Protein AF-0000000086106394 (afdb_homodimer)

Structure (mmCIF, N/CA/C/O backbone):
data_AF-0000000086106394-model_v1
#
loop_
_entity.id
_entity.type
_entity.pdbx_description
1 polymer '3-hydroxyacyl-CoA dehydrogenase type-2'
#
loop_
_atom_site.group_PDB
_atom_site.id
_atom_site.type_symbol
_atom_site.label_atom_id
_atom_site.label_alt_id
_atom_site.label_comp_id
_atom_site.label_asym_id
_atom_site.label_entity_id
_atom_site.label_seq_id
_atom_site.pdbx_PDB_ins_code
_atom_site.Cartn_x
_atom_site.Cartn_y
_atom_site.Cartn_z
_atom_site.occupancy
_atom_site.B_iso_or_equiv
_atom_site.auth_seq_id
_atom_site.auth_comp_id
_atom_site.auth_asym_id
_atom_site.auth_atom_id
_atom_site.pdbx_PDB_model_num
ATOM 1 N N . MET A 1 1 ? 11.93 16.109 -5.84 1 70.19 1 MET A N 1
ATOM 2 C CA . MET A 1 1 ? 10.727 15.586 -6.469 1 70.19 1 MET A CA 1
ATOM 3 C C . MET A 1 1 ? 10.531 14.109 -6.137 1 70.19 1 MET A C 1
ATOM 5 O O . MET A 1 1 ? 11.508 13.367 -5.992 1 70.19 1 MET A O 1
ATOM 9 N N . ALA A 1 2 ? 9.266 13.797 -5.812 1 83.88 2 ALA A N 1
ATOM 10 C CA . ALA A 1 2 ? 9 12.406 -5.445 1 83.88 2 ALA A CA 1
ATOM 11 C C . ALA A 1 2 ? 9.5 11.445 -6.523 1 83.88 2 ALA A C 1
ATOM 13 O O . ALA A 1 2 ? 9.375 11.734 -7.719 1 83.88 2 ALA A O 1
ATOM 14 N N . HIS A 1 3 ? 10.148 10.461 -6.176 1 87.75 3 HIS A N 1
ATOM 15 C CA . HIS A 1 3 ? 10.695 9.477 -7.098 1 87.75 3 HIS A CA 1
ATOM 16 C C . HIS A 1 3 ? 9.719 8.32 -7.309 1 87.75 3 HIS A C 1
ATOM 18 O O . HIS A 1 3 ? 10.094 7.152 -7.18 1 87.75 3 HIS A O 1
ATOM 24 N N . ILE A 1 4 ? 8.484 8.719 -7.75 1 94.5 4 ILE A N 1
ATOM 25 C CA . ILE A 1 4 ? 7.512 7.676 -8.047 1 94.5 4 ILE A CA 1
ATOM 26 C C . ILE A 1 4 ? 7.883 6.98 -9.352 1 94.5 4 ILE A C 1
ATOM 28 O O . ILE A 1 4 ? 8.008 7.625 -10.398 1 94.5 4 ILE A O 1
ATOM 32 N N . ARG A 1 5 ? 8.039 5.723 -9.312 1 94.31 5 ARG A N 1
ATOM 33 C CA . ARG A 1 5 ? 8.484 4.957 -10.477 1 94.31 5 ARG A CA 1
ATOM 34 C C . ARG A 1 5 ? 7.301 4.578 -11.359 1 94.31 5 ARG A C 1
ATOM 36 O O . ARG A 1 5 ? 6.145 4.656 -10.938 1 94.31 5 ARG A O 1
ATOM 43 N N . ASN A 1 6 ? 7.59 4.27 -12.539 1 93.94 6 ASN A N 1
ATOM 44 C CA . ASN A 1 6 ? 6.602 3.725 -13.461 1 93.94 6 ASN A CA 1
ATOM 45 C C . ASN A 1 6 ? 6.992 2.33 -13.938 1 93.94 6 ASN A C 1
ATOM 47 O O . ASN A 1 6 ? 8.164 1.962 -13.898 1 93.94 6 ASN A O 1
ATOM 51 N N . LEU A 1 7 ? 6.004 1.562 -14.406 1 96.38 7 LEU A N 1
ATOM 52 C CA . LEU A 1 7 ? 6.227 0.168 -14.773 1 96.38 7 LEU A CA 1
ATOM 53 C C . LEU A 1 7 ? 6.672 0.052 -16.219 1 96.38 7 LEU A C 1
ATOM 55 O O . LEU A 1 7 ? 7.129 -1.01 -16.656 1 96.38 7 LEU A O 1
ATOM 59 N N . LYS A 1 8 ? 6.578 1.155 -16.969 1 96.12 8 LYS A N 1
ATOM 60 C CA . LYS A 1 8 ? 6.887 1.107 -18.391 1 96.12 8 LYS A CA 1
ATOM 61 C C . LYS A 1 8 ? 8.336 0.692 -18.625 1 96.12 8 LYS A C 1
ATOM 63 O O . LYS A 1 8 ? 9.258 1.273 -18.047 1 96.12 8 LYS A O 1
ATOM 68 N N . GLY A 1 9 ? 8.445 -0.388 -19.422 1 94.88 9 GLY A N 1
ATOM 69 C CA . GLY A 1 9 ? 9.773 -0.824 -19.828 1 94.88 9 GLY A CA 1
ATOM 70 C C . GLY A 1 9 ? 10.406 -1.785 -18.828 1 94.88 9 GLY A C 1
ATOM 71 O O . GLY A 1 9 ? 11.461 -2.357 -19.109 1 94.88 9 GLY A O 1
ATOM 72 N N . MET A 1 10 ? 9.812 -2.045 -17.766 1 95.31 10 MET A N 1
ATOM 73 C CA . MET A 1 10 ? 10.336 -2.979 -16.781 1 95.31 10 MET A CA 1
ATOM 74 C C . MET A 1 10 ? 10.055 -4.422 -17.188 1 95.31 10 MET A C 1
ATOM 76 O O . MET A 1 10 ? 9.172 -4.676 -18.016 1 95.31 10 MET A O 1
ATOM 80 N N . VAL A 1 11 ? 10.828 -5.285 -16.656 1 96.75 11 VAL A N 1
ATOM 81 C CA . VAL A 1 11 ? 10.578 -6.711 -16.828 1 96.75 11 VAL A CA 1
ATOM 82 C C . VAL A 1 11 ? 10.219 -7.34 -15.484 1 96.75 11 VAL A C 1
ATOM 84 O O . VAL A 1 11 ? 10.953 -7.195 -14.5 1 96.75 11 VAL A O 1
ATOM 87 N N . GLY A 1 12 ? 9.109 -7.918 -15.375 1 97.38 12 GLY A N 1
ATOM 88 C CA . GLY A 1 12 ? 8.68 -8.633 -14.18 1 97.38 12 GLY A CA 1
ATOM 89 C C . GLY A 1 12 ? 8.68 -10.141 -14.352 1 97.38 12 GLY A C 1
ATOM 90 O O . GLY A 1 12 ? 8.234 -10.648 -15.383 1 97.38 12 GLY A O 1
ATOM 91 N N . ILE A 1 13 ? 9.234 -10.828 -13.398 1 97 13 ILE A N 1
ATOM 92 C CA . ILE A 1 13 ? 9.133 -12.281 -13.305 1 97 13 ILE A CA 1
ATOM 93 C C . ILE A 1 13 ? 8.062 -12.656 -12.281 1 97 13 ILE A C 1
ATOM 95 O O . ILE A 1 13 ? 8.117 -12.219 -11.125 1 97 13 ILE A O 1
ATOM 99 N N . VAL A 1 14 ? 7.109 -13.484 -12.688 1 97.38 14 VAL A N 1
ATOM 100 C CA . VAL A 1 14 ? 5.992 -13.82 -11.812 1 97.38 14 VAL A CA 1
ATOM 101 C C . VAL A 1 14 ? 5.887 -15.336 -11.656 1 97.38 14 VAL A C 1
ATOM 103 O O . VAL A 1 14 ? 5.551 -16.047 -12.617 1 97.38 14 VAL A O 1
ATOM 106 N N . THR A 1 15 ? 6.215 -15.836 -10.445 1 96.31 15 THR A N 1
ATOM 107 C CA . THR A 1 15 ? 5.965 -17.234 -10.148 1 96.31 15 THR A CA 1
ATOM 108 C C . THR A 1 15 ? 4.477 -17.5 -9.953 1 96.31 15 THR A C 1
ATOM 110 O O . THR A 1 15 ? 3.77 -16.672 -9.367 1 96.31 15 THR A O 1
ATOM 113 N N . GLY A 1 16 ? 4.066 -18.641 -10.492 1 94.94 16 GLY A N 1
ATOM 114 C CA . GLY A 1 16 ? 2.635 -18.906 -10.438 1 94.94 16 GLY A CA 1
ATOM 115 C C . GLY A 1 16 ? 1.822 -17.922 -11.266 1 94.94 16 GLY A C 1
ATOM 116 O O . GLY A 1 16 ? 0.705 -17.562 -10.891 1 94.94 16 GLY A O 1
ATOM 117 N N . GLY A 1 17 ? 2.406 -17.5 -12.344 1 96.75 17 GLY A N 1
ATOM 118 C CA . GLY A 1 17 ? 1.82 -16.422 -13.117 1 96.75 17 GLY A CA 1
ATOM 119 C C . GLY A 1 17 ? 0.743 -16.891 -14.078 1 96.75 17 GLY A C 1
ATOM 120 O O . GLY A 1 17 ? 0.132 -16.078 -14.773 1 96.75 17 GLY A O 1
ATOM 121 N N . ALA A 1 18 ? 0.417 -18.156 -14.031 1 96.88 18 ALA A N 1
ATOM 122 C CA . ALA A 1 18 ? -0.522 -18.688 -15.016 1 96.88 18 ALA A CA 1
ATOM 123 C C . ALA A 1 18 ? -1.956 -18.625 -14.492 1 96.88 18 ALA A C 1
ATOM 125 O O . ALA A 1 18 ? -2.908 -18.781 -15.266 1 96.88 18 ALA A O 1
ATOM 126 N N . SER A 1 19 ? -2.096 -18.328 -13.188 1 95.69 19 SER A N 1
ATOM 127 C CA . SER A 1 19 ? -3.449 -18.344 -12.641 1 95.69 19 SER A CA 1
ATOM 128 C C . SER A 1 19 ? -3.576 -17.422 -11.445 1 95.69 19 SER A C 1
ATOM 130 O O . SER A 1 19 ? -2.574 -16.906 -10.93 1 95.69 19 SER A O 1
ATOM 132 N N . GLY A 1 20 ? -4.824 -17.094 -11.109 1 96.75 20 GLY A N 1
ATOM 133 C CA . GLY A 1 20 ? -5.141 -16.422 -9.852 1 96.75 20 GLY A CA 1
ATOM 134 C C . GLY A 1 20 ? -4.469 -15.078 -9.711 1 96.75 20 GLY A C 1
ATOM 135 O O . GLY A 1 20 ? -4.57 -14.227 -10.594 1 96.75 20 GLY A O 1
ATOM 136 N N . LEU A 1 21 ? -3.838 -14.938 -8.508 1 98.06 21 LEU A N 1
ATOM 137 C CA . LEU A 1 21 ? -3.18 -13.68 -8.195 1 98.06 21 LEU A CA 1
ATOM 138 C C . LEU A 1 21 ? -2.01 -13.422 -9.133 1 98.06 21 LEU A C 1
ATOM 140 O O . LEU A 1 21 ? -1.795 -12.289 -9.57 1 98.06 21 LEU A O 1
ATOM 144 N N . GLY A 1 22 ? -1.289 -14.516 -9.422 1 97.75 22 GLY A N 1
ATOM 145 C CA . GLY A 1 22 ? -0.155 -14.398 -10.32 1 97.75 22 GLY A CA 1
ATOM 146 C C . GLY A 1 22 ? -0.544 -13.945 -11.719 1 97.75 22 GLY A C 1
ATOM 147 O O . GLY A 1 22 ? 0.095 -13.055 -12.281 1 97.75 22 GLY A O 1
ATOM 148 N N . ARG A 1 23 ? -1.541 -14.516 -12.203 1 98 23 ARG A N 1
ATOM 149 C CA . ARG A 1 23 ? -1.988 -14.141 -13.539 1 98 23 ARG A CA 1
ATOM 150 C C . ARG A 1 23 ? -2.447 -12.68 -13.57 1 98 23 ARG A C 1
ATOM 152 O O . ARG A 1 23 ? -2.121 -11.945 -14.508 1 98 23 ARG A O 1
ATOM 159 N N . ALA A 1 24 ? -3.234 -12.273 -12.602 1 98.44 24 ALA A N 1
ATOM 160 C CA . ALA A 1 24 ? -3.68 -10.883 -12.531 1 98.44 24 ALA A CA 1
ATOM 161 C C . ALA A 1 24 ? -2.49 -9.93 -12.492 1 98.44 24 ALA A C 1
ATOM 163 O O . ALA A 1 24 ? -2.539 -8.844 -13.086 1 98.44 24 ALA A O 1
ATOM 164 N N . THR A 1 25 ? -1.455 -10.32 -11.805 1 98.69 25 THR A N 1
ATOM 165 C CA . THR A 1 25 ? -0.247 -9.508 -11.719 1 98.69 25 THR A CA 1
ATOM 166 C C . THR A 1 25 ? 0.427 -9.398 -13.086 1 98.69 25 THR A C 1
ATOM 168 O O . THR A 1 25 ? 0.801 -8.305 -13.516 1 98.69 25 THR A O 1
ATOM 171 N N . VAL A 1 26 ? 0.532 -10.5 -13.766 1 98.69 26 VAL A N 1
ATOM 172 C CA . VAL A 1 26 ? 1.117 -10.508 -15.102 1 98.69 26 VAL A CA 1
ATOM 173 C C . VAL A 1 26 ? 0.329 -9.57 -16.016 1 98.69 26 VAL A C 1
ATOM 175 O O . VAL A 1 26 ? 0.91 -8.734 -16.703 1 98.69 26 VAL A O 1
ATOM 178 N N . GLU A 1 27 ? -0.943 -9.727 -16 1 98.38 27 GLU A N 1
ATOM 179 C CA . GLU A 1 27 ? -1.808 -8.922 -16.859 1 98.38 27 GLU A CA 1
ATOM 180 C C . GLU A 1 27 ? -1.648 -7.434 -16.547 1 98.38 27 GLU A C 1
ATOM 182 O O . GLU A 1 27 ? -1.564 -6.617 -17.469 1 98.38 27 GLU A O 1
ATOM 187 N N . ARG A 1 28 ? -1.604 -7.109 -15.32 1 98.06 28 ARG A N 1
ATOM 188 C CA . ARG A 1 28 ? -1.469 -5.707 -14.945 1 98.06 28 ARG A CA 1
ATOM 189 C C . ARG A 1 28 ? -0.108 -5.156 -15.359 1 98.06 28 ARG A C 1
ATOM 191 O O . ARG A 1 28 ? -0.012 -4.027 -15.844 1 98.06 28 ARG A O 1
ATOM 198 N N . LEU A 1 29 ? 0.959 -5.93 -15.156 1 98.25 29 LEU A N 1
ATOM 199 C CA . LEU A 1 29 ? 2.287 -5.5 -15.578 1 98.25 29 LEU A CA 1
ATOM 200 C C . LEU A 1 29 ? 2.303 -5.164 -17.062 1 98.25 29 LEU A C 1
ATOM 202 O O . LEU A 1 29 ? 2.75 -4.086 -17.453 1 98.25 29 LEU A O 1
ATOM 206 N N . VAL A 1 30 ? 1.733 -6.016 -17.844 1 98.31 30 VAL A N 1
ATOM 207 C CA . VAL A 1 30 ? 1.721 -5.832 -19.281 1 98.31 30 VAL A CA 1
ATOM 208 C C . VAL A 1 30 ? 0.85 -4.629 -19.641 1 98.31 30 VAL A C 1
ATOM 210 O O . VAL A 1 30 ? 1.227 -3.814 -20.484 1 98.31 30 VAL A O 1
ATOM 213 N N . GLN A 1 31 ? -0.28 -4.539 -19 1 97.25 31 GLN A N 1
ATOM 214 C CA . GLN A 1 31 ? -1.188 -3.418 -19.234 1 97.25 31 GLN A CA 1
ATOM 215 C C . GLN A 1 31 ? -0.5 -2.086 -18.938 1 97.25 31 GLN A C 1
ATOM 217 O O . GLN A 1 31 ? -0.78 -1.083 -19.609 1 97.25 31 GLN A O 1
ATOM 222 N N . GLN A 1 32 ? 0.427 -2.074 -18.031 1 97.31 32 GLN A N 1
ATOM 223 C CA . GLN A 1 32 ? 1.106 -0.848 -17.625 1 97.31 32 GLN A CA 1
ATOM 224 C C . GLN A 1 32 ? 2.389 -0.642 -18.438 1 97.31 32 GLN A C 1
ATOM 226 O O . GLN A 1 32 ? 3.213 0.207 -18.078 1 97.31 32 GLN A O 1
ATOM 231 N N . GLY A 1 33 ? 2.619 -1.479 -19.422 1 97.75 33 GLY A N 1
ATOM 232 C CA . GLY A 1 33 ? 3.713 -1.26 -20.344 1 97.75 33 GLY A CA 1
ATOM 233 C C . GLY A 1 33 ? 4.969 -2.029 -19.984 1 97.75 33 GLY A C 1
ATOM 234 O O . GLY A 1 33 ? 6.027 -1.816 -20.578 1 97.75 33 GLY A O 1
ATOM 235 N N . ALA A 1 34 ? 4.902 -2.9 -19 1 98.06 34 ALA A N 1
ATOM 236 C CA . ALA A 1 34 ? 6.027 -3.76 -18.641 1 98.06 34 ALA A CA 1
ATOM 237 C C . ALA A 1 34 ? 6.031 -5.035 -19.484 1 98.06 34 ALA A C 1
ATOM 239 O O . ALA A 1 34 ? 5.082 -5.305 -20.219 1 98.06 34 ALA A O 1
ATOM 240 N N . ARG A 1 35 ? 7.098 -5.719 -19.5 1 98.19 35 ARG A N 1
ATOM 241 C CA . ARG A 1 35 ? 7.184 -7.098 -19.953 1 98.19 35 ARG A CA 1
ATOM 242 C C . ARG A 1 35 ? 7.125 -8.078 -18.797 1 98.19 35 ARG A C 1
ATOM 244 O O . ARG A 1 35 ? 7.512 -7.734 -17.672 1 98.19 35 ARG A O 1
ATOM 251 N N . ALA A 1 36 ? 6.625 -9.219 -19.078 1 98.44 36 ALA A N 1
ATOM 252 C CA . ALA A 1 36 ? 6.477 -10.188 -18 1 98.44 36 ALA A CA 1
ATOM 253 C C . ALA A 1 36 ? 6.961 -11.57 -18.438 1 98.44 36 ALA A C 1
ATOM 255 O O . ALA A 1 36 ? 6.793 -11.953 -19.594 1 98.44 36 ALA A O 1
ATOM 256 N N . VAL A 1 37 ? 7.582 -12.266 -17.578 1 97.5 37 VAL A N 1
ATOM 257 C CA . VAL A 1 37 ? 7.914 -13.672 -17.75 1 97.5 37 VAL A CA 1
ATOM 258 C C . VAL A 1 37 ? 7.16 -14.516 -16.719 1 97.5 37 VAL A C 1
ATOM 260 O O . VAL A 1 37 ? 7.324 -14.32 -15.516 1 97.5 37 VAL A O 1
ATOM 263 N N . ILE A 1 38 ? 6.371 -15.422 -17.188 1 97.75 38 ILE A N 1
ATOM 264 C CA . ILE A 1 38 ? 5.598 -16.328 -16.344 1 97.75 38 ILE A CA 1
ATOM 265 C C . ILE A 1 38 ? 6.434 -17.562 -16 1 97.75 38 ILE A C 1
ATOM 267 O O . ILE A 1 38 ? 6.902 -18.266 -16.906 1 97.75 38 ILE A O 1
ATOM 271 N N . LEU A 1 39 ? 6.699 -17.766 -14.742 1 96.19 39 LEU A N 1
ATOM 272 C CA . LEU A 1 39 ? 7.242 -19.016 -14.25 1 96.19 39 LEU A CA 1
ATOM 273 C C . LEU A 1 39 ? 6.152 -19.859 -13.602 1 96.19 39 LEU A C 1
ATOM 275 O O . LEU A 1 39 ? 5.562 -19.469 -12.594 1 96.19 39 LEU A O 1
ATOM 279 N N . ASP A 1 40 ? 5.895 -21.016 -14.195 1 95.94 40 ASP A N 1
ATOM 280 C CA . ASP A 1 40 ? 4.844 -21.906 -13.711 1 95.94 40 ASP A CA 1
ATOM 281 C C . ASP A 1 40 ? 5.098 -23.344 -14.141 1 95.94 40 ASP A C 1
ATOM 283 O O . ASP A 1 40 ? 6.027 -23.609 -14.906 1 95.94 40 ASP A O 1
ATOM 287 N N . LEU A 1 41 ? 4.309 -24.219 -13.578 1 94.75 41 LEU A N 1
ATOM 288 C CA . LEU A 1 41 ? 4.441 -25.625 -13.945 1 94.75 41 LEU A CA 1
ATOM 289 C C . LEU A 1 41 ? 4.238 -25.812 -15.445 1 94.75 41 LEU A C 1
ATOM 291 O O . LEU A 1 41 ? 3.428 -25.125 -16.062 1 94.75 41 LEU A O 1
ATOM 295 N N . PRO A 1 42 ? 4.949 -26.828 -16 1 93.5 42 PRO A N 1
ATOM 296 C CA . PRO A 1 42 ? 4.824 -27.078 -17.438 1 93.5 42 PRO A CA 1
ATOM 297 C C . PRO A 1 42 ? 3.379 -27.312 -17.875 1 93.5 42 PRO A C 1
ATOM 299 O O . PRO A 1 42 ? 2.973 -26.891 -18.953 1 93.5 42 PRO A O 1
ATOM 302 N N . LYS A 1 43 ? 2.662 -27.922 -17.031 1 95.06 43 LYS A N 1
ATOM 303 C CA . LYS A 1 43 ? 1.303 -28.312 -17.391 1 95.06 43 LYS A CA 1
ATOM 304 C C . LYS A 1 43 ? 0.318 -27.172 -17.125 1 95.06 43 LYS A C 1
ATOM 306 O O . LYS A 1 43 ? -0.875 -27.297 -17.406 1 95.06 43 LYS A O 1
ATOM 311 N N . SER A 1 44 ? 0.77 -26.062 -16.656 1 95.25 44 SER A N 1
ATOM 312 C CA . SER A 1 44 ? -0.108 -24.922 -16.359 1 95.25 44 SER A CA 1
ATOM 313 C C . SER A 1 44 ? -0.581 -24.25 -17.641 1 95.25 44 SER A C 1
ATOM 315 O O . SER A 1 44 ? -0.152 -24.625 -18.75 1 95.25 44 SER A O 1
ATOM 317 N N . GLU A 1 45 ? -1.466 -23.281 -17.516 1 96.56 45 GLU A N 1
ATOM 318 C CA . GLU A 1 45 ? -1.952 -22.5 -18.656 1 96.56 45 GLU A CA 1
ATOM 319 C C . GLU A 1 45 ? -0.978 -21.391 -19.031 1 96.56 45 GLU A C 1
ATOM 321 O O . GLU A 1 45 ? -1.354 -20.422 -19.688 1 96.56 45 GLU A O 1
ATOM 326 N N . GLY A 1 46 ? 0.219 -21.469 -18.578 1 97.44 46 GLY A N 1
ATOM 327 C CA . GLY A 1 46 ? 1.195 -20.406 -18.734 1 97.44 46 GLY A CA 1
ATOM 328 C C . GLY A 1 46 ? 1.426 -20.016 -20.188 1 97.44 46 GLY A C 1
ATOM 329 O O . GLY A 1 46 ? 1.5 -18.828 -20.5 1 97.44 46 GLY A O 1
ATOM 330 N N . HIS A 1 47 ? 1.498 -21.016 -21.031 1 97.44 47 HIS A N 1
ATOM 331 C CA . HIS A 1 47 ? 1.719 -20.75 -22.453 1 97.44 47 HIS A CA 1
ATOM 332 C C . HIS A 1 47 ? 0.549 -19.969 -23.047 1 97.44 47 HIS A C 1
ATOM 334 O O . HIS A 1 47 ? 0.752 -19 -23.781 1 97.44 47 HIS A O 1
ATOM 340 N N . ASN A 1 48 ? -0.635 -20.406 -22.766 1 98 48 ASN A N 1
ATOM 341 C CA . ASN A 1 48 ? -1.831 -19.75 -23.266 1 98 48 ASN A CA 1
ATOM 342 C C . ASN A 1 48 ? -1.933 -18.312 -22.766 1 98 48 ASN A C 1
ATOM 344 O O . ASN A 1 48 ? -2.299 -17.406 -23.531 1 98 48 ASN A O 1
ATOM 348 N N . VAL A 1 49 ? -1.622 -18.125 -21.531 1 97.75 49 VAL A N 1
ATOM 349 C CA . VAL A 1 49 ? -1.668 -16.781 -20.938 1 97.75 49 VAL A CA 1
ATOM 350 C C . VAL A 1 49 ? -0.652 -15.883 -21.625 1 97.75 49 VAL A C 1
ATOM 352 O O . VAL A 1 49 ? -0.98 -14.766 -22.047 1 97.75 49 VAL A O 1
ATOM 355 N N . ALA A 1 50 ? 0.557 -16.359 -21.812 1 98.25 50 ALA A N 1
ATOM 356 C CA . ALA A 1 50 ? 1.603 -15.57 -22.469 1 98.25 50 ALA A CA 1
ATOM 357 C C . ALA A 1 50 ? 1.212 -15.211 -23.891 1 98.25 50 ALA A C 1
ATOM 359 O O . ALA A 1 50 ? 1.381 -14.062 -24.328 1 98.25 50 ALA A O 1
ATOM 360 N N . GLU A 1 51 ? 0.709 -16.156 -24.594 1 97.88 51 GLU A N 1
ATOM 361 C CA . GLU A 1 51 ? 0.296 -15.938 -25.969 1 97.88 51 GLU A CA 1
ATOM 362 C C . GLU A 1 51 ? -0.792 -14.867 -26.047 1 97.88 51 GLU A C 1
ATOM 364 O O . GLU A 1 51 ? -0.765 -14.016 -26.938 1 97.88 51 GLU A O 1
ATOM 369 N N . SER A 1 52 ? -1.725 -14.938 -25.125 1 97.88 52 SER A N 1
ATOM 370 C CA . SER A 1 52 ? -2.844 -14.008 -25.125 1 97.88 52 SER A CA 1
ATOM 371 C C . SER A 1 52 ? -2.371 -12.578 -24.859 1 97.88 52 SER A C 1
ATOM 373 O O . SER A 1 52 ? -3.023 -11.617 -25.281 1 97.88 52 SER A O 1
ATOM 375 N N . LEU A 1 53 ? -1.239 -12.43 -24.203 1 97.69 53 LEU A N 1
ATOM 376 C CA . LEU A 1 53 ? -0.728 -11.109 -23.844 1 97.69 53 LEU A CA 1
ATOM 377 C C . LEU A 1 53 ? 0.301 -10.625 -24.859 1 97.69 53 LEU A C 1
ATOM 379 O O . LEU A 1 53 ? 0.768 -9.484 -24.781 1 97.69 53 LEU A O 1
ATOM 383 N N . GLY A 1 54 ? 0.622 -11.539 -25.828 1 96.56 54 GLY A N 1
ATOM 384 C CA . GLY A 1 54 ? 1.445 -11.164 -26.969 1 96.56 54 GLY A CA 1
ATOM 385 C C . GLY A 1 54 ? 2.92 -11.055 -26.625 1 96.56 54 GLY A C 1
ATOM 386 O O . GLY A 1 54 ? 3.41 -11.766 -25.75 1 96.56 54 GLY A O 1
ATOM 387 N N . ASP A 1 55 ? 3.689 -10.203 -27.297 1 95.38 55 ASP A N 1
ATOM 388 C CA . ASP A 1 55 ? 5.148 -10.156 -27.297 1 95.38 55 ASP A CA 1
ATOM 389 C C . ASP A 1 55 ? 5.68 -9.609 -25.969 1 95.38 55 ASP A C 1
ATOM 391 O O . ASP A 1 55 ? 6.871 -9.719 -25.672 1 95.38 55 ASP A O 1
ATOM 395 N N . HIS A 1 56 ? 4.797 -9.094 -25.188 1 96.5 56 HIS A N 1
ATOM 396 C CA . HIS A 1 56 ? 5.238 -8.492 -23.938 1 96.5 56 HIS A CA 1
ATOM 397 C C . HIS A 1 56 ? 5.254 -9.516 -22.812 1 96.5 56 HIS A C 1
ATOM 399 O O . HIS A 1 56 ? 5.582 -9.188 -21.656 1 96.5 56 HIS A O 1
ATOM 405 N N . CYS A 1 57 ? 4.938 -10.727 -23.156 1 98.06 57 CYS A N 1
ATOM 406 C CA . CYS A 1 57 ? 4.883 -11.758 -22.125 1 98.06 57 CYS A CA 1
ATOM 407 C C . CYS A 1 57 ? 5.461 -13.07 -22.641 1 98.06 57 CYS A C 1
ATOM 409 O O . CYS A 1 57 ? 5.203 -13.469 -23.766 1 98.06 57 CYS A O 1
ATOM 411 N N . ALA A 1 58 ? 6.258 -13.742 -21.812 1 98.25 58 ALA A N 1
ATOM 412 C CA . ALA A 1 58 ? 6.832 -15.047 -22.141 1 98.25 58 ALA A CA 1
ATOM 413 C C . ALA A 1 58 ? 6.551 -16.047 -21.031 1 98.25 58 ALA A C 1
ATOM 415 O O . ALA A 1 58 ? 6.293 -15.672 -19.891 1 98.25 58 ALA A O 1
ATOM 416 N N . PHE A 1 59 ? 6.516 -17.281 -21.453 1 97.62 59 PHE A N 1
ATOM 417 C CA . PHE A 1 59 ? 6.309 -18.375 -20.516 1 97.62 59 PHE A CA 1
ATOM 418 C C . PHE A 1 59 ? 7.559 -19.25 -20.422 1 97.62 59 PHE A C 1
ATOM 420 O O . PHE A 1 59 ? 8.133 -19.641 -21.438 1 97.62 59 PHE A O 1
ATOM 427 N N . SER A 1 60 ? 7.996 -19.484 -19.188 1 95.81 60 SER A N 1
ATOM 428 C CA . SER A 1 60 ? 9.078 -20.406 -18.891 1 95.81 60 SER A CA 1
ATOM 429 C C . SER A 1 60 ? 8.625 -21.5 -17.938 1 95.81 60 SER A C 1
ATOM 431 O O . SER A 1 60 ? 8.414 -21.25 -16.75 1 95.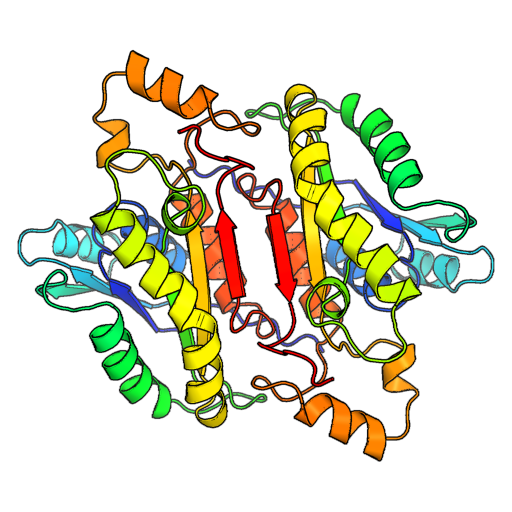81 60 SER A O 1
ATOM 433 N N . PRO A 1 61 ? 8.516 -22.75 -18.422 1 94.75 61 PRO A N 1
ATOM 434 C CA . PRO A 1 61 ? 8.117 -23.844 -17.531 1 94.75 61 PRO A CA 1
ATOM 435 C C . PRO A 1 61 ? 9.156 -24.141 -16.453 1 94.75 61 PRO A C 1
ATOM 437 O O . PRO A 1 61 ? 10.352 -24.234 -16.75 1 94.75 61 PRO A O 1
ATOM 440 N N . THR A 1 62 ? 8.672 -24.141 -15.234 1 90.88 62 THR A N 1
ATOM 441 C CA . THR A 1 62 ? 9.523 -24.438 -14.086 1 90.88 62 THR A CA 1
ATOM 442 C C . THR A 1 62 ? 8.742 -25.203 -13.008 1 90.88 62 THR A C 1
ATOM 444 O O . THR A 1 62 ? 7.516 -25.109 -12.953 1 90.88 62 THR A O 1
ATOM 447 N N . ASP A 1 63 ? 9.453 -26.047 -12.297 1 88.44 63 ASP A N 1
ATOM 448 C CA . ASP A 1 63 ? 8.82 -26.625 -11.117 1 88.44 63 ASP A CA 1
ATOM 449 C C . ASP A 1 63 ? 8.773 -25.641 -9.961 1 88.44 63 ASP A C 1
ATOM 451 O O . ASP A 1 63 ? 9.688 -25.578 -9.141 1 88.44 63 ASP A O 1
ATOM 455 N N . VAL A 1 64 ? 7.734 -24.859 -9.914 1 79.81 64 VAL A N 1
ATOM 456 C CA . VAL A 1 64 ? 7.617 -23.781 -8.93 1 79.81 64 VAL A CA 1
ATOM 457 C C . VAL A 1 64 ? 7.547 -24.375 -7.527 1 79.81 64 VAL A C 1
ATOM 459 O O . VAL A 1 64 ? 7.941 -23.719 -6.555 1 79.81 64 VAL A O 1
ATOM 462 N N . ASN A 1 65 ? 7.125 -25.578 -7.445 1 75.25 65 ASN A N 1
ATOM 463 C CA . ASN A 1 65 ? 7.07 -26.234 -6.145 1 75.25 65 ASN A CA 1
ATOM 464 C C . ASN A 1 65 ? 8.469 -26.531 -5.602 1 75.25 65 ASN A C 1
ATOM 466 O O . ASN A 1 65 ? 8.695 -26.453 -4.391 1 75.25 65 ASN A O 1
ATOM 470 N N . ILE A 1 66 ? 9.203 -26.656 -6.578 1 71.44 66 ILE A N 1
ATOM 471 C CA . ILE A 1 66 ? 10.57 -27 -6.18 1 71.44 66 ILE A CA 1
ATOM 472 C C . ILE A 1 66 ? 11.375 -25.719 -5.965 1 71.44 66 ILE A C 1
ATOM 474 O O . ILE A 1 66 ? 12.297 -25.688 -5.148 1 71.44 66 ILE A O 1
ATOM 478 N N . ALA A 1 67 ? 10.781 -24.844 -6.645 1 71.19 67 ALA A N 1
ATOM 479 C CA . ALA A 1 67 ? 11.477 -23.562 -6.461 1 71.19 67 ALA A CA 1
ATOM 480 C C . ALA A 1 67 ? 11.016 -22.875 -5.184 1 71.19 67 ALA A C 1
ATOM 482 O O . ALA A 1 67 ? 9.875 -22.406 -5.102 1 71.19 67 ALA A O 1
ATOM 483 N N . GLY A 1 68 ? 11.695 -23.094 -4.078 1 80.56 68 GLY A N 1
ATOM 484 C CA . GLY A 1 68 ? 11.375 -22.422 -2.828 1 80.56 68 GLY A CA 1
ATOM 485 C C . GLY A 1 68 ? 11.469 -20.906 -2.922 1 80.56 68 GLY A C 1
ATOM 486 O O . GLY A 1 68 ? 12.273 -20.375 -3.691 1 80.56 68 GLY A O 1
ATOM 487 N N . THR A 1 69 ? 10.578 -20.203 -2.217 1 87 69 THR A N 1
ATOM 488 C CA . THR A 1 69 ? 10.539 -18.75 -2.188 1 87 69 THR A CA 1
ATOM 489 C C . THR A 1 69 ? 11.945 -18.172 -2.018 1 87 69 THR A C 1
ATOM 491 O O . THR A 1 69 ? 12.352 -17.266 -2.76 1 87 69 THR A O 1
ATOM 494 N N . PHE A 1 70 ? 12.703 -18.812 -1.214 1 87.69 70 PHE A N 1
ATOM 495 C CA . PHE A 1 70 ? 14.047 -18.312 -0.94 1 87.69 70 PHE A CA 1
ATOM 496 C C . PHE A 1 70 ? 14.938 -18.453 -2.166 1 87.69 70 PHE A C 1
ATOM 498 O O . PHE A 1 70 ? 15.727 -17.562 -2.477 1 87.69 70 PHE A O 1
ATOM 505 N N . ASN A 1 71 ? 14.867 -19.625 -2.814 1 90.12 71 ASN A N 1
ATOM 506 C CA . ASN A 1 71 ? 15.695 -19.859 -3.994 1 90.12 71 ASN A CA 1
ATOM 507 C C . ASN A 1 71 ? 15.359 -18.891 -5.121 1 90.12 71 ASN A C 1
ATOM 509 O O . ASN A 1 71 ? 16.25 -18.406 -5.82 1 90.12 71 ASN A O 1
ATOM 513 N N . VAL A 1 72 ? 14.117 -18.641 -5.258 1 91.69 72 VAL A N 1
ATOM 514 C CA . VAL A 1 72 ? 13.695 -17.688 -6.297 1 91.69 72 VAL A CA 1
ATOM 515 C C . VAL A 1 72 ? 14.219 -16.297 -5.973 1 91.69 72 VAL A C 1
ATOM 517 O O . VAL A 1 72 ? 14.727 -15.594 -6.852 1 91.69 72 VAL A O 1
ATOM 520 N N . ILE A 1 73 ? 14.125 -15.898 -4.734 1 93.69 73 ILE A N 1
ATOM 521 C CA . ILE A 1 73 ? 14.617 -14.594 -4.301 1 93.69 73 ILE A CA 1
ATOM 522 C C . ILE A 1 73 ? 16.109 -14.484 -4.586 1 93.69 73 ILE A C 1
ATOM 524 O O . ILE A 1 73 ? 16.578 -13.5 -5.168 1 93.69 73 ILE A O 1
ATOM 528 N N . ARG A 1 74 ? 16.844 -15.531 -4.234 1 92.94 74 ARG A N 1
ATOM 529 C CA . ARG A 1 74 ? 18.281 -15.547 -4.422 1 92.94 74 ARG A CA 1
ATOM 530 C C . ARG A 1 74 ? 18.656 -15.375 -5.891 1 92.94 74 ARG A C 1
ATOM 532 O O . ARG A 1 74 ? 19.5 -14.555 -6.234 1 92.94 74 ARG A O 1
ATOM 539 N N . LEU A 1 75 ? 18.047 -16.172 -6.719 1 92.88 75 LEU A N 1
ATOM 540 C CA . LEU A 1 75 ? 18.328 -16.141 -8.148 1 92.88 75 LEU A CA 1
ATOM 541 C C . LEU A 1 75 ? 17.922 -14.805 -8.758 1 92.88 75 LEU A C 1
ATOM 543 O O . LEU A 1 75 ? 18.656 -14.211 -9.539 1 92.88 75 LEU A O 1
ATOM 547 N N . ALA A 1 76 ? 16.734 -14.312 -8.406 1 94.81 76 ALA A N 1
ATOM 548 C CA . ALA A 1 76 ? 16.234 -13.031 -8.914 1 94.81 76 ALA A CA 1
ATOM 549 C C . ALA A 1 76 ? 17.141 -11.883 -8.484 1 94.81 76 ALA A C 1
ATOM 551 O O . ALA A 1 76 ? 17.453 -10.992 -9.281 1 94.81 76 ALA A O 1
ATOM 552 N N . ALA A 1 77 ? 17.5 -11.906 -7.23 1 95.81 77 ALA A N 1
ATOM 553 C CA . ALA A 1 77 ? 18.391 -10.867 -6.707 1 95.81 77 ALA A CA 1
ATOM 554 C C . ALA A 1 77 ? 19.719 -10.844 -7.469 1 95.81 77 ALA A C 1
ATOM 556 O O . ALA A 1 77 ? 20.25 -9.773 -7.75 1 95.81 77 ALA A O 1
ATOM 557 N N . GLY A 1 78 ? 20.25 -12.023 -7.785 1 96.25 78 GLY A N 1
ATOM 558 C CA . GLY A 1 78 ? 21.469 -12.102 -8.578 1 96.25 78 GLY A CA 1
ATOM 559 C C . GLY A 1 78 ? 21.359 -11.406 -9.922 1 96.25 78 GLY A C 1
ATOM 560 O O . GLY A 1 78 ? 22.266 -10.688 -10.328 1 96.25 78 GLY A O 1
ATOM 561 N N . GLU A 1 79 ? 20.25 -11.594 -10.57 1 95.88 79 GLU A N 1
ATOM 562 C CA . GLU A 1 79 ? 20.031 -10.969 -11.875 1 95.88 79 GLU A CA 1
ATOM 563 C C . GLU A 1 79 ? 19.812 -9.469 -11.734 1 95.88 79 GLU A C 1
ATOM 565 O O . GLU A 1 79 ? 20.328 -8.68 -12.516 1 95.88 79 GLU A O 1
ATOM 570 N N . MET A 1 80 ? 19.047 -9.023 -10.711 1 97.44 80 MET A N 1
ATOM 571 C CA . MET A 1 80 ? 18.75 -7.617 -10.484 1 97.44 80 MET A CA 1
ATOM 572 C C . MET A 1 80 ? 20.016 -6.832 -10.188 1 97.44 80 MET A C 1
ATOM 574 O O . MET A 1 80 ? 20.141 -5.664 -10.562 1 97.44 80 MET A O 1
ATOM 578 N N . ALA A 1 81 ? 20.891 -7.523 -9.531 1 96.69 81 ALA A N 1
ATOM 579 C CA . ALA A 1 81 ? 22.141 -6.863 -9.125 1 96.69 81 ALA A CA 1
ATOM 580 C C . ALA A 1 81 ? 22.922 -6.402 -10.344 1 96.69 81 ALA A C 1
ATOM 582 O O . ALA A 1 81 ? 23.797 -5.527 -10.234 1 96.69 81 ALA A O 1
ATOM 583 N N . LYS A 1 82 ? 22.609 -6.93 -11.492 1 96.94 82 LYS A N 1
ATOM 584 C CA . LYS A 1 82 ? 23.312 -6.598 -12.727 1 96.94 82 LYS A CA 1
ATOM 585 C C . LYS A 1 82 ? 22.656 -5.406 -13.43 1 96.94 82 LYS A C 1
ATOM 587 O O . LYS A 1 82 ? 23.219 -4.867 -14.383 1 96.94 82 LYS A O 1
ATOM 592 N N . ASN A 1 83 ? 21.531 -4.934 -13.016 1 97.06 83 ASN A N 1
ATOM 593 C CA . ASN A 1 83 ? 20.828 -3.824 -13.641 1 97.06 83 ASN A CA 1
ATOM 594 C C . ASN A 1 83 ? 21.547 -2.5 -13.422 1 97.06 83 ASN A C 1
ATOM 596 O O . ASN A 1 83 ? 22.266 -2.336 -12.43 1 97.06 83 ASN A O 1
ATOM 600 N N . GLU A 1 84 ? 21.391 -1.613 -14.352 1 96.31 84 GLU A N 1
ATOM 601 C CA . GLU A 1 84 ? 21.844 -0.244 -14.125 1 96.31 84 GLU A CA 1
ATOM 602 C C . GLU A 1 84 ? 20.984 0.448 -13.062 1 96.31 84 GLU A C 1
ATOM 604 O O . GLU A 1 84 ? 19.766 0.466 -13.156 1 96.31 84 GLU A O 1
ATOM 609 N N . PRO A 1 85 ? 21.672 0.986 -12.039 1 95.75 85 PRO A N 1
ATOM 610 C CA . PRO A 1 85 ? 20.906 1.652 -10.984 1 95.75 85 PRO A CA 1
ATOM 611 C C . PRO A 1 85 ? 20.25 2.943 -11.461 1 95.75 85 PRO A C 1
ATOM 613 O O . PRO A 1 85 ? 20.734 3.592 -12.383 1 95.75 85 PRO A O 1
ATOM 616 N N . ASP A 1 86 ? 19.172 3.289 -10.852 1 93.56 86 ASP A N 1
ATOM 617 C CA . ASP A 1 86 ? 18.578 4.602 -11.094 1 93.56 86 ASP A CA 1
ATOM 618 C C . ASP A 1 86 ? 19.203 5.66 -10.18 1 93.56 86 ASP A C 1
ATOM 620 O O . ASP A 1 86 ? 20.266 5.438 -9.594 1 93.56 86 ASP A O 1
ATOM 624 N N . GLN A 1 87 ? 18.547 6.805 -10.047 1 90.81 87 GLN A N 1
ATOM 625 C CA . GLN A 1 87 ? 19.109 7.93 -9.312 1 90.81 87 GLN A CA 1
ATOM 626 C C . GLN A 1 87 ? 19.266 7.598 -7.828 1 90.81 87 GLN A C 1
ATOM 628 O O . GLN A 1 87 ? 20.156 8.117 -7.16 1 90.81 87 GLN A O 1
ATOM 633 N N . ASP A 1 88 ? 18.5 6.688 -7.258 1 93.88 88 ASP A N 1
ATOM 634 C CA . ASP A 1 88 ? 18.562 6.297 -5.852 1 93.88 88 ASP A CA 1
ATOM 635 C C . ASP A 1 88 ? 19.422 5.043 -5.668 1 93.88 88 ASP A C 1
ATOM 637 O O . ASP A 1 88 ? 19.578 4.555 -4.547 1 93.88 88 ASP A O 1
ATOM 641 N N . GLY A 1 89 ? 19.953 4.496 -6.75 1 95.88 89 GLY A N 1
ATOM 642 C CA . GLY A 1 89 ? 20.688 3.246 -6.672 1 95.88 89 GLY A CA 1
ATOM 643 C C . GLY A 1 89 ? 19.797 2.023 -6.773 1 95.88 89 GLY A C 1
ATOM 644 O O . GLY A 1 89 ? 20.234 0.906 -6.484 1 95.88 89 GLY A O 1
ATOM 645 N N . HIS A 1 90 ? 18.578 2.254 -7.129 1 97.38 90 HIS A N 1
ATOM 646 C CA . HIS A 1 90 ? 17.578 1.188 -7.168 1 97.38 90 HIS A CA 1
ATOM 647 C C . HIS A 1 90 ? 17.797 0.272 -8.367 1 97.38 90 HIS A C 1
ATOM 649 O O . HIS A 1 90 ? 17.953 0.747 -9.492 1 97.38 90 HIS A O 1
ATOM 655 N N . LYS A 1 91 ? 17.797 -1.049 -8.148 1 98.06 91 LYS A N 1
ATOM 656 C CA . LYS A 1 91 ? 18.078 -2.006 -9.211 1 98.06 91 LYS A CA 1
ATOM 657 C C . LYS A 1 91 ? 16.922 -3.008 -9.352 1 98.06 91 LYS A C 1
ATOM 659 O O . LYS A 1 91 ? 16.875 -3.76 -10.328 1 98.06 91 LYS A O 1
ATOM 664 N N . GLY A 1 92 ? 15.992 -3.029 -8.328 1 97.88 92 GLY A N 1
ATOM 665 C CA . GLY A 1 92 ? 14.875 -3.955 -8.43 1 97.88 92 GLY A CA 1
ATOM 666 C C . GLY A 1 92 ? 14.062 -4.039 -7.152 1 97.88 92 GLY A C 1
ATOM 667 O O . GLY A 1 92 ? 14.406 -3.42 -6.145 1 97.88 92 GLY A O 1
ATOM 668 N N . VAL A 1 93 ? 12.953 -4.727 -7.203 1 98.56 93 VAL A N 1
ATOM 669 C CA . VAL A 1 93 ? 12.078 -4.957 -6.055 1 98.56 93 VAL A CA 1
ATOM 670 C C . VAL A 1 93 ? 11.492 -6.363 -6.121 1 98.56 93 VAL A C 1
ATOM 672 O O . VAL A 1 93 ? 11.148 -6.848 -7.199 1 98.56 93 VAL A O 1
ATOM 675 N N . ILE A 1 94 ? 11.508 -7.023 -5.012 1 98.5 94 ILE A N 1
ATOM 676 C CA . ILE A 1 94 ? 10.891 -8.336 -4.836 1 98.5 94 ILE A CA 1
ATOM 677 C C . ILE A 1 94 ? 9.586 -8.18 -4.055 1 98.5 94 ILE A C 1
ATOM 679 O O . ILE A 1 94 ? 9.57 -7.602 -2.967 1 98.5 94 ILE A O 1
ATOM 683 N N . VAL A 1 95 ? 8.469 -8.641 -4.617 1 98.69 95 VAL A N 1
ATOM 684 C CA . VAL A 1 95 ? 7.184 -8.68 -3.924 1 98.69 95 VAL A CA 1
ATOM 685 C C . VAL A 1 95 ? 6.793 -10.125 -3.635 1 98.69 95 VAL A C 1
ATOM 687 O O . VAL A 1 95 ? 6.488 -10.891 -4.555 1 98.69 95 VAL A O 1
ATOM 690 N N . ASN A 1 96 ? 6.789 -10.508 -2.391 1 97.69 96 ASN A N 1
ATOM 691 C CA . ASN A 1 96 ? 6.395 -11.844 -1.97 1 97.69 96 ASN A CA 1
ATOM 692 C C . ASN A 1 96 ? 4.91 -11.914 -1.624 1 97.69 96 ASN A C 1
ATOM 694 O O . ASN A 1 96 ? 4.305 -10.898 -1.272 1 97.69 96 ASN A O 1
ATOM 698 N N . THR A 1 97 ? 4.398 -13.102 -1.757 1 96.62 97 THR A N 1
ATOM 699 C CA . THR A 1 97 ? 3.025 -13.359 -1.341 1 96.62 97 THR A CA 1
ATOM 700 C C . THR A 1 97 ? 2.99 -14.297 -0.138 1 96.62 97 THR A C 1
ATOM 702 O O . THR A 1 97 ? 3.402 -15.461 -0.234 1 96.62 97 THR A O 1
ATOM 705 N N . ALA A 1 98 ? 2.617 -13.805 0.958 1 96.38 98 ALA A N 1
ATOM 706 C CA . ALA A 1 98 ? 2.33 -14.617 2.133 1 96.38 98 ALA A CA 1
ATOM 707 C C . ALA A 1 98 ? 0.839 -14.93 2.238 1 96.38 98 ALA A C 1
ATOM 709 O O . ALA A 1 98 ? 0.241 -15.461 1.301 1 96.38 98 ALA A O 1
ATOM 710 N N . SER A 1 99 ? 0.312 -14.75 3.4 1 93.69 99 SER A N 1
ATOM 711 C CA . SER A 1 99 ? -1.103 -14.953 3.693 1 93.69 99 SER A CA 1
ATOM 712 C C . SER A 1 99 ? -1.463 -14.414 5.074 1 93.69 99 SER A C 1
ATOM 714 O O . SER A 1 99 ? -0.605 -14.328 5.953 1 93.69 99 SER A O 1
ATOM 716 N N . VAL A 1 100 ? -2.754 -14.094 5.199 1 92.12 100 VAL A N 1
ATOM 717 C CA . VAL A 1 100 ? -3.219 -13.695 6.527 1 92.12 100 VAL A CA 1
ATOM 718 C C . VAL A 1 100 ? -3.158 -14.891 7.473 1 92.12 100 VAL A C 1
ATOM 720 O O . VAL A 1 100 ? -3.15 -14.727 8.695 1 92.12 100 VAL A O 1
ATOM 723 N N . ALA A 1 101 ? -3.105 -16.047 6.906 1 86.62 101 ALA A N 1
ATOM 724 C CA . ALA A 1 101 ? -2.955 -17.25 7.707 1 86.62 101 ALA A CA 1
ATOM 725 C C . ALA A 1 101 ? -1.632 -17.25 8.469 1 86.62 101 ALA A C 1
ATOM 727 O O . ALA A 1 101 ? -1.438 -18.047 9.391 1 86.62 101 ALA A O 1
ATOM 728 N N . ALA A 1 102 ? -0.7 -16.422 8.078 1 86.81 102 ALA A N 1
ATOM 729 C CA . ALA A 1 102 ? 0.591 -16.312 8.758 1 86.81 102 ALA A CA 1
ATOM 730 C C . ALA A 1 102 ? 0.432 -15.719 10.156 1 86.81 102 ALA A C 1
ATOM 732 O O . ALA A 1 102 ? 1.334 -15.828 10.984 1 86.81 102 ALA A O 1
ATOM 733 N N . PHE A 1 103 ? -0.672 -14.992 10.531 1 85.81 103 PHE A N 1
ATOM 734 C CA . PHE A 1 103 ? -0.761 -14.172 11.734 1 85.81 103 PHE A CA 1
ATOM 735 C C . PHE A 1 103 ? -1.771 -14.75 12.719 1 85.81 103 PHE A C 1
ATOM 737 O O . PHE A 1 103 ? -1.55 -14.727 13.93 1 85.81 103 PHE A O 1
ATOM 744 N N . ASP A 1 104 ? -3.023 -15.312 12.203 1 78.19 104 ASP A N 1
ATOM 745 C CA . ASP A 1 104 ? -4.203 -15.461 13.055 1 78.19 104 ASP A CA 1
ATOM 746 C C . ASP A 1 104 ? -4.371 -16.906 13.508 1 78.19 104 ASP A C 1
ATOM 748 O O . ASP A 1 104 ? -5.289 -17.219 14.266 1 78.19 104 ASP A O 1
ATOM 752 N N . GLY A 1 105 ? -3.393 -17.781 13.203 1 70.94 105 GLY A N 1
ATOM 753 C CA . GLY A 1 105 ? -3.342 -19.125 13.766 1 70.94 105 GLY A CA 1
ATOM 754 C C . GLY A 1 105 ? -4.59 -19.938 13.484 1 70.94 105 GLY A C 1
ATOM 755 O O . GLY A 1 105 ? -5.195 -20.5 14.398 1 70.94 105 GLY A O 1
ATOM 756 N N . GLN A 1 106 ? -4.938 -20.109 12.297 1 75.75 106 GLN A N 1
ATOM 757 C CA . GLN A 1 106 ? -6.113 -20.891 11.93 1 75.75 106 GLN A CA 1
ATOM 758 C C . GLN A 1 106 ? -5.934 -22.359 12.289 1 75.75 106 GLN A C 1
ATOM 760 O O . GLN A 1 106 ? -4.871 -22.938 12.039 1 75.75 106 GLN A O 1
ATOM 765 N N . VAL A 1 107 ? -6.977 -22.938 12.828 1 74.69 107 VAL A N 1
ATOM 766 C CA . VAL A 1 107 ? -6.945 -24.344 13.234 1 74.69 107 VAL A CA 1
ATOM 767 C C . VAL A 1 107 ? -6.656 -25.234 12.023 1 74.69 107 VAL A C 1
ATOM 769 O O . VAL A 1 107 ? -7.227 -25.031 10.953 1 74.69 107 VAL A O 1
ATOM 772 N N . GLY A 1 108 ? -5.75 -26.172 12.18 1 77.56 108 GLY A N 1
ATOM 773 C CA . GLY A 1 108 ? -5.492 -27.172 11.156 1 77.56 108 GLY A CA 1
ATOM 774 C C . GLY A 1 108 ? -4.539 -26.688 10.078 1 77.56 108 GLY A C 1
ATOM 775 O O . GLY A 1 108 ? -4.305 -27.391 9.086 1 77.56 108 GLY A O 1
ATOM 776 N N . GLN A 1 109 ? -4.02 -25.5 10.266 1 81.44 109 GLN A N 1
ATOM 777 C CA . GLN A 1 109 ? -3.188 -24.938 9.211 1 81.44 109 GLN A CA 1
ATOM 778 C C . GLN A 1 109 ? -1.767 -24.688 9.703 1 81.44 109 GLN A C 1
ATOM 780 O O . GLN A 1 109 ? -1.117 -23.734 9.273 1 81.44 109 GLN A O 1
ATOM 785 N N . ALA A 1 110 ? -1.308 -25.547 10.539 1 78.06 110 ALA A N 1
ATOM 786 C CA . ALA A 1 110 ? -0.016 -25.297 11.172 1 78.06 110 ALA A CA 1
ATOM 787 C C . ALA A 1 110 ? 1.101 -25.219 10.133 1 78.06 110 ALA A C 1
ATOM 789 O O . ALA A 1 110 ? 1.921 -24.297 10.156 1 78.06 110 ALA A O 1
ATOM 790 N N . ALA A 1 111 ? 1.143 -26.219 9.266 1 77.44 111 ALA A N 1
ATOM 791 C CA . ALA A 1 111 ? 2.213 -26.25 8.273 1 77.44 111 ALA A CA 1
ATOM 792 C C . ALA A 1 111 ? 2.1 -25.078 7.305 1 77.44 111 ALA A C 1
ATOM 794 O O . ALA A 1 111 ? 3.105 -24.453 6.953 1 77.44 111 ALA A O 1
ATOM 795 N N . TYR A 1 112 ? 0.972 -24.812 6.941 1 83 112 TYR A N 1
ATOM 796 C CA . TYR A 1 112 ? 0.747 -23.688 6.035 1 83 112 TYR A CA 1
ATOM 797 C C . TYR A 1 112 ? 1.08 -22.359 6.711 1 83 112 TYR A C 1
ATOM 799 O O . TYR A 1 112 ? 1.788 -21.531 6.141 1 83 112 TYR A O 1
ATOM 807 N N . SER A 1 113 ? 0.649 -22.234 7.91 1 81.31 113 SER A N 1
ATOM 808 C CA . SER A 1 113 ? 0.947 -21.031 8.68 1 81.31 113 SER A CA 1
ATOM 809 C C . SER A 1 113 ? 2.449 -20.875 8.883 1 81.31 113 SER A C 1
ATOM 811 O O . SER A 1 113 ? 2.973 -19.75 8.805 1 81.31 113 SER A O 1
ATOM 813 N N . ALA A 1 114 ? 3.049 -21.922 9.086 1 79.69 114 ALA A N 1
ATOM 814 C CA . ALA A 1 114 ? 4.496 -21.875 9.266 1 79.69 114 ALA A CA 1
ATOM 815 C C . ALA A 1 114 ? 5.195 -21.422 7.984 1 79.69 114 ALA A C 1
ATOM 817 O O . ALA A 1 114 ? 6.109 -20.594 8.031 1 79.69 114 ALA A O 1
ATOM 818 N N . SER A 1 115 ? 4.797 -21.984 6.949 1 84.44 115 SER A N 1
ATOM 819 C CA . SER A 1 115 ? 5.395 -21.625 5.664 1 84.44 115 SER A CA 1
ATOM 820 C C . SER A 1 115 ? 5.199 -20.156 5.359 1 84.44 115 SER A C 1
ATOM 822 O O . SER A 1 115 ? 6.16 -19.438 5.047 1 84.44 115 SER A O 1
ATOM 824 N N . LYS A 1 116 ? 3.975 -19.672 5.5 1 89.44 116 LYS A N 1
ATOM 825 C CA . LYS A 1 116 ? 3.689 -18.281 5.211 1 89.44 116 LYS A CA 1
ATOM 826 C C . LYS A 1 116 ? 4.277 -17.359 6.277 1 89.44 116 LYS A C 1
ATOM 828 O O . LYS A 1 116 ? 4.703 -16.234 5.98 1 89.44 116 LYS A O 1
ATOM 833 N N . GLY A 1 117 ? 4.258 -17.906 7.461 1 89.44 117 GLY A N 1
ATOM 834 C CA . GLY A 1 117 ? 4.949 -17.172 8.516 1 89.44 117 GLY A CA 1
ATOM 835 C C . GLY A 1 117 ? 6.43 -17 8.242 1 89.44 117 GLY A C 1
ATOM 836 O O . GLY A 1 117 ? 7.008 -15.961 8.586 1 89.44 117 GLY A O 1
ATOM 837 N N . GLY A 1 118 ? 7.027 -18.016 7.691 1 90.75 118 GLY A N 1
ATOM 838 C CA . GLY A 1 118 ? 8.414 -17.906 7.273 1 90.75 118 GLY A CA 1
ATOM 839 C C . GLY A 1 118 ? 8.656 -16.781 6.293 1 90.75 118 GLY A C 1
ATOM 840 O O . GLY A 1 118 ? 9.641 -16.031 6.422 1 90.75 118 GLY A O 1
ATOM 841 N N . ILE A 1 119 ? 7.773 -16.594 5.344 1 93.44 119 ILE A N 1
ATOM 842 C CA . ILE A 1 119 ? 7.879 -15.516 4.363 1 93.44 119 ILE A CA 1
ATOM 843 C C . ILE A 1 119 ? 7.785 -14.164 5.07 1 93.44 119 ILE A C 1
ATOM 845 O O . ILE A 1 119 ? 8.578 -13.258 4.797 1 93.44 119 ILE A O 1
ATOM 849 N N . VAL A 1 120 ? 6.832 -14.023 6 1 94.81 120 VAL A N 1
ATOM 850 C CA . VAL A 1 120 ? 6.66 -12.797 6.773 1 94.81 120 VAL A CA 1
ATOM 851 C C . VAL A 1 120 ? 7.93 -12.508 7.57 1 94.81 120 VAL A C 1
ATOM 853 O O . VAL A 1 120 ? 8.461 -11.391 7.52 1 94.81 120 VAL A O 1
ATOM 856 N N . GLY A 1 121 ? 8.422 -13.523 8.203 1 93.88 121 GLY A N 1
ATOM 857 C CA . GLY A 1 121 ? 9.562 -13.359 9.086 1 93.88 121 GLY A CA 1
ATOM 858 C C . GLY A 1 121 ? 10.844 -13.008 8.344 1 93.88 121 GLY A C 1
ATOM 859 O O . GLY A 1 121 ? 11.711 -12.32 8.891 1 93.88 121 GLY A O 1
ATOM 860 N N . MET A 1 122 ? 10.945 -13.406 7.117 1 93.56 122 MET A N 1
ATOM 861 C CA . MET A 1 122 ? 12.195 -13.195 6.395 1 93.56 122 MET A CA 1
ATOM 862 C C . MET A 1 122 ? 12.164 -11.867 5.641 1 93.56 122 MET A C 1
ATOM 864 O O . MET A 1 122 ? 13.188 -11.43 5.109 1 93.56 122 MET A O 1
ATOM 868 N N . THR A 1 123 ? 11.062 -11.219 5.59 1 96.81 123 THR A N 1
ATOM 869 C CA . THR A 1 123 ? 10.883 -10.039 4.75 1 96.81 123 THR A CA 1
ATOM 870 C C . THR A 1 123 ? 11.859 -8.938 5.137 1 96.81 123 THR A C 1
ATOM 872 O O . THR A 1 123 ? 12.656 -8.492 4.309 1 96.81 123 THR A O 1
ATOM 875 N N . LEU A 1 124 ? 11.891 -8.562 6.402 1 95.88 124 LEU A N 1
ATOM 876 C CA . LEU A 1 124 ? 12.711 -7.438 6.84 1 95.88 124 LEU A CA 1
ATOM 877 C C . LEU A 1 124 ? 14.195 -7.785 6.773 1 95.88 124 LEU A C 1
ATOM 879 O O . LEU A 1 124 ? 14.992 -7.023 6.223 1 95.88 124 LEU A O 1
ATOM 883 N N . PRO A 1 125 ? 14.641 -8.938 7.285 1 96.31 125 PRO A N 1
ATOM 884 C CA . PRO A 1 125 ? 16.062 -9.281 7.195 1 96.31 125 PRO A CA 1
ATOM 885 C C . PRO A 1 125 ? 16.562 -9.336 5.754 1 96.31 125 PRO A C 1
ATOM 887 O O . PRO A 1 125 ? 17.656 -8.852 5.461 1 96.31 125 PRO A O 1
ATOM 890 N N . ILE A 1 126 ? 15.758 -9.891 4.828 1 96.56 126 ILE A N 1
ATOM 891 C CA . ILE A 1 126 ? 16.203 -9.984 3.441 1 96.56 126 ILE A CA 1
ATOM 892 C C . ILE A 1 126 ? 16.234 -8.586 2.818 1 96.56 126 ILE A C 1
ATOM 894 O O . ILE A 1 126 ? 17.141 -8.273 2.039 1 96.56 126 ILE A O 1
ATOM 898 N N . ALA A 1 127 ? 15.234 -7.77 3.123 1 97.44 127 ALA A N 1
ATOM 899 C CA . ALA A 1 127 ? 15.242 -6.391 2.641 1 97.44 127 ALA A CA 1
ATOM 900 C C . ALA A 1 127 ? 16.531 -5.676 3.053 1 97.44 127 ALA A C 1
ATOM 902 O O . ALA A 1 127 ? 17.125 -4.957 2.252 1 97.44 127 ALA A O 1
ATOM 903 N N . ARG A 1 128 ? 16.906 -5.848 4.258 1 96.88 128 ARG A N 1
ATOM 904 C CA . ARG A 1 128 ? 18.109 -5.191 4.773 1 96.88 128 ARG A CA 1
ATOM 905 C C . ARG A 1 128 ? 19.359 -5.781 4.145 1 96.88 128 ARG A C 1
ATOM 907 O O . ARG A 1 128 ? 20.297 -5.051 3.793 1 96.88 128 ARG A O 1
ATOM 914 N N . ASP A 1 129 ? 19.422 -7.113 3.977 1 96.81 129 ASP A N 1
ATOM 915 C CA . ASP A 1 129 ? 20.547 -7.785 3.355 1 96.81 129 ASP A CA 1
ATOM 916 C C . ASP A 1 129 ? 20.75 -7.316 1.914 1 96.81 129 ASP A C 1
ATOM 918 O O . ASP A 1 129 ? 21.875 -7.23 1.43 1 96.81 129 ASP A O 1
ATOM 922 N N . LEU A 1 130 ? 19.672 -7.031 1.222 1 97.69 130 LEU A N 1
ATOM 923 C CA . LEU A 1 130 ? 19.75 -6.707 -0.2 1 97.69 130 LEU A CA 1
ATOM 924 C C . LEU A 1 130 ? 19.828 -5.199 -0.411 1 97.69 130 LEU A C 1
ATOM 926 O O . LEU A 1 130 ? 20.016 -4.734 -1.537 1 97.69 130 LEU A O 1
ATOM 930 N N . ALA A 1 131 ? 19.703 -4.441 0.643 1 97.5 131 ALA A N 1
ATOM 931 C CA . ALA A 1 131 ? 19.719 -2.982 0.582 1 97.5 131 ALA A CA 1
ATOM 932 C C . ALA A 1 131 ? 21 -2.479 -0.097 1 97.5 131 ALA A C 1
ATOM 934 O O . ALA A 1 131 ? 20.938 -1.63 -0.991 1 97.5 131 ALA A O 1
ATOM 935 N N . PRO A 1 132 ? 22.188 -2.98 0.224 1 96.62 132 PRO A N 1
ATOM 936 C CA . PRO A 1 132 ? 23.406 -2.498 -0.428 1 96.62 132 PRO A CA 1
ATOM 937 C C . PRO A 1 132 ? 23.422 -2.77 -1.931 1 96.62 132 PRO A C 1
ATOM 939 O O . PRO A 1 132 ? 24.172 -2.135 -2.67 1 96.62 132 PRO A O 1
ATOM 942 N N . LEU A 1 133 ? 22.594 -3.721 -2.369 1 97.38 133 LEU A N 1
ATOM 943 C CA . LEU A 1 133 ? 22.531 -4.062 -3.785 1 97.38 133 LEU A CA 1
ATOM 944 C C . LEU A 1 133 ? 21.469 -3.236 -4.492 1 97.38 133 LEU A C 1
ATOM 946 O O . LEU A 1 133 ? 21.234 -3.414 -5.691 1 97.38 133 LEU A O 1
ATOM 950 N N . GLY A 1 134 ? 20.75 -2.35 -3.754 1 98.06 134 GLY A N 1
ATOM 951 C CA . GLY A 1 134 ? 19.719 -1.518 -4.348 1 98.06 134 GLY A CA 1
ATOM 952 C C . GLY A 1 134 ? 18.438 -2.275 -4.641 1 98.06 134 GLY A C 1
ATOM 953 O O . GLY A 1 134 ? 17.734 -1.97 -5.609 1 98.06 134 GLY A O 1
ATOM 954 N N . ILE A 1 135 ? 18.156 -3.299 -3.869 1 98.5 135 ILE A N 1
ATOM 955 C CA . ILE A 1 135 ? 16.984 -4.137 -4.102 1 98.5 135 ILE A CA 1
ATOM 956 C C . ILE A 1 135 ? 16.047 -4.059 -2.896 1 98.5 135 ILE A C 1
ATOM 958 O O . ILE A 1 135 ? 16.5 -4.195 -1.752 1 98.5 135 ILE A O 1
ATOM 962 N N . ARG A 1 136 ? 14.773 -3.762 -3.066 1 98.56 136 ARG A N 1
ATOM 963 C CA . ARG A 1 136 ? 13.75 -3.711 -2.027 1 98.56 136 ARG A CA 1
ATOM 964 C C . ARG A 1 136 ? 13.008 -5.039 -1.92 1 98.56 136 ARG A C 1
ATOM 966 O O . ARG A 1 136 ? 12.992 -5.824 -2.871 1 98.56 136 ARG A O 1
ATOM 973 N N . VAL A 1 137 ? 12.469 -5.312 -0.743 1 98.62 137 VAL A N 1
ATOM 974 C CA . VAL A 1 137 ? 11.648 -6.496 -0.508 1 98.62 137 VAL A CA 1
ATOM 975 C C . VAL A 1 137 ? 10.383 -6.109 0.253 1 98.62 137 VAL A C 1
ATOM 977 O O . VAL A 1 137 ? 10.461 -5.5 1.324 1 98.62 137 VAL A O 1
ATOM 980 N N . VAL A 1 138 ? 9.258 -6.395 -0.314 1 98.75 138 VAL A N 1
ATOM 981 C CA . VAL A 1 138 ? 7.965 -6.172 0.325 1 98.75 138 VAL A CA 1
ATOM 982 C C . VAL A 1 138 ? 7.105 -7.426 0.211 1 98.75 138 VAL A C 1
ATOM 984 O O . VAL A 1 138 ? 7.152 -8.125 -0.803 1 98.75 138 VAL A O 1
ATOM 987 N N . THR A 1 139 ? 6.371 -7.707 1.229 1 98.62 139 THR A N 1
ATOM 988 C CA . THR A 1 139 ? 5.492 -8.875 1.241 1 98.62 139 THR A CA 1
ATOM 989 C C . THR A 1 139 ? 4.031 -8.453 1.354 1 98.62 139 THR A C 1
ATOM 991 O O . THR A 1 139 ? 3.697 -7.551 2.129 1 98.62 139 THR A O 1
ATOM 994 N N . ILE A 1 140 ? 3.156 -9.008 0.516 1 98.56 140 ILE A N 1
ATOM 995 C CA . ILE A 1 140 ? 1.711 -8.859 0.648 1 98.56 140 ILE A CA 1
ATOM 996 C C . ILE A 1 140 ? 1.124 -10.094 1.325 1 98.56 140 ILE A C 1
ATOM 998 O O . ILE A 1 140 ? 1.495 -11.219 0.999 1 98.56 140 ILE A O 1
ATOM 1002 N N . ALA A 1 141 ? 0.332 -9.898 2.316 1 97.69 141 ALA A N 1
ATOM 1003 C CA . ALA A 1 141 ? -0.437 -10.961 2.965 1 97.69 141 ALA A CA 1
ATOM 1004 C C . ALA A 1 141 ? -1.918 -10.859 2.611 1 97.69 141 ALA A C 1
ATOM 1006 O O . ALA A 1 141 ? -2.691 -10.227 3.332 1 97.69 141 ALA A O 1
ATOM 1007 N N . PRO A 1 142 ? -2.285 -11.562 1.537 1 97 142 PRO A N 1
ATOM 1008 C CA . PRO A 1 142 ? -3.688 -11.469 1.119 1 97 142 PRO A CA 1
ATOM 1009 C C . PRO A 1 142 ? -4.625 -12.266 2.025 1 97 142 PRO A C 1
ATOM 1011 O O . PRO A 1 142 ? -4.211 -13.25 2.635 1 97 142 PRO A O 1
ATOM 1014 N N . GLY A 1 143 ? -5.863 -11.773 2.119 1 95.75 143 GLY A N 1
ATOM 1015 C CA . GLY A 1 143 ? -6.945 -12.562 2.682 1 95.75 143 GLY A CA 1
ATOM 1016 C C . GLY A 1 143 ? -7.578 -13.508 1.682 1 95.75 143 GLY A C 1
ATOM 1017 O O . GLY A 1 143 ? -6.879 -14.266 1.006 1 95.75 143 GLY A O 1
ATOM 1018 N N . LEU A 1 144 ? -8.898 -13.477 1.578 1 95.31 144 LEU A N 1
ATOM 1019 C CA . LEU A 1 144 ? -9.648 -14.352 0.683 1 95.31 144 LEU A CA 1
ATOM 1020 C C . LEU A 1 144 ? -9.914 -13.664 -0.653 1 95.31 144 LEU A C 1
ATOM 1022 O O . LEU A 1 144 ? -10.609 -12.648 -0.708 1 95.31 144 LEU A O 1
ATOM 1026 N N . PHE A 1 145 ? -9.398 -14.203 -1.72 1 97.12 145 PHE A N 1
ATOM 1027 C CA . PHE A 1 145 ? -9.539 -13.625 -3.053 1 97.12 145 PHE A CA 1
ATOM 1028 C C . PHE A 1 145 ? -10.211 -14.617 -3.998 1 97.12 145 PHE A C 1
ATOM 1030 O O . PHE A 1 145 ? -10.125 -15.828 -3.805 1 97.12 145 PHE A O 1
ATOM 1037 N N . ALA A 1 146 ? -10.836 -14.039 -4.996 1 96.88 146 ALA A N 1
ATOM 1038 C CA . ALA A 1 146 ? -11.547 -14.844 -5.984 1 96.88 146 ALA A CA 1
ATOM 1039 C C . ALA A 1 146 ? -10.57 -15.5 -6.965 1 96.88 146 ALA A C 1
ATOM 1041 O O . ALA A 1 146 ? -10.578 -15.18 -8.156 1 96.88 146 ALA A O 1
ATOM 1042 N N . THR A 1 147 ? -9.828 -16.438 -6.488 1 95.94 147 THR A N 1
ATOM 1043 C CA . THR A 1 147 ? -8.969 -17.297 -7.301 1 95.94 147 THR A CA 1
ATOM 1044 C C . THR A 1 147 ? -9.734 -18.531 -7.773 1 95.94 147 THR A C 1
ATOM 1046 O O . THR A 1 147 ? -10.828 -18.812 -7.281 1 95.94 147 THR A O 1
ATOM 1049 N N . PRO A 1 148 ? -9.141 -19.219 -8.75 1 93.56 148 PRO A N 1
ATOM 1050 C CA . PRO A 1 148 ? -9.828 -20.422 -9.219 1 93.56 148 PRO A CA 1
ATOM 1051 C C . PRO A 1 148 ? -10.164 -21.391 -8.086 1 93.56 148 PRO A C 1
ATOM 1053 O O . PRO A 1 148 ? -11.219 -22.031 -8.102 1 93.56 148 PRO A O 1
ATOM 1056 N N . LEU A 1 149 ? -9.312 -21.484 -7.078 1 89.75 149 LEU A N 1
ATOM 1057 C CA . LEU A 1 149 ? -9.539 -22.359 -5.926 1 89.75 149 LEU A CA 1
ATOM 1058 C C . LEU A 1 149 ? -10.82 -21.969 -5.199 1 89.75 149 LEU A C 1
ATOM 1060 O O . LEU A 1 149 ? -11.68 -22.828 -4.949 1 89.75 149 LEU A O 1
ATOM 1064 N N . LEU A 1 150 ? -11.047 -20.703 -4.902 1 93.25 150 LEU A N 1
ATOM 1065 C CA . LEU A 1 150 ? -12.195 -20.281 -4.113 1 93.25 150 LEU A CA 1
ATOM 1066 C C . LEU A 1 150 ? -13.438 -20.172 -4.992 1 93.25 150 LEU A C 1
ATOM 1068 O O . LEU A 1 150 ? -14.555 -20.422 -4.531 1 93.25 150 LEU A O 1
ATOM 1072 N N . VAL A 1 151 ? -13.273 -19.797 -6.277 1 93.25 151 VAL A N 1
ATOM 1073 C CA . VAL A 1 151 ? -14.398 -19.656 -7.195 1 93.25 151 VAL A CA 1
ATOM 1074 C C . VAL A 1 151 ? -15.008 -21.031 -7.488 1 93.25 151 VAL A C 1
ATOM 1076 O O . VAL A 1 151 ? -16.203 -21.141 -7.793 1 93.25 151 VAL A O 1
ATOM 1079 N N . GLY A 1 152 ? -14.203 -22.031 -7.34 1 94.12 152 GLY A N 1
ATOM 1080 C CA . GLY A 1 152 ? -14.68 -23.391 -7.617 1 94.12 152 GLY A CA 1
ATOM 1081 C C . GLY A 1 152 ? -15.523 -23.953 -6.496 1 94.12 152 GLY A C 1
ATOM 1082 O O . GLY A 1 152 ? -16.172 -25 -6.668 1 94.12 152 GLY A O 1
ATOM 1083 N N . LEU A 1 153 ? -15.562 -23.266 -5.406 1 94.5 153 LEU A N 1
ATOM 1084 C CA . LEU A 1 153 ? -16.359 -23.734 -4.27 1 94.5 153 LEU A CA 1
ATOM 1085 C C . LEU A 1 153 ? -17.844 -23.469 -4.5 1 94.5 153 LEU A C 1
ATOM 1087 O O . LEU A 1 153 ? -18.203 -22.578 -5.285 1 94.5 153 LEU A O 1
ATOM 1091 N N . PRO A 1 154 ? -18.656 -24.25 -3.812 1 96.44 154 PRO A N 1
ATOM 1092 C CA . PRO A 1 154 ? -20.094 -23.984 -3.891 1 96.44 154 PRO A CA 1
ATOM 1093 C C . PRO A 1 154 ? -20.453 -22.547 -3.492 1 96.44 154 PRO A C 1
ATOM 1095 O O . PRO A 1 154 ? -19.812 -21.969 -2.609 1 96.44 154 PRO A O 1
ATOM 1098 N N . GLU A 1 155 ? -21.469 -22.078 -4.094 1 95.5 155 GLU A N 1
ATOM 1099 C CA . GLU A 1 155 ? -21.875 -20.688 -3.893 1 95.5 155 GLU A CA 1
ATOM 1100 C C . GLU A 1 155 ? -22.125 -20.391 -2.416 1 95.5 155 GLU A C 1
ATOM 1102 O O . GLU A 1 155 ? -21.75 -19.328 -1.917 1 95.5 155 GLU A O 1
ATOM 1107 N N . LYS A 1 156 ? -22.766 -21.344 -1.748 1 96.81 156 LYS A N 1
ATOM 1108 C CA . LYS A 1 156 ? -23.078 -21.156 -0.335 1 96.81 156 LYS A CA 1
ATOM 1109 C C . LYS A 1 156 ? -21.812 -20.969 0.493 1 96.81 156 LYS A C 1
ATOM 1111 O O . LYS A 1 156 ? -21.781 -20.141 1.398 1 96.81 156 LYS A O 1
ATOM 1116 N N . VAL A 1 157 ? -20.766 -21.719 0.165 1 95.06 157 VAL A N 1
ATOM 1117 C CA . VAL A 1 157 ? -19.5 -21.641 0.867 1 95.06 157 VAL A CA 1
ATOM 1118 C C . VAL A 1 157 ? -18.797 -20.328 0.527 1 95.06 157 VAL A C 1
ATOM 1120 O O . VAL A 1 157 ? -18.281 -19.641 1.414 1 95.06 157 VAL A O 1
ATOM 1123 N N . ARG A 1 158 ? -18.844 -19.953 -0.662 1 95.38 158 ARG A N 1
ATOM 1124 C CA . ARG A 1 158 ? -18.25 -18.703 -1.09 1 95.38 158 ARG A CA 1
ATOM 1125 C C . ARG A 1 158 ? -18.906 -17.516 -0.39 1 95.38 158 ARG A C 1
ATOM 1127 O O . ARG A 1 158 ? -18.219 -16.594 0.052 1 95.38 158 ARG A O 1
ATOM 1134 N N . THR A 1 159 ? -20.188 -17.562 -0.38 1 95.12 159 THR A N 1
ATOM 1135 C CA . THR A 1 159 ? -20.953 -16.5 0.272 1 95.12 159 THR A CA 1
ATOM 1136 C C . THR A 1 159 ? -20.594 -16.422 1.754 1 95.12 159 THR A C 1
ATOM 1138 O O . THR A 1 159 ? -20.438 -15.328 2.297 1 95.12 159 THR A O 1
ATOM 1141 N N . PHE A 1 160 ? -20.5 -17.562 2.342 1 94.5 160 PHE A N 1
ATOM 1142 C CA . PHE A 1 160 ? -20.125 -17.625 3.75 1 94.5 160 PHE A CA 1
ATOM 1143 C C . PHE A 1 160 ? -18.75 -17.016 3.971 1 94.5 160 PHE A C 1
ATOM 1145 O O . PHE A 1 160 ? -18.547 -16.219 4.898 1 94.5 160 PHE A O 1
ATOM 1152 N N . LEU A 1 161 ? -17.781 -17.391 3.143 1 93.62 161 LEU A N 1
ATOM 1153 C CA . LEU A 1 161 ? -16.422 -16.859 3.238 1 93.62 161 LEU A CA 1
ATOM 1154 C C . LEU A 1 161 ? -16.406 -15.359 3.021 1 93.62 161 LEU A C 1
ATOM 1156 O O . LEU A 1 161 ? -15.734 -14.625 3.752 1 93.62 161 LEU A O 1
ATOM 1160 N N . ALA A 1 162 ? -17.109 -14.883 2.049 1 94.94 162 ALA A N 1
ATOM 1161 C CA . ALA A 1 162 ? -17.188 -13.461 1.733 1 94.94 162 ALA A CA 1
ATOM 1162 C C . ALA A 1 162 ? -17.75 -12.672 2.912 1 94.94 162 ALA A C 1
ATOM 1164 O O . ALA A 1 162 ? -17.297 -11.555 3.189 1 94.94 162 ALA A O 1
ATOM 1165 N N . LYS A 1 163 ? -18.656 -13.266 3.615 1 94.44 163 LYS A N 1
ATOM 1166 C CA . LYS A 1 163 ? -19.328 -12.594 4.723 1 94.44 163 LYS A CA 1
ATOM 1167 C C . LYS A 1 163 ? -18.391 -12.406 5.906 1 94.44 163 LYS A C 1
ATOM 1169 O O . LYS A 1 163 ? -18.656 -11.594 6.793 1 94.44 163 LYS A O 1
ATOM 1174 N N . GLN A 1 164 ? -17.344 -13.164 5.93 1 93.69 164 GLN A N 1
ATOM 1175 C CA . GLN A 1 164 ? -16.375 -13.039 7.012 1 93.69 164 GLN A CA 1
ATOM 1176 C C . GLN A 1 164 ? -15.508 -11.789 6.836 1 93.69 164 GLN A C 1
ATOM 1178 O O . GLN A 1 164 ? -14.82 -11.375 7.766 1 93.69 164 GLN A O 1
ATOM 1183 N N . ILE A 1 165 ? -15.477 -11.234 5.668 1 95.88 165 ILE A N 1
ATOM 1184 C CA . ILE A 1 165 ? -14.703 -10.023 5.395 1 95.88 165 ILE A CA 1
ATOM 1185 C C . ILE A 1 165 ? -15.484 -8.797 5.84 1 95.88 165 ILE A C 1
ATOM 1187 O O . ILE A 1 165 ? -16.547 -8.5 5.293 1 95.88 165 ILE A O 1
ATOM 1191 N N . PRO A 1 166 ? -14.977 -8.055 6.812 1 96.69 166 PRO A N 1
ATOM 1192 C CA . PRO A 1 166 ? -15.719 -6.902 7.336 1 96.69 166 PRO A CA 1
ATOM 1193 C C . PRO A 1 166 ? -16.109 -5.906 6.25 1 96.69 166 PRO A C 1
ATOM 1195 O O . PRO A 1 166 ? -17.297 -5.57 6.113 1 96.69 166 PRO A O 1
ATOM 1198 N N . PHE A 1 167 ? -15.188 -5.414 5.371 1 97.56 167 PHE A N 1
ATOM 1199 C CA . PHE A 1 167 ? -15.547 -4.516 4.281 1 97.56 167 PHE A CA 1
ATOM 1200 C C . PHE A 1 167 ? -14.391 -4.355 3.305 1 97.56 167 PHE A C 1
ATOM 1202 O O . PHE A 1 167 ? -13.258 -4.086 3.713 1 97.56 167 PHE A O 1
ATOM 1209 N N . PRO A 1 168 ? -14.664 -4.418 2.025 1 97.5 168 PRO A N 1
ATOM 1210 C CA . PRO A 1 168 ? -15.961 -4.801 1.47 1 97.5 168 PRO A CA 1
ATOM 1211 C C . PRO A 1 168 ? -16.281 -6.277 1.677 1 97.5 168 PRO A C 1
ATOM 1213 O O . PRO A 1 168 ? -15.375 -7.121 1.64 1 97.5 168 PRO A O 1
ATOM 1216 N N . SER A 1 169 ? -17.562 -6.637 1.82 1 96.19 169 SER A N 1
ATOM 1217 C CA . SER A 1 169 ? -17.984 -7.992 2.154 1 96.19 169 SER A CA 1
ATOM 1218 C C . SER A 1 169 ? -18.094 -8.867 0.907 1 96.19 169 SER A C 1
ATOM 1220 O O . SER A 1 169 ? -19.172 -9.312 0.546 1 96.19 169 SER A O 1
ATOM 1222 N N . ARG A 1 170 ? -17.031 -9.18 0.357 1 96.31 170 ARG A N 1
ATOM 1223 C CA . ARG A 1 170 ? -16.859 -10.031 -0.815 1 96.31 170 ARG A CA 1
ATOM 1224 C C . ARG A 1 170 ? -15.422 -10.555 -0.892 1 96.31 170 ARG A C 1
ATOM 1226 O O . ARG A 1 170 ? -14.531 -10.047 -0.212 1 96.31 170 ARG A O 1
ATOM 1233 N N . LEU A 1 171 ? -15.25 -11.57 -1.696 1 96.56 171 LEU A N 1
ATOM 1234 C CA . LEU A 1 171 ? -13.891 -11.977 -2.012 1 96.56 171 LEU A CA 1
ATOM 1235 C C . LEU A 1 171 ? -13.141 -10.867 -2.746 1 96.56 171 LEU A C 1
ATOM 1237 O O . LEU A 1 171 ? -13.742 -10.133 -3.541 1 96.56 171 LEU A O 1
ATOM 1241 N N . GLY A 1 172 ? -11.859 -10.711 -2.438 1 97.44 172 GLY A N 1
ATOM 1242 C CA . GLY A 1 172 ? -11.047 -9.812 -3.234 1 97.44 172 GLY A CA 1
ATOM 1243 C C . GLY A 1 172 ? -10.93 -10.234 -4.688 1 97.44 172 GLY A C 1
ATOM 1244 O O . GLY A 1 172 ? -10.938 -11.43 -4.988 1 97.44 172 GLY A O 1
ATOM 1245 N N . ASP A 1 173 ? -10.883 -9.281 -5.543 1 97.94 173 ASP A N 1
ATOM 1246 C CA . ASP A 1 173 ? -10.562 -9.562 -6.941 1 97.94 173 ASP A CA 1
ATOM 1247 C C . ASP A 1 173 ? -9.055 -9.648 -7.148 1 97.94 173 ASP A C 1
ATOM 1249 O O . ASP A 1 173 ? -8.297 -8.805 -6.668 1 97.94 173 ASP A O 1
ATOM 1253 N N . PRO A 1 174 ? -8.586 -10.625 -7.887 1 98.31 174 PRO A N 1
ATOM 1254 C CA . PRO A 1 174 ? -7.148 -10.742 -8.125 1 98.31 174 PRO A CA 1
ATOM 1255 C C . PRO A 1 174 ? -6.539 -9.461 -8.695 1 98.31 174 PRO A C 1
ATOM 1257 O O . PRO A 1 174 ? -5.367 -9.164 -8.445 1 98.31 174 PRO A O 1
ATOM 1260 N N . GLY A 1 175 ? -7.27 -8.703 -9.422 1 98.44 175 GLY A N 1
ATOM 1261 C CA . GLY A 1 175 ? -6.793 -7.43 -9.938 1 98.44 175 GLY A CA 1
ATOM 1262 C C . GLY A 1 175 ? -6.449 -6.438 -8.836 1 98.44 175 GLY A C 1
ATOM 1263 O O . GLY A 1 175 ? -5.613 -5.551 -9.039 1 98.44 175 GLY A O 1
ATOM 1264 N N . GLU A 1 176 ? -7.141 -6.523 -7.734 1 98.62 176 GLU A N 1
ATOM 1265 C CA . GLU A 1 176 ? -6.852 -5.648 -6.602 1 98.62 176 GLU A CA 1
ATOM 1266 C C . GLU A 1 176 ? -5.527 -6.023 -5.938 1 98.62 176 GLU A C 1
ATOM 1268 O O . GLU A 1 176 ? -4.812 -5.152 -5.438 1 98.62 176 GLU A O 1
ATOM 1273 N N . TYR A 1 177 ? -5.227 -7.32 -5.965 1 98.75 177 TYR A N 1
ATOM 1274 C CA . TYR A 1 177 ? -3.895 -7.758 -5.562 1 98.75 177 TYR A CA 1
ATOM 1275 C C . TYR A 1 177 ? -2.83 -7.18 -6.488 1 98.75 177 TYR A C 1
ATOM 1277 O O . TYR A 1 177 ? -1.831 -6.621 -6.023 1 98.75 177 TYR A O 1
ATOM 1285 N N . ALA A 1 178 ? -3.049 -7.289 -7.762 1 98.81 178 ALA A N 1
ATOM 1286 C CA . ALA A 1 178 ? -2.115 -6.801 -8.773 1 98.81 178 ALA A CA 1
ATOM 1287 C C . ALA A 1 178 ? -1.917 -5.293 -8.648 1 98.81 178 ALA A C 1
ATOM 1289 O O . ALA A 1 178 ? -0.818 -4.781 -8.883 1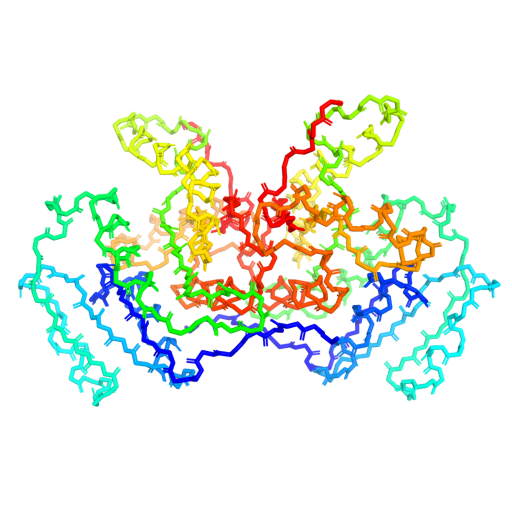 98.81 178 ALA A O 1
ATOM 1290 N N . HIS A 1 179 ? -2.963 -4.621 -8.312 1 98.69 179 HIS A N 1
ATOM 1291 C CA . HIS A 1 179 ? -2.877 -3.176 -8.117 1 98.69 179 HIS A CA 1
ATOM 1292 C C . HIS A 1 179 ? -1.925 -2.828 -6.98 1 98.69 179 HIS A C 1
ATOM 1294 O O . HIS A 1 179 ? -1.163 -1.863 -7.074 1 98.69 179 HIS A O 1
ATOM 1300 N N . LEU A 1 180 ? -2.008 -3.578 -5.848 1 98.81 180 LEU A N 1
ATOM 1301 C CA . LEU A 1 180 ? -1.092 -3.316 -4.742 1 98.81 180 LEU A CA 1
ATOM 1302 C C . LEU A 1 180 ? 0.347 -3.613 -5.148 1 98.81 180 LEU A C 1
ATOM 1304 O O . LEU A 1 180 ? 1.267 -2.885 -4.766 1 98.81 180 LEU A O 1
ATOM 1308 N N . VAL A 1 181 ? 0.546 -4.66 -5.949 1 98.81 181 VAL A N 1
ATOM 1309 C CA . VAL A 1 181 ? 1.878 -4.941 -6.477 1 98.81 181 VAL A CA 1
ATOM 1310 C C . VAL A 1 181 ? 2.398 -3.732 -7.246 1 98.81 181 VAL A C 1
ATOM 1312 O O . VAL A 1 181 ? 3.537 -3.301 -7.039 1 98.81 181 VAL A O 1
ATOM 1315 N N . GLN A 1 182 ? 1.585 -3.191 -8.094 1 98.62 182 GLN A N 1
ATOM 1316 C CA . GLN A 1 182 ? 1.973 -2.004 -8.844 1 98.62 182 GLN A CA 1
ATOM 1317 C C . GLN A 1 182 ? 2.344 -0.857 -7.91 1 98.62 182 GLN A C 1
ATOM 1319 O O . GLN A 1 182 ? 3.354 -0.179 -8.125 1 98.62 182 GLN A O 1
ATOM 1324 N N . SER A 1 183 ? 1.514 -0.633 -6.914 1 98.62 183 SER A N 1
ATOM 1325 C CA . SER A 1 183 ? 1.771 0.443 -5.961 1 98.62 183 SER A CA 1
ATOM 1326 C C . SER A 1 183 ? 3.119 0.259 -5.27 1 98.62 183 SER A C 1
ATOM 1328 O O . SER A 1 183 ? 3.85 1.229 -5.055 1 98.62 183 SER A O 1
ATOM 1330 N N . ILE A 1 184 ? 3.432 -0.945 -4.93 1 98.75 184 ILE A N 1
ATOM 1331 C CA . ILE A 1 184 ? 4.688 -1.271 -4.266 1 98.75 184 ILE A CA 1
ATOM 1332 C C . ILE A 1 184 ? 5.855 -0.995 -5.211 1 98.75 184 ILE A C 1
ATOM 1334 O O . ILE A 1 184 ? 6.855 -0.388 -4.816 1 98.75 184 ILE A O 1
ATOM 1338 N N . VAL A 1 185 ? 5.742 -1.406 -6.461 1 98.31 185 VAL A N 1
ATOM 1339 C CA . VAL A 1 185 ? 6.789 -1.193 -7.453 1 98.31 185 VAL A CA 1
ATOM 1340 C C . VAL A 1 185 ? 7.039 0.303 -7.629 1 98.31 185 VAL A C 1
ATOM 1342 O O . VAL A 1 185 ? 8.188 0.739 -7.727 1 98.31 185 VAL A O 1
ATOM 1345 N N . GLU A 1 186 ? 6.012 1.071 -7.555 1 98.19 186 GLU A N 1
ATOM 1346 C CA . GLU A 1 186 ? 6.09 2.494 -7.871 1 98.19 186 GLU A CA 1
ATOM 1347 C C . GLU A 1 186 ? 6.664 3.289 -6.703 1 98.19 186 GLU A C 1
ATOM 1349 O O . GLU A 1 186 ? 7.309 4.32 -6.902 1 98.19 186 GLU A O 1
ATOM 1354 N N . ASN A 1 187 ? 6.441 2.881 -5.473 1 98.5 187 ASN A N 1
ATOM 1355 C CA . ASN A 1 187 ? 6.805 3.682 -4.309 1 98.5 187 ASN A CA 1
ATOM 1356 C C . ASN A 1 187 ? 8.102 3.195 -3.676 1 98.5 187 ASN A C 1
ATOM 1358 O O . ASN A 1 187 ? 8.109 2.203 -2.943 1 98.5 187 ASN A O 1
ATOM 1362 N N . PRO A 1 188 ? 9.156 3.904 -3.783 1 97.44 188 PRO A N 1
ATOM 1363 C CA . PRO A 1 188 ? 10.461 3.395 -3.354 1 97.44 188 PRO A CA 1
ATOM 1364 C C . PRO A 1 188 ? 10.578 3.281 -1.835 1 97.44 188 PRO A C 1
ATOM 1366 O O . PRO A 1 188 ? 11.445 2.561 -1.332 1 97.44 188 PRO A O 1
ATOM 1369 N N . MET A 1 189 ? 9.688 3.904 -1.111 1 97.94 189 MET A N 1
ATOM 1370 C CA . MET A 1 189 ? 9.828 3.908 0.342 1 97.94 189 MET A CA 1
ATOM 1371 C C . MET A 1 189 ? 9.141 2.699 0.959 1 97.94 189 MET A C 1
ATOM 1373 O O . MET A 1 189 ? 9.242 2.465 2.164 1 97.94 189 MET A O 1
ATOM 1377 N N . LEU A 1 190 ? 8.438 1.962 0.145 1 98.62 190 LEU A N 1
ATOM 1378 C CA . LEU A 1 190 ? 7.941 0.668 0.599 1 98.62 190 LEU A CA 1
ATOM 1379 C C . LEU A 1 190 ? 9.039 -0.39 0.533 1 98.62 190 LEU A C 1
ATOM 1381 O O . LEU A 1 190 ? 9.375 -0.877 -0.55 1 98.62 190 LEU A O 1
ATOM 1385 N N . ASN A 1 191 ? 9.609 -0.669 1.67 1 98.56 191 ASN A N 1
ATOM 1386 C CA . ASN A 1 191 ? 10.68 -1.65 1.809 1 98.56 191 ASN A CA 1
ATOM 1387 C C . ASN A 1 191 ? 10.648 -2.326 3.176 1 98.56 191 ASN A C 1
ATOM 1389 O O . ASN A 1 191 ? 10.367 -1.68 4.188 1 98.56 191 ASN A O 1
ATOM 1393 N N . GLY A 1 192 ? 10.789 -3.656 3.146 1 98.19 192 GLY A N 1
ATOM 1394 C CA . GLY A 1 192 ? 10.883 -4.418 4.383 1 98.19 192 GLY A CA 1
ATOM 1395 C C . GLY A 1 192 ? 9.555 -4.547 5.105 1 98.19 192 GLY A C 1
ATOM 1396 O O . GLY A 1 192 ? 9.523 -4.809 6.309 1 98.19 192 GLY A O 1
ATOM 1397 N N . GLU A 1 193 ? 8.484 -4.301 4.414 1 98.06 193 GLU A N 1
ATOM 1398 C CA . GLU A 1 193 ? 7.168 -4.254 5.047 1 98.06 193 GLU A CA 1
ATOM 1399 C C . GLU A 1 193 ? 6.305 -5.43 4.605 1 98.06 193 GLU A C 1
ATOM 1401 O O . GLU A 1 193 ? 6.441 -5.926 3.484 1 98.06 193 GLU A O 1
ATOM 1406 N N . VAL A 1 194 ? 5.461 -5.895 5.492 1 97.94 194 VAL A N 1
ATOM 1407 C CA . VAL A 1 194 ? 4.391 -6.836 5.188 1 97.94 194 VAL A CA 1
ATOM 1408 C C . VAL A 1 194 ? 3.045 -6.117 5.215 1 97.94 194 VAL A C 1
ATOM 1410 O O . VAL A 1 194 ? 2.68 -5.508 6.227 1 97.94 194 VAL A O 1
ATOM 1413 N N . ILE A 1 195 ? 2.311 -6.191 4.148 1 98.38 195 ILE A N 1
ATOM 1414 C CA . ILE A 1 195 ? 1.055 -5.461 4.02 1 98.38 195 ILE A CA 1
ATOM 1415 C C . ILE A 1 195 ? -0.106 -6.445 3.898 1 98.38 195 ILE A C 1
ATOM 1417 O O . ILE A 1 195 ? -0.182 -7.207 2.936 1 98.38 195 ILE A O 1
ATOM 1421 N N . ARG A 1 196 ? -1 -6.41 4.871 1 98 196 ARG A N 1
ATOM 1422 C CA . ARG A 1 196 ? -2.227 -7.195 4.77 1 98 196 ARG A CA 1
ATOM 1423 C C . ARG A 1 196 ? -3.18 -6.594 3.742 1 98 196 ARG A C 1
ATOM 1425 O O . ARG A 1 196 ? -3.398 -5.379 3.729 1 98 196 ARG A O 1
ATOM 1432 N N . LEU A 1 197 ? -3.648 -7.371 2.893 1 98.19 197 LEU A N 1
ATOM 1433 C CA . LEU A 1 197 ? -4.68 -7.031 1.917 1 98.19 197 LEU A CA 1
ATOM 1434 C C . LEU A 1 197 ? -5.895 -7.941 2.072 1 98.19 197 LEU A C 1
ATOM 1436 O O . LEU A 1 197 ? -6.051 -8.906 1.319 1 98.19 197 LEU A O 1
ATOM 1440 N N . ASP A 1 198 ? -6.809 -7.543 3.061 1 97.12 198 ASP A N 1
ATOM 1441 C CA . ASP A 1 198 ? -7.738 -8.594 3.467 1 97.12 198 ASP A CA 1
ATOM 1442 C C . ASP A 1 198 ? -9.086 -8 3.877 1 97.12 198 ASP A C 1
ATOM 1444 O O . ASP A 1 198 ? -9.898 -8.68 4.516 1 97.12 198 ASP A O 1
ATOM 1448 N N . GLY A 1 199 ? -9.312 -6.703 3.625 1 97.06 199 GLY A N 1
ATOM 1449 C CA . GLY A 1 199 ? -10.586 -6.09 3.967 1 97.06 199 GLY A CA 1
ATOM 1450 C C . GLY A 1 199 ? -10.852 -6.062 5.461 1 97.06 199 GLY A C 1
ATOM 1451 O O . GLY A 1 199 ? -12.008 -6.105 5.887 1 97.06 199 GLY A O 1
ATOM 1452 N N . ALA A 1 200 ? -9.789 -6.121 6.207 1 96.25 200 ALA A N 1
ATOM 1453 C CA . ALA A 1 200 ? -9.828 -6.098 7.668 1 96.25 200 ALA A CA 1
ATOM 1454 C C . ALA A 1 200 ? -10.242 -7.457 8.227 1 96.25 200 ALA A C 1
ATOM 1456 O O . ALA A 1 200 ? -10.758 -7.543 9.344 1 96.25 200 ALA A O 1
ATOM 1457 N N . LEU A 1 201 ? -9.938 -8.398 7.387 1 91.56 201 LEU A N 1
ATOM 1458 C CA . LEU A 1 201 ? -10.242 -9.766 7.801 1 91.56 201 LEU A CA 1
ATOM 1459 C C . LEU A 1 201 ? -9.266 -10.234 8.875 1 91.56 201 LEU A C 1
ATOM 1461 O O . LEU A 1 201 ? -8.062 -10.008 8.773 1 91.56 201 LEU A O 1
ATOM 1465 N N . ARG A 1 202 ? -9.797 -10.797 10.07 1 83.5 202 ARG A N 1
ATOM 1466 C CA . ARG A 1 202 ? -9.086 -11.617 11.047 1 83.5 202 ARG A CA 1
ATOM 1467 C C . ARG A 1 202 ? -9.812 -12.938 11.281 1 83.5 202 ARG A C 1
ATOM 1469 O O . ARG A 1 202 ? -10.859 -12.969 11.945 1 83.5 202 ARG A O 1
ATOM 1476 N N . MET A 1 203 ? -9.219 -13.883 10.617 1 76.81 203 MET A N 1
ATOM 1477 C CA . MET A 1 203 ? -9.906 -15.164 10.547 1 76.81 203 MET A CA 1
ATOM 1478 C C . MET A 1 203 ? -10.156 -15.719 11.945 1 76.81 203 MET A C 1
ATOM 1480 O O . MET A 1 203 ? -9.305 -15.602 12.828 1 76.81 203 MET A O 1
ATOM 1484 N N . GLN A 1 204 ? -11.336 -16.141 12.086 1 73.56 204 GLN A N 1
ATOM 1485 C CA . GLN A 1 204 ? -11.688 -16.812 13.336 1 73.56 204 GLN A CA 1
ATOM 1486 C C . GLN A 1 204 ? -10.984 -18.156 13.445 1 73.56 204 GLN A C 1
ATOM 1488 O O . GLN A 1 204 ? -10.602 -18.75 12.438 1 73.56 204 GLN A O 1
ATOM 1493 N N . PRO A 1 205 ? -10.711 -18.594 14.734 1 70.62 205 PRO A N 1
ATOM 1494 C CA . PRO A 1 205 ? -10.078 -19.906 14.922 1 70.62 205 PRO A CA 1
ATOM 1495 C C . PRO A 1 205 ? -10.844 -21.031 14.234 1 70.62 205 PRO A C 1
ATOM 1497 O O . PRO A 1 205 ? -12.07 -20.953 14.078 1 70.62 205 PRO A O 1
ATOM 1500 N N . MET B 1 1 ? -14.727 -7.91 -12.242 1 70.56 1 MET B N 1
ATOM 1501 C CA . MET B 1 1 ? -13.695 -6.93 -12.578 1 70.56 1 MET B CA 1
ATOM 1502 C C . MET B 1 1 ? -13.219 -6.199 -11.328 1 70.56 1 MET B C 1
ATOM 1504 O O . MET B 1 1 ? -13.992 -5.969 -10.398 1 70.56 1 MET B O 1
ATOM 1508 N N . ALA B 1 2 ? -11.867 -6.055 -11.281 1 84.19 2 ALA B N 1
ATOM 1509 C CA . ALA B 1 2 ? -11.32 -5.391 -10.102 1 84.19 2 ALA B CA 1
ATOM 1510 C C . ALA B 1 2 ? -11.977 -4.031 -9.883 1 84.19 2 ALA B C 1
ATOM 1512 O O . ALA B 1 2 ? -12.25 -3.307 -10.844 1 84.19 2 ALA B O 1
ATOM 1513 N N . HIS B 1 3 ? -12.336 -3.736 -8.742 1 88 3 HIS B N 1
ATOM 1514 C CA . HIS B 1 3 ? -12.992 -2.479 -8.398 1 88 3 HIS B CA 1
ATOM 1515 C C . HIS B 1 3 ? -11.969 -1.438 -7.949 1 88 3 HIS B C 1
ATOM 1517 O O . HIS B 1 3 ? -12.125 -0.829 -6.887 1 88 3 HIS B O 1
ATOM 1523 N N . ILE B 1 4 ? -10.984 -1.207 -8.867 1 94.56 4 ILE B N 1
ATOM 1524 C CA . ILE B 1 4 ? -10 -0.176 -8.547 1 94.56 4 ILE B CA 1
ATOM 1525 C C . ILE B 1 4 ? -10.641 1.204 -8.688 1 94.56 4 ILE B C 1
ATOM 1527 O O . ILE B 1 4 ? -11.148 1.551 -9.758 1 94.56 4 ILE B O 1
ATOM 1531 N N . ARG B 1 5 ? -10.594 1.97 -7.68 1 94.31 5 ARG B N 1
ATOM 1532 C CA . ARG B 1 5 ? -11.242 3.275 -7.664 1 94.31 5 ARG B CA 1
ATOM 1533 C C . ARG B 1 5 ? -10.328 4.348 -8.242 1 94.31 5 ARG B C 1
ATOM 1535 O O . ARG B 1 5 ? -9.125 4.141 -8.367 1 94.31 5 ARG B O 1
ATOM 1542 N N . ASN B 1 6 ? -10.906 5.383 -8.633 1 94 6 ASN B N 1
ATOM 1543 C CA . ASN B 1 6 ? -10.156 6.566 -9.047 1 94 6 ASN B CA 1
ATOM 1544 C C . ASN B 1 6 ? -10.492 7.773 -8.172 1 94 6 ASN B C 1
ATOM 1546 O O . ASN B 1 6 ? -11.547 7.812 -7.535 1 94 6 ASN B O 1
ATOM 1550 N N . LEU B 1 7 ? -9.594 8.758 -8.164 1 96.31 7 LEU B N 1
ATOM 1551 C CA . LEU B 1 7 ? -9.727 9.898 -7.266 1 96.31 7 LEU B CA 1
ATOM 1552 C C . LEU B 1 7 ? -10.555 11 -7.91 1 96.31 7 LEU B C 1
ATOM 1554 O O . LEU B 1 7 ? -10.969 11.953 -7.234 1 96.31 7 LEU B O 1
ATOM 1558 N N . LYS B 1 8 ? -10.836 10.859 -9.203 1 96.19 8 LYS B N 1
ATOM 1559 C CA . LYS B 1 8 ? -11.539 11.914 -9.922 1 96.19 8 LYS B CA 1
ATOM 1560 C C . LYS B 1 8 ? -12.922 12.156 -9.328 1 96.19 8 LYS B C 1
ATOM 1562 O O . LYS B 1 8 ? -13.703 11.219 -9.148 1 96.19 8 LYS B O 1
ATOM 1567 N N . GLY B 1 9 ? -13.102 13.422 -8.953 1 94.94 9 GLY B N 1
ATOM 1568 C CA . GLY B 1 9 ? -14.422 13.82 -8.477 1 94.94 9 GLY B CA 1
ATOM 1569 C C . GLY B 1 9 ? -14.602 13.609 -6.984 1 94.94 9 GLY B C 1
ATOM 1570 O O . GLY B 1 9 ? -15.609 14.031 -6.414 1 94.94 9 GLY B O 1
ATOM 1571 N N . MET B 1 10 ? -13.68 13.07 -6.332 1 95.31 10 MET B N 1
ATOM 1572 C CA . 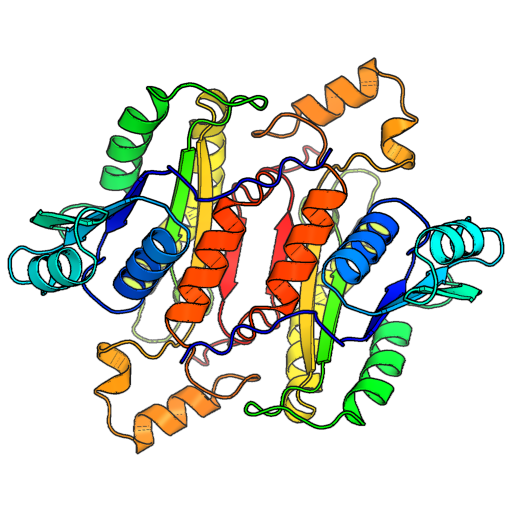MET B 1 10 ? -13.758 12.852 -4.891 1 95.31 10 MET B CA 1
ATOM 1573 C C . MET B 1 10 ? -13.414 14.125 -4.129 1 95.31 10 MET B C 1
ATOM 1575 O O . MET B 1 10 ? -12.789 15.039 -4.68 1 95.31 10 MET B O 1
ATOM 1579 N N . VAL B 1 11 ? -13.875 14.18 -2.936 1 96.81 11 VAL B N 1
ATOM 1580 C CA . VAL B 1 11 ? -13.5 15.266 -2.039 1 96.81 11 VAL B CA 1
ATOM 1581 C C . VAL B 1 11 ? -12.68 14.711 -0.875 1 96.81 11 VAL B C 1
ATOM 1583 O O . VAL B 1 11 ? -13.102 13.773 -0.194 1 96.81 11 VAL B O 1
ATOM 1586 N N . GLY B 1 12 ? -11.523 15.164 -0.697 1 97.31 12 GLY B N 1
ATOM 1587 C CA . GLY B 1 12 ? -10.672 14.789 0.418 1 97.31 12 GLY B CA 1
ATOM 1588 C C . GLY B 1 12 ? -10.508 15.891 1.448 1 97.31 12 GLY B C 1
ATOM 1589 O O . GLY B 1 12 ? -10.336 17.062 1.094 1 97.31 12 GLY B O 1
ATOM 1590 N N . ILE B 1 13 ? -10.656 15.547 2.699 1 97 13 ILE B N 1
ATOM 1591 C CA . ILE B 1 13 ? -10.336 16.422 3.816 1 97 13 ILE B CA 1
ATOM 1592 C C . ILE B 1 13 ? -8.977 16.047 4.398 1 97 13 ILE B C 1
ATOM 1594 O O . ILE B 1 13 ? -8.75 14.891 4.758 1 97 13 ILE B O 1
ATOM 1598 N N . VAL B 1 14 ? -8.078 17.016 4.496 1 97.44 14 VAL B N 1
ATOM 1599 C CA . VAL B 1 14 ? -6.719 16.734 4.941 1 97.44 14 VAL B CA 1
ATOM 1600 C C . VAL B 1 14 ? -6.367 17.609 6.137 1 97.44 14 VAL B C 1
ATOM 1602 O O . VAL B 1 14 ? -6.227 18.828 6 1 97.44 14 VAL B O 1
ATOM 1605 N N . THR B 1 15 ? -6.254 16.969 7.32 1 96.38 15 THR B N 1
ATOM 1606 C CA . THR B 1 15 ? -5.742 17.703 8.484 1 96.38 15 THR B CA 1
ATOM 1607 C C . THR B 1 15 ? -4.238 17.922 8.359 1 96.38 15 THR B C 1
ATOM 1609 O O . THR B 1 15 ? -3.512 17.047 7.883 1 96.38 15 THR B O 1
ATOM 1612 N N . GLY B 1 16 ? -3.848 19.125 8.781 1 94.88 16 GLY B N 1
ATOM 1613 C CA . GLY B 1 16 ? -2.443 19.438 8.594 1 94.88 16 GLY B CA 1
ATOM 1614 C C . GLY B 1 16 ? -2.049 19.547 7.133 1 94.88 16 GLY B C 1
ATOM 1615 O O . GLY B 1 16 ? -0.934 19.172 6.754 1 94.88 16 GLY B O 1
ATOM 1616 N N . GLY B 1 17 ? -2.971 20 6.348 1 96.75 17 GLY B N 1
ATOM 1617 C CA . GLY B 1 17 ? -2.789 19.969 4.906 1 96.75 17 GLY B CA 1
ATOM 1618 C C . GLY B 1 17 ? -1.985 21.125 4.371 1 96.75 17 GLY B C 1
ATOM 1619 O O . GLY B 1 17 ? -1.724 21.219 3.17 1 96.75 17 GLY B O 1
ATOM 1620 N N . ALA B 1 18 ? -1.475 21.953 5.262 1 96.88 18 ALA B N 1
ATOM 1621 C CA . ALA B 1 18 ? -0.806 23.172 4.809 1 96.88 18 ALA B CA 1
ATOM 1622 C C . ALA B 1 18 ? 0.694 22.953 4.641 1 96.88 18 ALA B C 1
ATOM 1624 O O . ALA B 1 18 ? 1.39 23.766 4.039 1 96.88 18 ALA B O 1
ATOM 1625 N N . SER B 1 19 ? 1.173 21.781 5.137 1 95.56 19 SER B N 1
ATOM 1626 C CA . SER B 1 19 ? 2.617 21.578 5.074 1 95.56 19 SER B CA 1
ATOM 1627 C C . SER B 1 19 ? 2.959 20.094 5.051 1 95.56 19 SER B C 1
ATOM 1629 O O . SER B 1 19 ? 2.09 19.25 5.266 1 95.56 19 SER B O 1
ATOM 1631 N N . GLY B 1 20 ? 4.191 19.797 4.645 1 96.75 20 GLY B N 1
ATOM 1632 C CA . GLY B 1 20 ? 4.762 18.469 4.797 1 96.75 20 GLY B CA 1
ATOM 1633 C C . GLY B 1 20 ? 3.982 17.406 4.066 1 96.75 20 GLY B C 1
ATOM 1634 O O . GLY B 1 20 ? 3.703 17.531 2.871 1 96.75 20 GLY B O 1
ATOM 1635 N N . LEU B 1 21 ? 3.711 16.328 4.859 1 98 21 LEU B N 1
ATOM 1636 C CA . LEU B 1 21 ? 3.006 1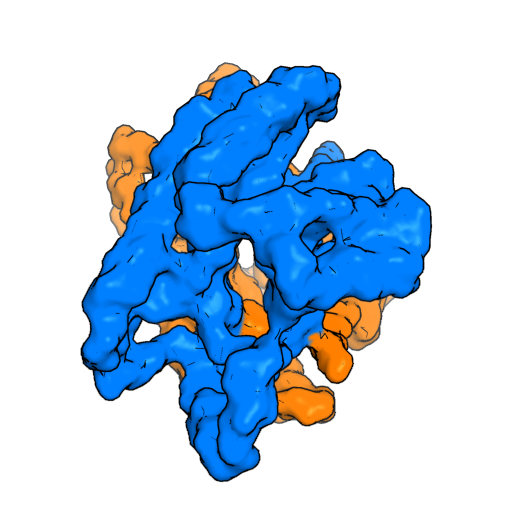5.188 4.293 1 98 21 LEU B CA 1
ATOM 1637 C C . LEU B 1 21 ? 1.588 15.57 3.883 1 98 21 LEU B C 1
ATOM 1639 O O . LEU B 1 21 ? 1.103 15.141 2.836 1 98 21 LEU B O 1
ATOM 1643 N N . GLY B 1 22 ? 0.976 16.391 4.754 1 97.81 22 GLY B N 1
ATOM 1644 C CA . GLY B 1 22 ? -0.377 16.844 4.461 1 97.81 22 GLY B CA 1
ATOM 1645 C C . GLY B 1 22 ? -0.478 17.641 3.18 1 97.81 22 GLY B C 1
ATOM 1646 O O . GLY B 1 22 ? -1.37 17.406 2.363 1 97.81 22 GLY B O 1
ATOM 1647 N N . ARG B 1 23 ? 0.405 18.516 3.029 1 97.94 23 ARG B N 1
ATOM 1648 C CA . ARG B 1 23 ? 0.386 19.344 1.822 1 97.94 23 ARG B CA 1
ATOM 1649 C C . ARG B 1 23 ? 0.61 18.484 0.578 1 97.94 23 ARG B C 1
ATOM 1651 O O . ARG B 1 23 ? -0.073 18.656 -0.434 1 97.94 23 ARG B O 1
ATOM 1658 N N . ALA B 1 24 ? 1.581 17.594 0.616 1 98.44 24 ALA B N 1
ATOM 1659 C CA . ALA B 1 24 ? 1.835 16.703 -0.513 1 98.44 24 ALA B CA 1
ATOM 1660 C C . ALA B 1 24 ? 0.588 15.898 -0.863 1 98.44 24 ALA B C 1
ATOM 1662 O O . ALA B 1 24 ? 0.314 15.648 -2.039 1 98.44 24 ALA B O 1
ATOM 1663 N N . THR B 1 25 ? -0.139 15.492 0.14 1 98.69 25 THR B N 1
ATOM 1664 C CA . THR B 1 25 ? -1.372 14.742 -0.069 1 98.69 25 THR B CA 1
ATOM 1665 C C . THR B 1 25 ? -2.42 15.602 -0.765 1 98.69 25 THR B C 1
ATOM 1667 O O . THR B 1 25 ? -3.049 15.164 -1.732 1 98.69 25 THR B O 1
ATOM 1670 N N . VAL B 1 26 ? -2.576 16.812 -0.305 1 98.62 26 VAL B N 1
ATOM 1671 C CA . VAL B 1 26 ? -3.52 17.75 -0.921 1 98.62 26 VAL B CA 1
ATOM 1672 C C . VAL B 1 26 ? -3.168 17.938 -2.395 1 98.62 26 VAL B C 1
ATOM 1674 O O . VAL B 1 26 ? -4.035 17.828 -3.266 1 98.62 26 VAL B O 1
ATOM 1677 N N . GLU B 1 27 ? -1.933 18.188 -2.639 1 98.38 27 GLU B N 1
ATOM 1678 C CA . GLU B 1 27 ? -1.473 18.422 -4.004 1 98.38 27 GLU B CA 1
ATOM 1679 C C . GLU B 1 27 ? -1.742 17.219 -4.898 1 98.38 27 GLU B C 1
ATOM 1681 O O . GLU B 1 27 ? -2.203 17.375 -6.031 1 98.38 27 GLU B O 1
ATOM 1686 N N . ARG B 1 28 ? -1.467 16.078 -4.398 1 98.06 28 ARG B N 1
ATOM 1687 C CA . ARG B 1 28 ? -1.676 14.875 -5.191 1 98.06 28 ARG B CA 1
ATOM 1688 C C . ARG B 1 28 ? -3.16 14.641 -5.453 1 98.06 28 ARG B C 1
ATOM 1690 O O . ARG B 1 28 ? -3.549 14.258 -6.559 1 98.06 28 ARG B O 1
ATOM 1697 N N . LEU B 1 29 ? -3.998 14.836 -4.441 1 98.25 29 LEU B N 1
ATOM 1698 C CA . LEU B 1 29 ? -5.438 14.6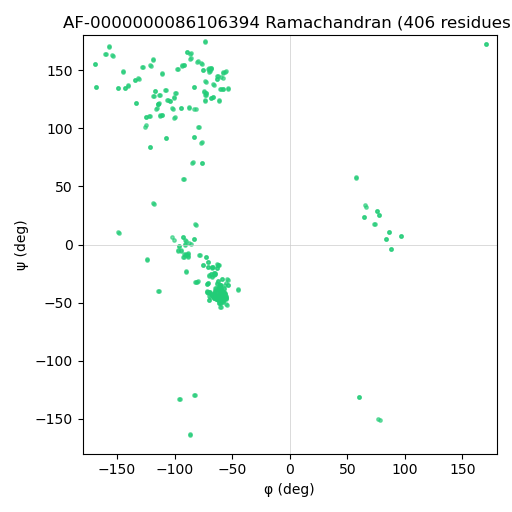95 -4.629 1 98.25 29 LEU B CA 1
ATOM 1699 C C . LEU B 1 29 ? -5.934 15.594 -5.758 1 98.25 29 LEU B C 1
ATOM 1701 O O . LEU B 1 29 ? -6.621 15.125 -6.668 1 98.25 29 LEU B O 1
ATOM 1705 N N . VAL B 1 30 ? -5.508 16.797 -5.734 1 98.31 30 VAL B N 1
ATOM 1706 C CA . VAL B 1 30 ? -5.941 17.781 -6.73 1 98.31 30 VAL B CA 1
ATOM 1707 C C . VAL B 1 30 ? -5.391 17.391 -8.102 1 98.31 30 VAL B C 1
ATOM 1709 O O . VAL B 1 30 ? -6.109 17.438 -9.102 1 98.31 30 VAL B O 1
ATOM 1712 N N . GLN B 1 31 ? -4.145 17 -8.125 1 97.25 31 GLN B N 1
ATOM 1713 C CA . GLN B 1 31 ? -3.506 16.578 -9.367 1 97.25 31 GLN B CA 1
ATOM 1714 C C . GLN B 1 31 ? -4.254 15.398 -10 1 97.25 31 GLN B C 1
ATOM 1716 O O . GLN B 1 31 ? -4.32 15.289 -11.227 1 97.25 31 GLN B O 1
ATOM 1721 N N . GLN B 1 32 ? -4.871 14.586 -9.195 1 97.31 32 GLN B N 1
ATOM 1722 C CA . GLN B 1 32 ? -5.566 13.398 -9.68 1 97.31 32 GLN B CA 1
ATOM 1723 C C . GLN B 1 32 ? -7.039 13.695 -9.938 1 97.31 32 GLN B C 1
ATOM 1725 O O . GLN B 1 32 ? -7.836 12.773 -10.141 1 97.31 32 GLN B O 1
ATOM 1730 N N . GLY B 1 33 ? -7.434 14.938 -9.82 1 97.75 33 GLY B N 1
ATOM 1731 C CA . GLY B 1 33 ? -8.766 15.352 -10.227 1 97.75 33 GLY B CA 1
ATOM 1732 C C . GLY B 1 33 ? -9.75 15.406 -9.062 1 97.75 33 GLY B C 1
ATOM 1733 O O . GLY B 1 33 ? -10.953 15.562 -9.273 1 97.75 33 GLY B O 1
ATOM 1734 N N . ALA B 1 34 ? -9.273 15.234 -7.848 1 98.06 34 ALA B N 1
ATOM 1735 C CA . ALA B 1 34 ? -10.117 15.367 -6.664 1 98.06 34 ALA B CA 1
ATOM 1736 C C . ALA B 1 34 ? -10.195 16.812 -6.203 1 98.06 34 ALA B C 1
ATOM 1738 O O . ALA B 1 34 ? -9.469 17.672 -6.711 1 98.06 34 ALA B O 1
ATOM 1739 N N . ARG B 1 35 ? -11.117 17.125 -5.379 1 98.19 35 ARG B N 1
ATOM 1740 C CA . ARG B 1 35 ? -11.141 18.344 -4.594 1 98.19 35 ARG B CA 1
ATOM 1741 C C . ARG B 1 35 ? -10.617 18.109 -3.182 1 98.19 35 ARG B C 1
ATOM 1743 O O . ARG B 1 35 ? -10.719 17 -2.656 1 98.19 35 ARG B O 1
ATOM 1750 N N . ALA B 1 36 ? -10.062 19.125 -2.646 1 98.44 36 ALA B N 1
ATOM 1751 C CA . ALA B 1 36 ? -9.477 18.969 -1.318 1 98.44 36 ALA B CA 1
ATOM 1752 C C . ALA B 1 36 ? -9.867 20.125 -0.4 1 98.44 36 ALA B C 1
ATOM 1754 O O . ALA B 1 36 ? -9.984 21.266 -0.844 1 98.44 36 ALA B O 1
ATOM 1755 N N . VAL B 1 37 ? -10.109 19.844 0.819 1 97.56 37 VAL B N 1
ATOM 1756 C CA . VAL B 1 37 ? -10.281 20.828 1.875 1 97.56 37 VAL B CA 1
ATOM 1757 C C . VAL B 1 37 ? -9.156 20.703 2.893 1 97.56 37 VAL B C 1
ATOM 1759 O O . VAL B 1 37 ? -8.977 19.641 3.508 1 97.56 37 VAL B O 1
ATOM 1762 N N . ILE B 1 38 ? -8.43 21.75 3.07 1 97.75 38 ILE B N 1
ATOM 1763 C CA . ILE B 1 38 ? -7.324 21.812 4.023 1 97.75 38 ILE B CA 1
ATOM 1764 C C . ILE B 1 38 ? -7.844 22.234 5.391 1 97.75 38 ILE B C 1
ATOM 1766 O O . ILE B 1 38 ? -8.445 23.312 5.531 1 97.75 38 ILE B O 1
ATOM 1770 N N . LEU B 1 39 ? -7.695 21.375 6.355 1 96.19 39 LEU B N 1
ATOM 1771 C CA . LEU B 1 39 ? -7.898 21.75 7.754 1 96.19 39 LEU B CA 1
ATOM 1772 C C . LEU B 1 39 ? -6.562 21.953 8.461 1 96.19 39 LEU B C 1
ATOM 1774 O O . LEU B 1 39 ? -5.766 21.016 8.586 1 96.19 39 LEU B O 1
ATOM 1778 N N . ASP B 1 40 ? -6.34 23.172 8.906 1 95.88 40 ASP B N 1
ATOM 1779 C CA . ASP B 1 40 ? -5.082 23.516 9.555 1 95.88 40 ASP B CA 1
ATOM 1780 C C . ASP B 1 40 ? -5.254 24.734 10.461 1 95.88 40 ASP B C 1
ATOM 1782 O O . ASP B 1 40 ? -6.316 25.359 10.484 1 95.88 40 ASP B O 1
ATOM 1786 N N . LEU B 1 41 ? -4.219 24.984 11.227 1 94.69 41 LEU B N 1
ATOM 1787 C CA . LEU B 1 41 ? -4.262 26.156 12.109 1 94.69 41 LEU B CA 1
ATOM 1788 C C . LEU B 1 41 ? -4.477 27.438 11.305 1 94.69 41 LEU B C 1
ATOM 1790 O O . LEU B 1 41 ? -3.984 27.562 10.188 1 94.69 41 LEU B O 1
ATOM 1794 N N . PRO B 1 42 ? -5.191 28.406 11.938 1 93.44 42 PRO B N 1
ATOM 1795 C CA . PRO B 1 42 ? -5.457 29.656 11.234 1 93.44 42 PRO B CA 1
ATOM 1796 C C . PRO B 1 42 ? -4.18 30.344 10.742 1 93.44 42 PRO B C 1
ATOM 1798 O O . PRO B 1 42 ? -4.172 30.938 9.656 1 93.44 42 PRO B O 1
ATOM 1801 N N . LYS B 1 43 ? -3.16 30.188 11.492 1 95 43 LYS B N 1
ATOM 1802 C CA . LYS B 1 43 ? -1.93 30.906 11.164 1 95 43 LYS B CA 1
ATOM 1803 C C . LYS B 1 43 ? -1.074 30.109 10.18 1 95 43 LYS B C 1
ATOM 1805 O O . LYS B 1 43 ? -0.011 30.578 9.766 1 95 43 LYS B O 1
ATOM 1810 N N . SER B 1 44 ? -1.525 28.969 9.758 1 95.06 44 SER B N 1
ATOM 1811 C CA . SER B 1 44 ? -0.762 28.156 8.828 1 95.06 44 SER B CA 1
ATOM 1812 C C . SER B 1 44 ? -0.777 28.75 7.422 1 95.06 44 SER B C 1
ATOM 1814 O O . SER B 1 44 ? -1.451 29.75 7.172 1 95.06 44 SER B O 1
ATOM 1816 N N . GLU B 1 45 ? -0.026 28.141 6.512 1 96.5 45 GLU B N 1
ATOM 1817 C CA . GLU B 1 45 ? 0.001 28.562 5.113 1 96.5 45 GLU B CA 1
ATOM 1818 C C . GLU B 1 45 ? -1.181 27.984 4.34 1 96.5 45 GLU B C 1
ATOM 1820 O O . GLU B 1 45 ? -1.145 27.906 3.109 1 96.5 45 GLU B O 1
ATOM 1825 N N . GLY B 1 46 ? -2.176 27.547 5.008 1 97.38 46 GLY B N 1
ATOM 1826 C CA . GLY B 1 46 ? -3.287 26.828 4.391 1 97.38 46 GLY B CA 1
ATOM 1827 C C . GLY B 1 46 ? -3.98 27.641 3.311 1 97.38 46 GLY B C 1
ATOM 1828 O O . GLY B 1 46 ? -4.301 27.109 2.244 1 97.38 46 GLY B O 1
ATOM 1829 N N . HIS B 1 47 ? -4.172 28.906 3.576 1 97.38 47 HIS B N 1
ATOM 1830 C CA . HIS B 1 47 ? -4.828 29.766 2.602 1 97.38 47 HIS B CA 1
ATOM 1831 C C . HIS B 1 47 ? -4.004 29.891 1.325 1 97.38 47 HIS B C 1
ATOM 1833 O O . HIS B 1 47 ? -4.539 29.781 0.22 1 97.38 47 HIS B O 1
ATOM 1839 N N . ASN B 1 48 ? -2.74 30.125 1.487 1 98 48 ASN B N 1
ATOM 1840 C CA . ASN B 1 48 ? -1.845 30.234 0.341 1 98 48 ASN B CA 1
ATOM 1841 C C . ASN B 1 48 ? -1.799 28.953 -0.474 1 98 48 ASN B C 1
ATOM 1843 O O . ASN B 1 48 ? -1.797 29 -1.706 1 98 48 ASN B O 1
ATOM 1847 N N . VAL B 1 49 ? -1.75 27.844 0.206 1 97.69 49 VAL B N 1
ATOM 1848 C CA . VAL B 1 49 ? -1.717 26.547 -0.468 1 97.69 49 VAL B CA 1
ATOM 1849 C C . VAL B 1 49 ? -3.006 26.344 -1.262 1 97.69 49 VAL B C 1
ATOM 1851 O O . VAL B 1 49 ? -2.967 25.969 -2.438 1 97.69 49 VAL B O 1
ATOM 1854 N N . ALA B 1 50 ? -4.137 26.609 -0.658 1 98.19 50 ALA B N 1
ATOM 1855 C CA . ALA B 1 50 ? -5.422 26.453 -1.329 1 98.19 50 ALA B CA 1
ATOM 1856 C C . ALA B 1 50 ? -5.52 27.344 -2.559 1 98.19 50 ALA B C 1
ATOM 1858 O O . ALA B 1 50 ? -5.961 26.906 -3.625 1 98.19 50 ALA B O 1
ATOM 1859 N N . GLU B 1 51 ? -5.117 28.562 -2.4 1 97.75 51 GLU B N 1
ATOM 1860 C CA . GLU B 1 51 ? -5.16 29.516 -3.508 1 97.75 51 GLU B CA 1
ATOM 1861 C C . GLU B 1 51 ? -4.301 29.047 -4.676 1 97.75 51 GLU B C 1
ATOM 1863 O O . GLU B 1 51 ? -4.703 29.156 -5.836 1 97.75 51 GLU B O 1
ATOM 1868 N N . SER B 1 52 ? -3.131 28.516 -4.344 1 97.81 52 SER B N 1
ATOM 1869 C CA . SER B 1 52 ? -2.199 28.062 -5.375 1 97.81 52 SER B CA 1
ATOM 1870 C C . SER B 1 52 ? -2.76 26.875 -6.152 1 97.81 52 SER B C 1
ATOM 1872 O O . SER B 1 52 ? -2.391 26.656 -7.309 1 97.81 52 SER B O 1
ATOM 1874 N N . LEU B 1 53 ? -3.66 26.125 -5.555 1 97.62 53 LEU B N 1
ATOM 1875 C CA . LEU B 1 53 ? -4.215 24.922 -6.18 1 97.62 53 LEU B CA 1
ATOM 1876 C C . LEU B 1 53 ? -5.547 25.234 -6.852 1 97.62 53 LEU B C 1
ATOM 1878 O O . LEU B 1 53 ? -6.117 24.375 -7.527 1 97.62 53 LEU B O 1
ATOM 1882 N N . GLY B 1 54 ? -6.016 26.516 -6.633 1 96.44 54 GLY B N 1
ATOM 1883 C CA . GLY B 1 54 ? -7.176 27 -7.359 1 96.44 54 GLY B CA 1
ATOM 1884 C C . GLY B 1 54 ? -8.492 26.484 -6.805 1 96.44 54 GLY B C 1
ATOM 1885 O O . GLY B 1 54 ? -8.602 26.203 -5.609 1 96.44 54 GLY B O 1
ATOM 1886 N N . ASP B 1 55 ? -9.531 26.328 -7.629 1 95.25 55 ASP B N 1
ATOM 1887 C CA . ASP B 1 55 ? -10.922 26.109 -7.238 1 95.25 55 ASP B CA 1
ATOM 1888 C C . ASP B 1 55 ? -11.117 24.688 -6.703 1 95.25 55 ASP B C 1
ATOM 1890 O O . ASP B 1 55 ? -12.141 24.391 -6.09 1 95.25 55 ASP B O 1
ATOM 1894 N N . HIS B 1 56 ? -10.133 23.891 -6.879 1 96.38 56 HIS B N 1
ATOM 1895 C CA . HIS B 1 56 ? -10.281 22.5 -6.457 1 96.38 56 HIS B CA 1
ATOM 1896 C C . HIS B 1 56 ? -9.82 22.312 -5.016 1 96.38 56 HIS B C 1
ATOM 1898 O O . HIS B 1 56 ? -9.836 21.188 -4.492 1 96.38 56 HIS B O 1
ATOM 1904 N N . CYS B 1 57 ? -9.453 23.406 -4.398 1 97.94 57 CYS B N 1
ATOM 1905 C CA . CYS B 1 57 ? -8.953 23.297 -3.033 1 97.94 57 CYS B CA 1
ATOM 1906 C C . CYS B 1 57 ? -9.469 24.453 -2.176 1 97.94 57 CYS B C 1
ATOM 1908 O O . CYS B 1 57 ? -9.5 25.594 -2.627 1 97.94 57 CYS B O 1
ATOM 1910 N N . ALA B 1 58 ? -9.891 24.156 -0.972 1 98.19 58 ALA B N 1
ATOM 1911 C CA . ALA B 1 58 ? -10.344 25.156 -0.015 1 98.19 58 ALA B CA 1
ATOM 1912 C C . ALA B 1 58 ? -9.625 25.016 1.32 1 98.19 58 ALA B C 1
ATOM 1914 O O . ALA B 1 58 ? -9.102 23.938 1.639 1 98.19 58 ALA B O 1
ATOM 1915 N N . PHE B 1 59 ? -9.547 26.141 1.982 1 97.62 59 PHE B N 1
ATOM 1916 C CA . PHE B 1 59 ? -8.93 26.172 3.305 1 97.62 59 PHE B CA 1
ATOM 1917 C C . PHE B 1 59 ? -9.961 26.484 4.379 1 97.62 59 PHE B C 1
ATOM 1919 O O . PHE B 1 59 ? -10.75 27.422 4.23 1 97.62 59 PHE B O 1
ATOM 1926 N N . SER B 1 60 ? -9.992 25.656 5.41 1 95.81 60 SER B N 1
ATOM 1927 C CA . SER B 1 60 ? -10.805 25.875 6.602 1 95.81 60 SER B CA 1
ATOM 1928 C C . SER B 1 60 ? -9.938 25.922 7.859 1 95.81 60 SER B C 1
ATOM 1930 O O . SER B 1 60 ? -9.43 24.891 8.305 1 95.81 60 SER B O 1
ATOM 1932 N N . PRO B 1 61 ? -9.812 27.094 8.477 1 94.75 61 PRO B N 1
ATOM 1933 C CA . PRO B 1 61 ? -9.031 27.188 9.711 1 94.75 61 PRO B CA 1
ATOM 1934 C C . PRO B 1 61 ? -9.672 26.438 10.875 1 94.75 61 PRO B C 1
ATOM 1936 O O . PRO B 1 61 ? -10.875 26.547 11.102 1 94.75 61 PRO B O 1
ATOM 1939 N N . THR B 1 62 ? -8.852 25.578 11.453 1 90.81 62 THR B N 1
ATOM 1940 C CA . THR B 1 62 ? -9.289 24.781 12.602 1 90.81 62 THR B CA 1
ATOM 1941 C C . THR B 1 62 ? -8.141 24.578 13.586 1 90.81 62 THR B C 1
ATOM 1943 O O . THR B 1 62 ? -6.969 24.641 13.203 1 90.81 62 THR B O 1
ATOM 1946 N N . ASP B 1 63 ? -8.484 24.469 14.844 1 88.62 63 ASP B N 1
ATOM 1947 C CA . ASP B 1 63 ? -7.465 24.047 15.805 1 88.62 63 ASP B CA 1
ATOM 1948 C C . ASP B 1 63 ? -7.211 22.547 15.727 1 88.62 63 ASP B C 1
ATOM 1950 O O . ASP B 1 63 ? -7.832 21.766 16.453 1 88.62 63 ASP B O 1
ATOM 1954 N N . VAL B 1 64 ? -6.332 22.156 14.859 1 80.12 64 VAL B N 1
ATOM 1955 C CA . VAL B 1 64 ? -6.078 20.75 14.594 1 80.12 64 VAL B CA 1
ATOM 1956 C C . VAL B 1 64 ? -5.496 20.078 15.836 1 80.12 64 VAL B C 1
ATOM 1958 O O . VAL B 1 64 ? -5.672 18.875 16.047 1 80.12 64 VAL B O 1
ATOM 1961 N N . ASN B 1 65 ? -4.887 20.859 16.641 1 75.25 65 ASN B N 1
ATOM 1962 C CA . ASN B 1 65 ? -4.344 20.312 17.875 1 75.25 65 ASN B CA 1
ATOM 1963 C C . ASN B 1 65 ? -5.449 19.922 18.844 1 75.25 65 ASN B C 1
ATOM 1965 O O . ASN B 1 65 ? -5.305 18.953 19.594 1 75.25 65 ASN B O 1
ATOM 1969 N N . ILE B 1 66 ? -6.43 20.625 18.594 1 71.62 66 ILE B N 1
ATOM 1970 C CA . ILE B 1 66 ? -7.547 20.375 19.5 1 71.62 66 ILE B CA 1
ATOM 1971 C C . ILE B 1 66 ? -8.438 19.266 18.906 1 71.62 66 ILE B C 1
ATOM 1973 O O . ILE B 1 66 ? -9.07 18.516 19.656 1 71.62 66 ILE B O 1
ATOM 1977 N N . ALA B 1 67 ? -8.203 19.312 17.656 1 72.5 67 ALA B N 1
ATOM 1978 C CA . ALA B 1 67 ? -9.008 18.266 17.031 1 72.5 67 ALA B CA 1
ATOM 1979 C C . ALA B 1 67 ? -8.305 16.906 17.125 1 72.5 67 ALA B C 1
ATOM 1981 O O . ALA B 1 67 ? -7.258 16.703 16.5 1 72.5 67 ALA B O 1
ATOM 1982 N N . GLY B 1 68 ? -8.602 16.141 18.172 1 80.44 68 GLY B N 1
ATOM 1983 C CA . GLY B 1 68 ? -8.039 14.805 18.328 1 80.44 68 GLY B CA 1
ATOM 1984 C C . GLY B 1 68 ? -8.359 13.891 17.156 1 80.44 68 GLY B C 1
ATOM 1985 O O . GLY B 1 68 ? -9.414 14.023 16.531 1 80.44 68 GLY B O 1
ATOM 1986 N N . THR B 1 69 ? -7.391 13.008 16.766 1 86.88 69 THR B N 1
ATOM 1987 C CA . THR B 1 69 ? -7.547 12.055 15.672 1 86.88 69 THR B CA 1
ATOM 1988 C C . THR B 1 69 ? -8.906 11.359 15.75 1 86.88 69 THR B C 1
ATOM 1990 O O . THR B 1 69 ? -9.625 11.289 14.75 1 86.88 69 THR B O 1
ATOM 1993 N N . PHE B 1 70 ? -9.305 11.07 16.922 1 87.56 70 PHE B N 1
ATOM 1994 C CA . PHE B 1 70 ? -10.562 10.359 17.094 1 87.56 70 PHE B CA 1
ATOM 1995 C C . PHE B 1 70 ? -11.742 11.25 16.75 1 87.56 70 PHE B C 1
ATOM 1997 O O . PHE B 1 70 ? -12.703 10.797 16.125 1 87.56 70 PHE B O 1
ATOM 2004 N N . ASN B 1 71 ? -11.703 12.5 17.219 1 90.19 71 ASN B N 1
ATOM 2005 C CA . ASN B 1 71 ? -12.797 13.422 16.938 1 90.19 71 ASN B CA 1
ATOM 2006 C C . ASN B 1 71 ? -12.938 13.688 15.445 1 90.19 71 ASN B C 1
ATOM 2008 O O . ASN B 1 71 ? -14.055 13.773 14.93 1 90.19 71 ASN B O 1
ATOM 2012 N N . VAL B 1 72 ? -11.836 13.797 14.797 1 91.69 72 VAL B N 1
ATOM 2013 C CA . VAL B 1 72 ? -11.867 14.023 13.359 1 91.69 72 VAL B CA 1
ATOM 2014 C C . VAL B 1 72 ? -12.461 12.812 12.656 1 91.69 72 VAL B C 1
ATOM 2016 O O . VAL B 1 72 ? -13.289 12.945 11.75 1 91.69 72 VAL B O 1
ATOM 2019 N N . ILE B 1 73 ? -12.078 11.633 13.062 1 93.62 73 ILE B N 1
ATOM 2020 C CA . ILE B 1 73 ? -12.594 10.398 12.477 1 93.62 73 ILE B CA 1
ATOM 2021 C C . ILE B 1 73 ? -14.109 10.336 12.664 1 93.62 73 ILE B C 1
ATOM 2023 O O . ILE B 1 73 ? -14.844 10.07 11.711 1 93.62 73 ILE B O 1
ATOM 2027 N N . ARG B 1 74 ? -14.555 10.648 13.867 1 93.06 74 ARG B N 1
ATOM 2028 C CA . ARG B 1 74 ? -15.977 10.594 14.188 1 93.06 74 ARG B CA 1
ATOM 2029 C C . ARG B 1 74 ? -16.766 11.539 13.297 1 93.06 74 ARG B C 1
ATOM 2031 O O . ARG B 1 74 ? -17.781 11.148 12.719 1 93.06 74 ARG B O 1
ATOM 2038 N N . LEU B 1 75 ? -16.312 12.766 13.227 1 92.94 75 LEU B N 1
ATOM 2039 C CA . LEU B 1 75 ? -17.016 13.773 12.43 1 92.94 75 LEU B CA 1
ATOM 2040 C C . LEU B 1 75 ? -16.969 13.422 10.953 1 92.94 75 LEU B C 1
ATOM 2042 O O . LEU B 1 75 ? -17.984 13.523 10.258 1 92.94 75 LEU B O 1
ATOM 2046 N N . ALA B 1 76 ? -15.82 13.008 10.438 1 94.94 76 ALA B N 1
ATOM 2047 C CA . ALA B 1 76 ? -15.68 12.633 9.039 1 94.94 76 ALA B CA 1
ATOM 2048 C C . ALA B 1 76 ? -16.562 11.438 8.695 1 94.94 76 ALA B C 1
ATOM 2050 O O . ALA B 1 76 ? -17.219 11.414 7.645 1 94.94 76 ALA B O 1
ATOM 2051 N N . ALA B 1 77 ? -16.547 10.461 9.555 1 95.81 77 ALA B N 1
ATOM 2052 C CA . ALA B 1 77 ? -17.375 9.281 9.344 1 95.81 77 ALA B CA 1
ATOM 2053 C C . ALA B 1 77 ? -18.859 9.656 9.258 1 95.81 77 ALA B C 1
ATOM 2055 O O . ALA B 1 77 ? -19.594 9.102 8.445 1 95.81 77 ALA B O 1
ATOM 2056 N N . GLY B 1 78 ? -19.297 10.578 10.117 1 96.25 78 GLY B N 1
ATOM 2057 C CA . GLY B 1 78 ? -20.656 11.055 10.062 1 96.25 78 GLY B CA 1
ATOM 2058 C C . GLY B 1 78 ? -21.047 11.633 8.711 1 96.25 78 GLY B C 1
ATOM 2059 O O . GLY B 1 78 ? -22.125 11.352 8.195 1 96.25 78 GLY B O 1
ATOM 2060 N N . GLU B 1 79 ? -20.156 12.398 8.148 1 95.94 79 GLU B N 1
ATOM 2061 C CA . GLU B 1 79 ? -20.422 13.008 6.84 1 95.94 79 GLU B CA 1
ATOM 2062 C C . GLU B 1 79 ? -20.375 11.961 5.73 1 95.94 79 GLU B C 1
ATOM 2064 O O . GLU B 1 79 ? -21.219 11.961 4.828 1 95.94 79 GLU B O 1
ATOM 2069 N N . MET B 1 80 ? -19.422 11.008 5.773 1 97.44 80 MET B N 1
ATOM 2070 C CA . MET B 1 80 ? -19.266 9.969 4.762 1 97.44 80 MET B CA 1
ATOM 2071 C C . MET B 1 80 ? -20.484 9.062 4.723 1 97.44 80 MET B C 1
ATOM 2073 O O . MET B 1 80 ? -20.875 8.578 3.654 1 97.44 80 MET B O 1
ATOM 2077 N N . ALA B 1 81 ? -21.031 8.898 5.887 1 96.75 81 ALA B N 1
ATOM 2078 C CA . ALA B 1 81 ? -22.172 8 5.992 1 96.75 81 ALA B CA 1
ATOM 2079 C C . ALA B 1 81 ? -23.344 8.5 5.152 1 96.75 81 ALA B C 1
ATOM 2081 O O . ALA B 1 81 ? -24.25 7.73 4.809 1 96.75 81 ALA B O 1
ATOM 2082 N N . LYS B 1 82 ? -23.312 9.75 4.773 1 97 82 LYS B N 1
ATOM 2083 C CA . LYS B 1 82 ? -24.375 10.367 4 1 97 82 LYS B CA 1
ATOM 2084 C C . LYS B 1 82 ? -24.141 10.211 2.504 1 97 82 LYS B C 1
ATOM 2086 O O . LYS B 1 82 ? -25.031 10.492 1.692 1 97 82 LYS B O 1
ATOM 2091 N N . ASN B 1 83 ? -23.016 9.742 2.061 1 97.12 83 ASN B N 1
ATOM 2092 C CA . ASN B 1 83 ? -22.672 9.594 0.646 1 97.12 83 ASN B CA 1
ATOM 2093 C C . ASN B 1 83 ? -23.484 8.469 -0.001 1 97.12 83 ASN B C 1
ATOM 2095 O O . ASN B 1 83 ? -23.891 7.52 0.674 1 97.12 83 ASN B O 1
ATOM 2099 N N . GLU B 1 84 ? -23.719 8.609 -1.262 1 96.38 84 GLU B N 1
ATOM 2100 C CA . GLU B 1 84 ? -24.266 7.488 -2.021 1 96.38 84 GLU B CA 1
ATOM 2101 C C . GLU B 1 84 ? -23.25 6.363 -2.16 1 96.38 84 GLU B C 1
ATOM 2103 O O . GLU B 1 84 ? -22.109 6.59 -2.6 1 96.38 84 GLU B O 1
ATOM 2108 N N . PRO B 1 85 ? -23.656 5.156 -1.759 1 95.75 85 PRO B N 1
ATOM 2109 C CA . PRO B 1 85 ? -22.719 4.039 -1.856 1 95.75 85 PRO B CA 1
ATOM 2110 C C . PRO B 1 85 ? -22.406 3.654 -3.301 1 95.75 85 PRO B C 1
ATOM 2112 O O . PRO B 1 85 ? -23.234 3.855 -4.188 1 95.75 85 PRO B O 1
ATOM 2115 N N . ASP B 1 86 ? -21.266 3.129 -3.512 1 93.62 86 ASP B N 1
ATOM 2116 C CA . ASP B 1 86 ? -20.953 2.543 -4.812 1 93.62 86 ASP B CA 1
ATOM 2117 C C . ASP B 1 86 ? -21.406 1.087 -4.883 1 93.62 86 ASP B C 1
ATOM 2119 O O . ASP B 1 86 ? -22.219 0.645 -4.066 1 93.62 86 ASP B O 1
ATOM 2123 N N . GLN B 1 87 ? -20.891 0.335 -5.852 1 90.88 87 GLN B N 1
ATOM 2124 C CA . GLN B 1 87 ? -21.359 -1.027 -6.094 1 90.88 87 GLN B CA 1
ATOM 2125 C C . GLN B 1 87 ? -21.031 -1.939 -4.914 1 90.88 87 GLN B C 1
ATOM 2127 O O . GLN B 1 87 ? -21.75 -2.898 -4.645 1 90.88 87 GLN B O 1
ATOM 2132 N N . ASP B 1 88 ? -20.016 -1.664 -4.117 1 93.94 88 ASP B N 1
ATOM 2133 C CA . ASP B 1 88 ? -19.609 -2.469 -2.969 1 93.94 88 ASP B CA 1
ATOM 2134 C C . ASP B 1 88 ? -20.203 -1.923 -1.675 1 93.94 88 ASP B C 1
ATOM 2136 O O . ASP B 1 88 ? -19.969 -2.471 -0.596 1 93.94 88 ASP B O 1
ATOM 2140 N N . GLY B 1 89 ? -20.953 -0.83 -1.753 1 95.94 89 GLY B N 1
ATOM 2141 C CA . GLY B 1 89 ? -21.453 -0.183 -0.553 1 95.94 89 GLY B CA 1
ATOM 2142 C C . GLY B 1 89 ? -20.484 0.81 0.047 1 95.94 89 GLY B C 1
ATOM 2143 O O . GLY B 1 89 ? -20.656 1.252 1.184 1 95.94 89 GLY B O 1
ATOM 2144 N N . HIS B 1 90 ? -19.469 1.098 -0.697 1 97.44 90 HIS B N 1
ATOM 2145 C CA . HIS B 1 90 ? -18.391 1.955 -0.209 1 97.44 90 HIS B CA 1
ATOM 2146 C C . HIS B 1 90 ? -18.828 3.416 -0.17 1 97.44 90 HIS B C 1
ATOM 2148 O O . HIS B 1 90 ? -19.375 3.932 -1.147 1 97.44 90 HIS B O 1
ATOM 2154 N N . LYS B 1 91 ? -18.578 4.109 0.953 1 98.06 91 LYS B N 1
ATOM 2155 C CA . LYS B 1 91 ? -19.016 5.492 1.119 1 98.06 91 LYS B CA 1
ATOM 2156 C C . LYS B 1 91 ? -17.828 6.402 1.454 1 98.06 91 LYS B C 1
ATOM 2158 O O . LYS B 1 91 ? -17.969 7.629 1.432 1 98.06 91 LYS B O 1
ATOM 2163 N N . GLY B 1 92 ? -16.641 5.773 1.8 1 97.88 92 GLY B N 1
ATOM 2164 C CA . GLY B 1 92 ? -15.484 6.594 2.109 1 97.88 92 GLY B CA 1
ATOM 2165 C C . GLY B 1 92 ? -14.328 5.805 2.691 1 97.88 92 GLY B C 1
ATOM 2166 O O . GLY B 1 92 ? -14.453 4.598 2.922 1 97.88 92 GLY B O 1
ATOM 2167 N N . VAL B 1 93 ? -13.203 6.438 2.854 1 98.56 93 VAL B N 1
ATOM 2168 C CA . VAL B 1 93 ? -12.016 5.844 3.453 1 98.56 93 VAL B CA 1
ATOM 2169 C C . VAL B 1 93 ? -11.281 6.883 4.301 1 98.56 93 VAL B C 1
ATOM 2171 O O . VAL B 1 93 ? -11.203 8.055 3.926 1 98.56 93 VAL B O 1
ATOM 2174 N N . ILE B 1 94 ? -10.883 6.484 5.465 1 98.5 94 ILE B N 1
ATOM 2175 C CA . ILE B 1 94 ? -10.062 7.281 6.371 1 98.5 94 ILE B CA 1
ATOM 2176 C C . ILE B 1 94 ? -8.617 6.777 6.34 1 98.5 94 ILE B C 1
ATOM 2178 O O . ILE B 1 94 ? -8.367 5.586 6.543 1 98.5 94 ILE B O 1
ATOM 2182 N N . VAL B 1 95 ? -7.668 7.641 6.027 1 98.69 95 VAL B N 1
ATOM 2183 C CA . VAL B 1 95 ? -6.246 7.32 6.09 1 98.69 95 VAL B CA 1
ATOM 2184 C C . VAL B 1 95 ? -5.59 8.094 7.23 1 98.69 95 VAL B C 1
ATOM 2186 O O . VAL B 1 95 ? -5.465 9.312 7.168 1 98.69 95 VAL B O 1
ATOM 2189 N N . ASN B 1 96 ? -5.172 7.414 8.258 1 97.75 96 ASN B N 1
ATOM 2190 C CA . ASN B 1 96 ? -4.496 8.016 9.398 1 97.75 96 ASN B CA 1
ATOM 2191 C C . ASN B 1 96 ? -2.979 8.008 9.227 1 97.75 96 ASN B C 1
ATOM 2193 O O . ASN B 1 96 ? -2.439 7.172 8.5 1 97.75 96 ASN B O 1
ATOM 2197 N N . THR B 1 97 ? -2.367 8.945 9.891 1 96.62 97 THR B N 1
ATOM 2198 C CA . THR B 1 97 ? -0.911 8.984 9.93 1 96.62 97 THR B CA 1
ATOM 2199 C C . THR B 1 97 ? -0.398 8.688 11.344 1 96.62 97 THR B C 1
ATOM 2201 O O . THR B 1 97 ? -0.663 9.445 12.273 1 96.62 97 THR B O 1
ATOM 2204 N N . ALA B 1 98 ? 0.212 7.605 11.5 1 96.38 98 ALA B N 1
ATOM 2205 C CA . ALA B 1 98 ? 0.94 7.289 12.727 1 96.38 98 ALA B CA 1
ATOM 2206 C C . ALA B 1 98 ? 2.426 7.609 12.586 1 96.38 98 ALA B C 1
ATOM 2208 O O . ALA B 1 98 ? 2.793 8.742 12.25 1 96.38 98 ALA B O 1
ATOM 2209 N N . SER B 1 99 ? 3.238 6.691 12.992 1 93.69 99 SER B N 1
ATOM 2210 C CA . SER B 1 99 ? 4.691 6.797 12.906 1 93.69 99 SER B CA 1
ATOM 2211 C C . SER B 1 99 ? 5.359 5.461 13.211 1 93.69 99 SER B C 1
ATOM 2213 O O . SER B 1 99 ? 4.793 4.621 13.914 1 93.69 99 SER B O 1
ATOM 2215 N N . VAL B 1 100 ? 6.578 5.328 12.656 1 92.19 100 VAL B N 1
ATOM 2216 C CA . VAL B 1 100 ? 7.352 4.141 13.008 1 92.19 100 VAL B CA 1
ATOM 2217 C C . VAL B 1 100 ? 7.727 4.191 14.492 1 92.19 100 VAL B C 1
ATOM 2219 O O . VAL B 1 100 ? 8.039 3.16 15.094 1 92.19 100 VAL B O 1
ATOM 2222 N N . ALA B 1 101 ? 7.668 5.359 15.031 1 86.69 101 ALA B N 1
ATOM 2223 C CA . ALA B 1 101 ? 7.926 5.52 16.469 1 86.69 101 ALA B CA 1
ATOM 2224 C C . ALA B 1 101 ? 6.891 4.762 17.297 1 86.69 101 ALA B C 1
ATOM 2226 O O . ALA B 1 101 ? 7.09 4.539 18.484 1 86.69 101 ALA B O 1
ATOM 2227 N N . ALA B 1 102 ? 5.781 4.398 16.719 1 86.81 102 ALA B N 1
ATOM 2228 C CA . ALA B 1 102 ? 4.738 3.641 17.406 1 86.81 102 ALA B CA 1
ATOM 2229 C C . ALA B 1 102 ? 5.215 2.23 17.734 1 86.81 102 ALA B C 1
ATOM 2231 O O . ALA B 1 102 ? 4.625 1.554 18.578 1 86.81 102 ALA B O 1
ATOM 2232 N N . PHE B 1 103 ? 6.277 1.658 17.094 1 86 103 PHE B N 1
ATOM 2233 C CA . PHE B 1 103 ? 6.609 0.24 17.156 1 86 103 PHE B CA 1
ATOM 2234 C C . PHE B 1 103 ? 7.941 0.031 17.859 1 86 103 PHE B C 1
ATOM 2236 O O . PHE B 1 103 ? 8.109 -0.933 18.609 1 86 103 PHE B O 1
ATOM 2243 N N . ASP B 1 104 ? 9.016 0.93 17.609 1 78 104 ASP B N 1
ATOM 2244 C CA . ASP B 1 104 ? 10.406 0.576 17.875 1 78 104 ASP B CA 1
ATOM 2245 C C . ASP B 1 104 ? 10.883 1.177 19.188 1 78 104 ASP B C 1
ATOM 2247 O O . ASP B 1 104 ? 12 0.896 19.641 1 78 104 ASP B O 1
ATOM 2251 N N . GLY B 1 105 ? 9.984 1.859 19.938 1 70.75 105 GLY B N 1
ATOM 2252 C CA . GLY B 1 105 ? 10.273 2.297 21.297 1 70.75 105 GLY B CA 1
ATOM 2253 C C . GLY B 1 105 ? 11.5 3.186 21.375 1 70.75 105 GLY B C 1
ATOM 2254 O O . GLY B 1 105 ? 12.414 2.916 22.172 1 70.75 105 GLY B O 1
ATOM 2255 N N . GLN B 1 106 ? 11.523 4.246 20.703 1 75.5 106 GLN B N 1
ATOM 2256 C CA . GLN B 1 106 ? 12.656 5.168 20.75 1 75.5 106 GLN B CA 1
ATOM 2257 C C . GLN B 1 106 ? 12.781 5.82 22.125 1 75.5 106 GLN B C 1
ATOM 2259 O O . GLN B 1 106 ? 11.789 6.234 22.719 1 75.5 106 GLN B O 1
ATOM 2264 N N . VAL B 1 107 ? 14.016 5.922 22.594 1 74.25 107 VAL B N 1
ATOM 2265 C CA . VAL B 1 107 ? 14.297 6.512 23.891 1 74.25 107 VAL B CA 1
ATOM 2266 C C . VAL B 1 107 ? 13.797 7.953 23.922 1 74.25 107 VAL B C 1
ATOM 2268 O O . VAL B 1 107 ? 14 8.711 22.984 1 74.25 107 VAL B O 1
ATOM 2271 N N . GLY B 1 108 ? 13.117 8.32 24.984 1 77.25 108 GLY B N 1
ATOM 2272 C CA . GLY B 1 108 ? 12.711 9.703 25.219 1 77.25 108 GLY B CA 1
ATOM 2273 C C . GLY B 1 108 ? 11.43 10.07 24.5 1 77.25 108 GLY B C 1
ATOM 2274 O O . GLY B 1 108 ? 11.008 11.234 24.516 1 77.25 108 GLY B O 1
ATOM 2275 N N . GLN B 1 109 ? 10.828 9.102 23.859 1 81 109 GLN B N 1
ATOM 2276 C CA . GLN B 1 109 ? 9.656 9.414 23.047 1 81 109 GLN B CA 1
ATOM 2277 C C . GLN B 1 109 ? 8.422 8.688 23.562 1 81 109 GLN B C 1
ATOM 2279 O O . GLN B 1 109 ? 7.551 8.305 22.781 1 81 109 GLN B O 1
ATOM 2284 N N . ALA B 1 110 ? 8.336 8.531 24.844 1 77.69 110 ALA B N 1
ATOM 2285 C CA . ALA B 1 110 ? 7.266 7.711 25.406 1 77.69 110 ALA B CA 1
ATOM 2286 C C . ALA B 1 110 ? 5.898 8.289 25.062 1 77.69 110 ALA B C 1
ATOM 2288 O O . ALA B 1 110 ? 5 7.57 24.625 1 77.69 110 ALA B O 1
ATOM 2289 N N . ALA B 1 111 ? 5.727 9.586 25.312 1 77.56 111 ALA B N 1
ATOM 2290 C CA . ALA B 1 111 ? 4.43 10.211 25.062 1 77.56 111 ALA B CA 1
ATOM 2291 C C . ALA B 1 111 ? 4.094 10.195 23.578 1 77.56 111 ALA B C 1
ATOM 2293 O O . ALA B 1 111 ? 2.951 9.914 23.188 1 77.56 111 ALA B O 1
ATOM 2294 N N . TYR B 1 112 ? 5.027 10.445 22.828 1 83 112 TYR B N 1
ATOM 2295 C CA . TYR B 1 112 ? 4.82 10.43 21.375 1 83 112 TYR B CA 1
ATOM 2296 C C . TYR B 1 112 ? 4.52 9.023 20.875 1 83 112 TYR B C 1
ATOM 2298 O O . TYR B 1 112 ? 3.566 8.812 20.125 1 83 112 TYR B O 1
ATOM 2306 N N . SER B 1 113 ? 5.262 8.094 21.375 1 81.06 113 SER B N 1
ATOM 2307 C CA . SER B 1 113 ? 5.039 6.695 21.016 1 81.06 113 SER B CA 1
ATOM 2308 C C . SER B 1 113 ? 3.652 6.23 21.453 1 81.06 113 SER B C 1
ATOM 2310 O O . SER B 1 113 ? 2.98 5.5 20.719 1 81.06 113 SER B O 1
ATOM 2312 N N . ALA B 1 114 ? 3.289 6.684 22.547 1 79.5 114 ALA B N 1
ATOM 2313 C CA . ALA B 1 114 ? 1.962 6.32 23.031 1 79.5 114 ALA B CA 1
ATOM 2314 C C . ALA B 1 114 ? 0.869 6.891 22.141 1 79.5 114 ALA B C 1
ATOM 2316 O O . ALA B 1 114 ? -0.097 6.195 21.812 1 79.5 114 ALA B O 1
ATOM 2317 N N . SER B 1 115 ? 1.006 8.094 21.828 1 84.38 115 SER B N 1
ATOM 2318 C CA . SER B 1 115 ? 0.018 8.742 20.984 1 84.38 115 SER B CA 1
ATOM 2319 C C . SER B 1 115 ? -0.091 8.047 19.625 1 84.38 115 SER B C 1
ATOM 2321 O O . SER B 1 115 ? -1.188 7.695 19.188 1 84.38 115 SER B O 1
ATOM 2323 N N . LYS B 1 116 ? 1.045 7.797 19 1 89.31 116 LYS B N 1
ATOM 2324 C CA . LYS B 1 116 ? 1.039 7.148 17.688 1 89.31 116 LYS B CA 1
ATOM 2325 C C . LYS B 1 116 ? 0.666 5.676 17.812 1 89.31 116 LYS B C 1
ATOM 2327 O O . LYS B 1 116 ? 0.021 5.121 16.922 1 89.31 116 LYS B O 1
ATOM 2332 N N . GLY B 1 117 ? 1.104 5.133 18.906 1 89.25 117 GLY B N 1
ATOM 2333 C CA . GLY B 1 117 ? 0.657 3.779 19.188 1 89.25 117 GLY B CA 1
ATOM 2334 C C . GLY B 1 117 ? -0.849 3.666 19.328 1 89.25 117 GLY B C 1
ATOM 2335 O O . GLY B 1 117 ? -1.44 2.666 18.906 1 89.25 117 GLY B O 1
ATOM 2336 N N . GLY B 1 118 ? -1.432 4.656 19.922 1 90.81 118 GLY B N 1
ATOM 2337 C CA . GLY B 1 118 ? -2.883 4.711 20 1 90.81 118 GLY B CA 1
ATOM 2338 C C . GLY B 1 118 ? -3.555 4.684 18.641 1 90.81 118 GLY B C 1
ATOM 2339 O O . GLY B 1 118 ? -4.547 3.975 18.453 1 90.81 118 GLY B O 1
ATOM 2340 N N . ILE B 1 119 ? -3.021 5.387 17.688 1 93.44 119 ILE B N 1
ATOM 2341 C CA . ILE B 1 119 ? -3.555 5.414 16.328 1 93.44 119 ILE B CA 1
ATOM 2342 C C . ILE B 1 119 ? -3.445 4.023 15.703 1 93.44 119 ILE B C 1
ATOM 2344 O O . ILE B 1 119 ? -4.398 3.537 15.094 1 93.44 119 ILE B O 1
ATOM 2348 N N . VAL B 1 120 ? -2.289 3.369 15.875 1 94.81 120 VAL B N 1
ATOM 2349 C CA . VAL B 1 120 ? -2.07 2.021 15.367 1 94.81 120 VAL B CA 1
ATOM 2350 C C . VAL B 1 120 ? -3.08 1.061 15.992 1 94.81 120 VAL B C 1
ATOM 2352 O O . VAL B 1 120 ? -3.748 0.305 15.281 1 94.81 120 VAL B O 1
ATOM 2355 N N . GLY B 1 121 ? -3.215 1.171 17.266 1 93.94 121 GLY B N 1
ATOM 2356 C CA . GLY B 1 121 ? -4.062 0.247 18 1 93.94 121 GLY B CA 1
ATOM 2357 C C . GLY B 1 121 ? -5.535 0.397 17.672 1 93.94 121 GLY B C 1
ATOM 2358 O O . GLY B 1 121 ? -6.293 -0.574 17.734 1 93.94 121 GLY B O 1
ATOM 2359 N N . MET B 1 122 ? -5.934 1.565 17.281 1 93.56 122 MET B N 1
ATOM 2360 C CA . MET B 1 122 ? -7.359 1.798 17.047 1 93.56 122 MET B CA 1
ATOM 2361 C C . MET B 1 122 ? -7.73 1.51 15.602 1 93.56 122 MET B C 1
ATOM 2363 O O . MET B 1 122 ? -8.914 1.482 15.25 1 93.56 122 MET B O 1
ATOM 2367 N N . THR B 1 123 ? -6.801 1.29 14.758 1 96.75 123 THR B N 1
ATOM 2368 C CA . THR B 1 123 ? -7.035 1.188 13.328 1 96.75 123 THR B CA 1
ATOM 2369 C C . THR B 1 123 ? -8 0.047 13.016 1 96.75 123 THR B C 1
ATOM 2371 O O . THR B 1 123 ? -9.055 0.265 12.422 1 96.75 123 THR B O 1
ATOM 2374 N N . LEU B 1 124 ? -7.703 -1.156 13.492 1 95.81 124 LEU B N 1
ATOM 2375 C CA . LEU B 1 124 ? -8.5 -2.326 13.141 1 95.81 124 LEU B CA 1
ATOM 2376 C C . LEU B 1 124 ? -9.875 -2.26 13.797 1 95.81 124 LEU B C 1
ATOM 2378 O O . LEU B 1 124 ? -10.898 -2.449 13.125 1 95.81 124 LEU B O 1
ATOM 2382 N N . PRO B 1 125 ? -9.992 -1.961 15.094 1 96.25 125 PRO B N 1
ATOM 2383 C CA . PRO B 1 125 ? -11.32 -1.87 15.711 1 96.25 125 PRO B CA 1
ATOM 2384 C C . PRO B 1 125 ? -12.211 -0.822 15.047 1 96.25 125 PRO B C 1
ATOM 2386 O O . PRO B 1 125 ? -13.398 -1.069 14.82 1 96.25 125 PRO B O 1
ATOM 2389 N N . ILE B 1 126 ? -11.641 0.346 14.68 1 96.56 126 ILE B N 1
ATOM 2390 C CA . ILE B 1 126 ? -12.453 1.385 14.055 1 96.56 126 ILE B CA 1
ATOM 2391 C C . ILE B 1 126 ? -12.859 0.949 12.648 1 96.56 126 ILE B C 1
ATOM 2393 O O . ILE B 1 126 ? -13.984 1.205 12.211 1 96.56 126 ILE B O 1
ATOM 2397 N N . ALA B 1 127 ? -11.938 0.334 11.922 1 97.44 127 ALA B N 1
ATOM 2398 C CA . ALA B 1 127 ? -12.281 -0.195 10.602 1 97.44 127 ALA B CA 1
ATOM 2399 C C . ALA B 1 127 ? -13.469 -1.146 10.68 1 97.44 127 ALA B C 1
ATOM 2401 O O . ALA B 1 127 ? -14.375 -1.093 9.836 1 97.44 127 ALA B O 1
ATOM 2402 N N . ARG B 1 128 ? -13.453 -1.993 11.633 1 96.88 128 ARG B N 1
ATOM 2403 C CA . ARG B 1 128 ? -14.531 -2.969 11.797 1 96.88 128 ARG B CA 1
ATOM 2404 C C . ARG B 1 128 ? -15.828 -2.289 12.227 1 96.88 128 ARG B C 1
ATOM 2406 O O . ARG B 1 128 ? -16.906 -2.625 11.734 1 96.88 128 ARG B O 1
ATOM 2413 N N . ASP B 1 129 ? -15.742 -1.312 13.156 1 96.75 129 ASP B N 1
ATOM 2414 C CA . ASP B 1 129 ? -16.906 -0.571 13.617 1 96.75 129 ASP B CA 1
ATOM 2415 C C . ASP B 1 129 ? -17.578 0.185 12.469 1 96.75 129 ASP B C 1
ATOM 2417 O O . ASP B 1 129 ? -18.797 0.341 12.453 1 96.75 129 ASP B O 1
ATOM 2421 N N . LEU B 1 130 ? -16.797 0.669 11.531 1 97.69 130 LEU B N 1
ATOM 2422 C CA . LEU B 1 130 ? -17.328 1.518 10.469 1 97.69 130 LEU B CA 1
ATOM 2423 C C . LEU B 1 130 ? -17.672 0.693 9.227 1 97.69 130 LEU B C 1
ATOM 2425 O O . LEU B 1 130 ? -18.234 1.213 8.266 1 97.69 130 LEU B O 1
ATOM 2429 N N . ALA B 1 131 ? -17.359 -0.572 9.25 1 97.5 131 ALA B N 1
ATOM 2430 C CA . ALA B 1 131 ? -17.594 -1.47 8.117 1 97.5 131 ALA B CA 1
ATOM 2431 C C . ALA B 1 131 ? -19.062 -1.46 7.707 1 97.5 131 ALA B C 1
ATOM 2433 O O . ALA B 1 131 ? -19.375 -1.324 6.523 1 97.5 131 ALA B O 1
ATOM 2434 N N . PRO B 1 132 ? -20.016 -1.539 8.625 1 96.62 132 PRO B N 1
ATOM 2435 C CA . PRO B 1 132 ? -21.438 -1.527 8.227 1 96.62 132 PRO B CA 1
ATOM 2436 C C . PRO B 1 132 ? -21.844 -0.225 7.547 1 96.62 132 PRO B C 1
ATOM 2438 O O . PRO B 1 132 ? -22.859 -0.183 6.852 1 96.62 132 PRO B O 1
ATOM 2441 N N . LEU B 1 133 ? -21.062 0.83 7.77 1 97.38 133 LEU B N 1
ATOM 2442 C CA . LEU B 1 133 ? -21.375 2.123 7.168 1 97.38 133 LEU B CA 1
ATOM 2443 C C . LEU B 1 133 ? -20.672 2.268 5.816 1 97.38 133 LEU B C 1
ATOM 2445 O O . LEU B 1 133 ? -20.781 3.312 5.172 1 97.38 133 LEU B O 1
ATOM 2449 N N . GLY B 1 134 ? -19.906 1.244 5.383 1 98.06 134 GLY B N 1
ATOM 2450 C CA . GLY B 1 134 ? -19.219 1.296 4.105 1 98.06 134 GLY B CA 1
ATOM 2451 C C . GLY B 1 134 ? -17.984 2.186 4.129 1 98.06 134 GLY B C 1
ATOM 2452 O O . GLY B 1 134 ? -17.656 2.816 3.125 1 98.06 134 GLY B O 1
ATOM 2453 N N . ILE B 1 135 ? -17.359 2.297 5.273 1 98.5 135 ILE B N 1
ATOM 2454 C CA . ILE B 1 135 ? -16.203 3.174 5.422 1 98.5 135 ILE B CA 1
ATOM 2455 C C . ILE B 1 135 ? -14.969 2.35 5.809 1 98.5 135 ILE B C 1
ATOM 2457 O O . ILE B 1 135 ? -15.031 1.518 6.715 1 98.5 135 ILE B O 1
ATOM 2461 N N . ARG B 1 136 ? -13.852 2.463 5.105 1 98.56 136 ARG B N 1
ATOM 2462 C CA . ARG B 1 136 ? -12.586 1.793 5.383 1 98.56 136 ARG B CA 1
ATOM 2463 C C . ARG B 1 136 ? -11.672 2.674 6.234 1 98.56 136 ARG B C 1
ATOM 2465 O O . ARG B 1 136 ? -11.82 3.896 6.25 1 98.56 136 ARG B O 1
ATOM 2472 N N . VAL B 1 137 ? -10.781 2.041 6.988 1 98.62 137 VAL B N 1
ATOM 2473 C CA . VAL B 1 137 ? -9.781 2.744 7.781 1 98.62 137 VAL B CA 1
ATOM 2474 C C . VAL B 1 137 ? -8.414 2.096 7.574 1 98.62 137 VAL B C 1
ATOM 2476 O O . VAL B 1 137 ? -8.25 0.89 7.773 1 98.62 137 VAL B O 1
ATOM 2479 N N . VAL B 1 138 ? -7.473 2.863 7.129 1 98.75 138 VAL B N 1
ATOM 2480 C CA . VAL B 1 138 ? -6.094 2.414 6.961 1 98.75 138 VAL B CA 1
ATOM 2481 C C . VAL B 1 138 ? -5.141 3.43 7.586 1 98.75 138 VAL B C 1
ATOM 2483 O O . VAL B 1 138 ? -5.383 4.637 7.531 1 98.75 138 VAL B O 1
ATOM 2486 N N . THR B 1 139 ? -4.098 2.947 8.18 1 98.62 139 THR B N 1
ATOM 2487 C CA . THR B 1 139 ? -3.104 3.812 8.805 1 98.62 139 THR B CA 1
ATOM 2488 C C . THR B 1 139 ? -1.746 3.658 8.125 1 98.62 139 THR B C 1
ATOM 2490 O O . THR B 1 139 ? -1.327 2.541 7.812 1 98.62 139 THR B O 1
ATOM 2493 N N . ILE B 1 140 ? -1.086 4.762 7.793 1 98.62 140 ILE B N 1
ATOM 2494 C CA . ILE B 1 140 ? 0.299 4.762 7.336 1 98.62 140 ILE B CA 1
ATOM 2495 C C . ILE B 1 140 ? 1.225 5.133 8.492 1 98.62 140 ILE B C 1
ATOM 2497 O O . ILE B 1 140 ? 0.937 6.059 9.258 1 98.62 140 ILE B O 1
ATOM 2501 N N . ALA B 1 141 ? 2.24 4.379 8.703 1 97.75 141 ALA B N 1
ATOM 2502 C CA . ALA B 1 141 ? 3.305 4.68 9.656 1 97.75 141 ALA B CA 1
ATOM 2503 C C . ALA B 1 141 ? 4.59 5.082 8.938 1 97.75 141 ALA B C 1
ATOM 2505 O O . ALA B 1 141 ? 5.441 4.234 8.656 1 97.75 141 ALA B O 1
ATOM 2506 N N . PRO B 1 142 ? 4.715 6.395 8.727 1 97.06 142 PRO B N 1
ATOM 2507 C CA . PRO B 1 142 ? 5.906 6.844 8 1 97.06 142 PRO B CA 1
ATOM 2508 C C . PRO B 1 142 ? 7.168 6.805 8.859 1 97.06 142 PRO B C 1
ATOM 2510 O O . PRO B 1 142 ? 7.09 6.934 10.086 1 97.06 142 PRO B O 1
ATOM 2513 N N . GLY B 1 143 ? 8.297 6.582 8.188 1 95.81 143 GLY B N 1
ATOM 2514 C CA . GLY B 1 143 ? 9.602 6.816 8.797 1 95.81 143 GLY B CA 1
ATOM 2515 C C . GLY B 1 143 ? 10.039 8.266 8.734 1 95.81 143 GLY B C 1
ATOM 2516 O O . GLY B 1 143 ? 9.281 9.164 9.109 1 95.81 143 GLY B O 1
ATOM 2517 N N . LEU B 1 144 ? 11.25 8.508 8.258 1 95.38 144 LEU B N 1
ATOM 2518 C CA . LEU B 1 144 ? 11.82 9.852 8.164 1 95.38 144 LEU B CA 1
ATOM 2519 C C . LEU 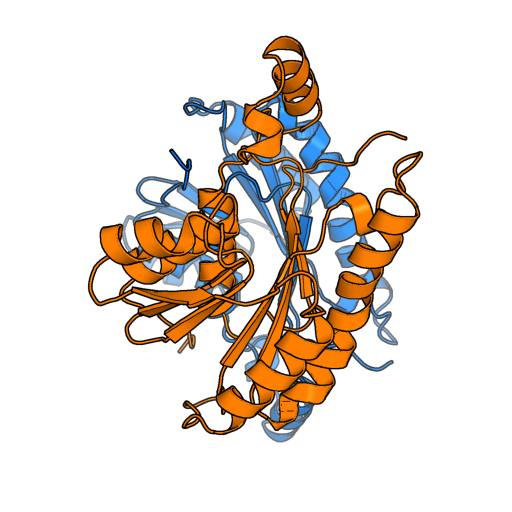B 1 144 ? 11.586 10.445 6.781 1 95.38 144 LEU B C 1
ATOM 2521 O O . LEU B 1 144 ? 12.094 9.93 5.785 1 95.38 144 LEU B O 1
ATOM 2525 N N . PHE B 1 145 ? 10.859 11.516 6.707 1 97.12 145 PHE B N 1
ATOM 2526 C CA . PHE B 1 145 ? 10.523 12.172 5.445 1 97.12 145 PHE B CA 1
ATOM 2527 C C . PHE B 1 145 ? 11.023 13.609 5.43 1 97.12 145 PHE B C 1
ATOM 2529 O O . PHE B 1 145 ? 11.164 14.234 6.484 1 97.12 145 PHE B O 1
ATOM 2536 N N . ALA B 1 146 ? 11.258 14.07 4.223 1 96.81 146 ALA B N 1
ATOM 2537 C CA . ALA B 1 146 ? 11.75 15.43 4.035 1 96.81 146 ALA B CA 1
ATOM 2538 C C . ALA B 1 146 ? 10.633 16.453 4.23 1 96.81 146 ALA B C 1
ATOM 2540 O O . ALA B 1 146 ? 10.242 17.141 3.283 1 96.81 146 ALA B O 1
ATOM 2541 N N . THR B 1 147 ? 10.195 16.609 5.445 1 95.81 147 THR B N 1
ATOM 2542 C CA . THR B 1 147 ? 9.266 17.656 5.855 1 95.81 147 THR B CA 1
ATOM 2543 C C . THR B 1 147 ? 10.016 18.906 6.281 1 95.81 147 THR B C 1
ATOM 2545 O O . THR B 1 147 ? 11.234 18.875 6.469 1 95.81 147 THR B O 1
ATOM 2548 N N . PRO B 1 148 ? 9.273 20 6.391 1 93.5 148 PRO B N 1
ATOM 2549 C CA . PRO B 1 148 ? 9.953 21.234 6.816 1 93.5 148 PRO B CA 1
ATOM 2550 C C . PRO B 1 148 ? 10.734 21.047 8.117 1 93.5 148 PRO B C 1
ATOM 2552 O O . PRO B 1 148 ? 11.82 21.625 8.273 1 93.5 148 PRO B O 1
ATOM 2555 N N . LEU B 1 149 ? 10.234 20.234 9.023 1 89.5 149 LEU B N 1
ATOM 2556 C CA . LEU B 1 149 ? 10.906 19.969 10.289 1 89.5 149 LEU B CA 1
ATOM 2557 C C . LEU B 1 149 ? 12.281 19.344 10.055 1 89.5 149 LEU B C 1
ATOM 2559 O O . LEU B 1 149 ? 13.281 19.828 10.586 1 89.5 149 LEU B O 1
ATOM 2563 N N . LEU B 1 150 ? 12.406 18.344 9.227 1 93.19 150 LEU B N 1
ATOM 2564 C CA . LEU B 1 150 ? 13.664 17.641 9.031 1 93.19 150 LEU B CA 1
ATOM 2565 C C . LEU B 1 150 ? 14.57 18.391 8.062 1 93.19 150 LEU B C 1
ATOM 2567 O O . LEU B 1 150 ? 15.797 18.359 8.195 1 93.19 150 LEU B O 1
ATOM 2571 N N . VAL B 1 151 ? 13.984 19.094 7.086 1 93.25 151 VAL B N 1
ATOM 2572 C CA . VAL B 1 151 ? 14.758 19.859 6.109 1 93.25 151 VAL B CA 1
ATOM 2573 C C . VAL B 1 151 ? 15.438 21.047 6.789 1 93.25 151 VAL B C 1
ATOM 2575 O O . VAL B 1 151 ? 16.484 21.5 6.344 1 93.25 151 VAL B O 1
ATOM 2578 N N . GLY B 1 152 ? 14.867 21.469 7.867 1 94.12 152 GLY B N 1
ATOM 2579 C CA . GLY B 1 152 ? 15.422 22.609 8.578 1 94.12 152 GLY B CA 1
ATOM 2580 C C . GLY B 1 152 ? 16.625 22.25 9.422 1 94.12 152 GLY B C 1
ATOM 2581 O O . GLY B 1 152 ? 17.328 23.141 9.914 1 94.12 152 GLY B O 1
ATOM 2582 N N . LEU B 1 153 ? 16.875 20.984 9.531 1 94.44 153 LEU B N 1
ATOM 2583 C CA . LEU B 1 153 ? 18.031 20.531 10.312 1 94.44 153 LEU B CA 1
ATOM 2584 C C . LEU B 1 153 ? 19.328 20.734 9.539 1 94.44 153 LEU B C 1
ATOM 2586 O O . LEU B 1 153 ? 19.312 20.812 8.312 1 94.44 153 LEU B O 1
ATOM 2590 N N . PRO B 1 154 ? 20.406 20.844 10.305 1 96.38 154 PRO B N 1
ATOM 2591 C CA . PRO B 1 154 ? 21.703 20.922 9.625 1 96.38 154 PRO B CA 1
ATOM 2592 C C . PRO B 1 154 ? 21.953 19.75 8.68 1 96.38 154 PRO B C 1
ATOM 2594 O O . PRO B 1 154 ? 21.531 18.641 8.961 1 96.38 154 PRO B O 1
ATOM 2597 N N . GLU B 1 155 ? 22.672 20.047 7.676 1 95.44 155 GLU B N 1
ATOM 2598 C CA . GLU B 1 155 ? 22.922 19.062 6.629 1 95.44 155 GLU B CA 1
ATOM 2599 C C . GLU B 1 155 ? 23.547 17.797 7.207 1 95.44 155 GLU B C 1
ATOM 2601 O O . GLU B 1 155 ? 23.203 16.688 6.812 1 95.44 155 GLU B O 1
ATOM 2606 N N . LYS B 1 156 ? 24.5 18 8.117 1 96.75 156 LYS B N 1
ATOM 2607 C CA . LYS B 1 156 ? 25.188 16.859 8.719 1 96.75 156 LYS B CA 1
ATOM 2608 C C . LYS B 1 156 ? 24.203 15.938 9.445 1 96.75 156 LYS B C 1
ATOM 2610 O O . LYS B 1 156 ? 24.328 14.711 9.359 1 96.75 156 LYS B O 1
ATOM 2615 N N . VAL B 1 157 ? 23.219 16.516 10.117 1 95.06 157 VAL B N 1
ATOM 2616 C CA . VAL B 1 157 ? 22.203 15.766 10.852 1 95.06 157 VAL B CA 1
ATOM 2617 C C . VAL B 1 157 ? 21.266 15.07 9.867 1 95.06 157 VAL B C 1
ATOM 2619 O O . VAL B 1 157 ? 20.938 13.891 10.031 1 95.06 157 VAL B O 1
ATOM 2622 N N . ARG B 1 158 ? 20.922 15.742 8.883 1 95.31 158 ARG B N 1
ATOM 2623 C CA . ARG B 1 158 ? 20.047 15.164 7.863 1 95.31 158 ARG B CA 1
ATOM 2624 C C . ARG B 1 158 ? 20.703 13.961 7.195 1 95.31 158 ARG B C 1
ATOM 2626 O O . ARG B 1 158 ? 20.062 12.945 6.965 1 95.31 158 ARG B O 1
ATOM 2633 N N . THR B 1 159 ? 21.938 14.172 6.863 1 95.12 159 THR B N 1
ATOM 2634 C CA . THR B 1 159 ? 22.703 13.102 6.227 1 95.12 159 THR B CA 1
ATOM 2635 C C . THR B 1 159 ? 22.781 11.883 7.145 1 95.12 159 THR B C 1
ATOM 2637 O O . THR B 1 159 ? 22.641 10.742 6.691 1 95.12 159 THR B O 1
ATOM 2640 N N . PHE B 1 160 ? 23.031 12.172 8.383 1 94.5 160 PHE B N 1
ATOM 2641 C CA . PHE B 1 160 ? 23.094 11.102 9.367 1 94.5 160 PHE B CA 1
ATOM 2642 C C . PHE B 1 160 ? 21.781 10.352 9.445 1 94.5 160 PHE B C 1
ATOM 2644 O O . PHE B 1 160 ? 21.75 9.117 9.453 1 94.5 160 PHE B O 1
ATOM 2651 N N . LEU B 1 161 ? 20.672 11.078 9.516 1 93.56 161 LEU B N 1
ATOM 2652 C CA . LEU B 1 161 ? 19.344 10.484 9.578 1 93.56 161 LEU B CA 1
ATOM 2653 C C . LEU B 1 161 ? 19.062 9.664 8.32 1 93.56 161 LEU B C 1
ATOM 2655 O O . LEU B 1 161 ? 18.531 8.555 8.406 1 93.56 161 LEU B O 1
ATOM 2659 N N . ALA B 1 162 ? 19.359 10.18 7.191 1 94.94 162 ALA B N 1
ATOM 2660 C CA . ALA B 1 162 ? 19.141 9.508 5.914 1 94.94 162 ALA B CA 1
ATOM 2661 C C . ALA B 1 162 ? 19.906 8.188 5.852 1 94.94 162 ALA B C 1
ATOM 2663 O O . ALA B 1 162 ? 19.406 7.199 5.316 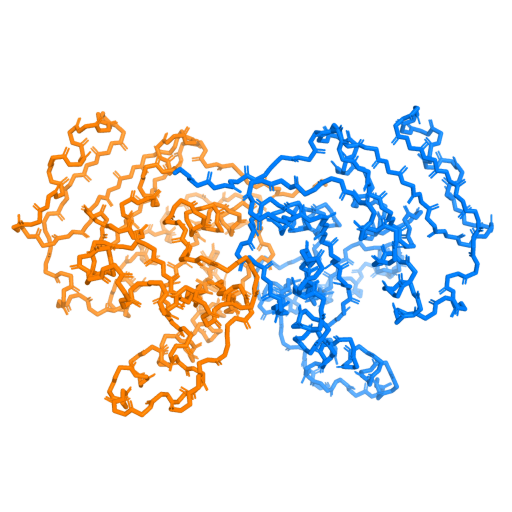1 94.94 162 ALA B O 1
ATOM 2664 N N . LYS B 1 163 ? 21.047 8.18 6.453 1 94.5 163 LYS B N 1
ATOM 2665 C CA . LYS B 1 163 ? 21.922 7.008 6.406 1 94.5 163 LYS B CA 1
ATOM 2666 C C . LYS B 1 163 ? 21.359 5.867 7.242 1 94.5 163 LYS B C 1
ATOM 2668 O O . LYS B 1 163 ? 21.75 4.711 7.082 1 94.5 163 LYS B O 1
ATOM 2673 N N . GLN B 1 164 ? 20.484 6.195 8.125 1 93.69 164 GLN B N 1
ATOM 2674 C CA . GLN B 1 164 ? 19.859 5.172 8.961 1 93.69 164 GLN B CA 1
ATOM 2675 C C . GLN B 1 164 ? 18.812 4.379 8.172 1 93.69 164 GLN B C 1
ATOM 2677 O O . GLN B 1 164 ? 18.375 3.316 8.617 1 93.69 164 GLN B O 1
ATOM 2682 N N . ILE B 1 165 ? 18.375 4.883 7.074 1 95.94 165 ILE B N 1
ATOM 2683 C CA . ILE B 1 165 ? 17.391 4.199 6.238 1 95.94 165 ILE B CA 1
ATOM 2684 C C . ILE B 1 165 ? 18.094 3.18 5.344 1 95.94 165 ILE B C 1
ATOM 2686 O O . ILE B 1 165 ? 18.891 3.547 4.488 1 95.94 165 ILE B O 1
ATOM 2690 N N . PRO B 1 166 ? 17.797 1.906 5.508 1 96.75 166 PRO B N 1
ATOM 2691 C CA . PRO B 1 166 ? 18.484 0.87 4.738 1 96.75 166 PRO B CA 1
ATOM 2692 C C . PRO B 1 166 ? 18.406 1.099 3.232 1 96.75 166 PRO B C 1
ATOM 2694 O O . PRO B 1 166 ? 19.438 1.142 2.553 1 96.75 166 PRO B O 1
ATOM 2697 N N . PHE B 1 167 ? 17.203 1.308 2.617 1 97.62 167 PHE B N 1
ATOM 2698 C CA . PHE B 1 167 ? 17.109 1.598 1.191 1 97.62 167 PHE B CA 1
ATOM 2699 C C . PHE B 1 167 ? 15.711 2.076 0.828 1 97.62 167 PHE B C 1
ATOM 2701 O O . PHE B 1 167 ? 14.719 1.442 1.193 1 97.62 167 PHE B O 1
ATOM 2708 N N . PRO B 1 168 ? 15.602 3.119 0.031 1 97.5 168 PRO B N 1
ATOM 2709 C CA . PRO B 1 168 ? 16.719 3.963 -0.391 1 97.5 168 PRO B CA 1
ATOM 2710 C C . PRO B 1 168 ? 17.281 4.809 0.75 1 97.5 168 PRO B C 1
ATOM 2712 O O . PRO B 1 168 ? 16.531 5.258 1.618 1 97.5 168 PRO B O 1
ATOM 2715 N N . SER B 1 169 ? 18.594 5.094 0.73 1 96.19 169 SER B N 1
ATOM 2716 C CA . SER B 1 169 ? 19.266 5.777 1.826 1 96.19 169 SER B CA 1
ATOM 2717 C C . SER B 1 169 ? 19.125 7.293 1.709 1 96.19 169 SER B C 1
ATOM 2719 O O . SER B 1 169 ? 20.109 8 1.51 1 96.19 169 SER B O 1
ATOM 2721 N N . ARG B 1 170 ? 18 7.766 1.924 1 96.31 170 ARG B N 1
ATOM 2722 C CA . ARG B 1 170 ? 17.609 9.172 1.921 1 96.31 170 ARG B CA 1
ATOM 2723 C C . ARG B 1 170 ? 16.312 9.375 2.695 1 96.31 170 ARG B C 1
ATOM 2725 O O . ARG B 1 170 ? 15.594 8.414 2.984 1 96.31 170 ARG B O 1
ATOM 2732 N N . LEU B 1 171 ? 16.062 10.609 3.023 1 96.56 171 LEU B N 1
ATOM 2733 C CA . LEU B 1 171 ? 14.727 10.922 3.545 1 96.56 171 LEU B CA 1
ATOM 2734 C C . LEU B 1 171 ? 13.656 10.656 2.494 1 96.56 171 LEU B C 1
ATOM 2736 O O . LEU B 1 171 ? 13.883 10.859 1.3 1 96.56 171 LEU B O 1
ATOM 2740 N N . GLY B 1 172 ? 12.508 10.156 2.945 1 97.44 172 GLY B N 1
ATOM 2741 C CA . GLY B 1 172 ? 11.383 10.055 2.031 1 97.44 172 GLY B CA 1
ATOM 2742 C C . GLY B 1 172 ? 10.906 11.406 1.528 1 97.44 172 GLY B C 1
ATOM 2743 O O . GLY B 1 172 ? 10.984 12.406 2.246 1 97.44 172 GLY B O 1
ATOM 2744 N N . ASP B 1 173 ? 10.484 11.43 0.322 1 97.94 173 ASP B N 1
ATOM 2745 C CA . ASP B 1 173 ? 9.812 12.609 -0.205 1 97.94 173 ASP B CA 1
ATOM 2746 C C . ASP B 1 173 ? 8.328 12.617 0.181 1 97.94 173 ASP B C 1
ATOM 2748 O O . ASP B 1 173 ? 7.645 11.609 0.047 1 97.94 173 ASP B O 1
ATOM 2752 N N . PRO B 1 174 ? 7.812 13.727 0.611 1 98.31 174 PRO B N 1
ATOM 2753 C CA . PRO B 1 174 ? 6.395 13.789 0.979 1 98.31 174 PRO B CA 1
ATOM 2754 C C . PRO B 1 174 ? 5.473 13.305 -0.141 1 98.31 174 PRO B C 1
ATOM 2756 O O . PRO B 1 174 ? 4.398 12.766 0.13 1 98.31 174 PRO B O 1
ATOM 2759 N N . GLY B 1 175 ? 5.844 13.469 -1.35 1 98.44 175 GLY B N 1
ATOM 2760 C CA . GLY B 1 175 ? 5.066 12.961 -2.473 1 98.44 175 GLY B CA 1
ATOM 2761 C C . GLY B 1 175 ? 4.926 11.453 -2.469 1 98.44 175 GLY B C 1
ATOM 2762 O O . GLY B 1 175 ? 3.953 10.914 -3.006 1 98.44 175 GLY B O 1
ATOM 2763 N N . GLU B 1 176 ? 5.914 10.773 -1.957 1 98.62 176 GLU B N 1
ATOM 2764 C CA . GLU B 1 176 ? 5.848 9.312 -1.86 1 98.62 176 GLU B CA 1
ATOM 2765 C C . GLU B 1 176 ? 4.84 8.875 -0.8 1 98.62 176 GLU B C 1
ATOM 2767 O O . GLU B 1 176 ? 4.188 7.84 -0.946 1 98.62 176 GLU B O 1
ATOM 2772 N N . TYR B 1 177 ? 4.73 9.695 0.25 1 98.75 177 TYR B N 1
ATOM 2773 C CA . TYR B 1 177 ? 3.648 9.492 1.205 1 98.75 177 TYR B CA 1
ATOM 2774 C C . TYR B 1 177 ? 2.291 9.664 0.536 1 98.75 177 TYR B C 1
ATOM 2776 O O . TYR B 1 177 ? 1.404 8.82 0.684 1 98.75 177 TYR B O 1
ATOM 2784 N N . ALA B 1 178 ? 2.137 10.719 -0.204 1 98.81 178 ALA B N 1
ATOM 2785 C CA . ALA B 1 178 ? 0.888 11.031 -0.894 1 98.81 178 ALA B CA 1
ATOM 2786 C C . ALA B 1 178 ? 0.527 9.945 -1.898 1 98.81 178 ALA B C 1
ATOM 2788 O O . ALA B 1 178 ? -0.651 9.641 -2.1 1 98.81 178 ALA B O 1
ATOM 2789 N N . HIS B 1 179 ? 1.524 9.398 -2.506 1 98.69 179 HIS B N 1
ATOM 2790 C CA . HIS B 1 179 ? 1.299 8.312 -3.451 1 98.69 179 HIS B CA 1
ATOM 2791 C C . HIS B 1 179 ? 0.682 7.102 -2.762 1 98.69 179 HIS B C 1
ATOM 2793 O O . HIS B 1 179 ? -0.202 6.449 -3.32 1 98.69 179 HIS B O 1
ATOM 2799 N N . LEU B 1 180 ? 1.197 6.742 -1.554 1 98.81 180 LEU B N 1
ATOM 2800 C CA . LEU B 1 180 ? 0.616 5.617 -0.829 1 98.81 180 LEU B CA 1
ATOM 2801 C C . LEU B 1 180 ? -0.824 5.914 -0.427 1 98.81 180 LEU B C 1
ATOM 2803 O O . LEU B 1 180 ? -1.684 5.031 -0.479 1 98.81 180 LEU B O 1
ATOM 2807 N N . VAL B 1 181 ? -1.101 7.168 -0.056 1 98.75 181 VAL B N 1
ATOM 2808 C CA . VAL B 1 181 ? -2.477 7.562 0.235 1 98.75 181 VAL B CA 1
ATOM 2809 C C . VAL B 1 181 ? -3.359 7.289 -0.979 1 98.75 181 VAL B C 1
ATOM 2811 O O . VAL B 1 181 ? -4.438 6.699 -0.851 1 98.75 181 VAL B O 1
ATOM 2814 N N . GLN B 1 182 ? -2.91 7.691 -2.131 1 98.62 182 GLN B N 1
ATOM 2815 C CA . GLN B 1 182 ? -3.662 7.438 -3.355 1 98.62 182 GLN B CA 1
ATOM 2816 C C . GLN B 1 182 ? -3.898 5.941 -3.557 1 98.62 182 GLN B C 1
ATOM 2818 O O . GLN B 1 182 ? -5.008 5.523 -3.895 1 98.62 182 GLN B O 1
ATOM 2823 N N . SER B 1 183 ? -2.848 5.164 -3.379 1 98.62 183 SER B N 1
ATOM 2824 C CA . SER B 1 183 ? -2.963 3.719 -3.553 1 98.62 183 SER B CA 1
ATOM 2825 C C . SER B 1 183 ? -4.012 3.131 -2.611 1 98.62 183 SER B C 1
ATOM 2827 O O . SER B 1 183 ? -4.77 2.242 -3 1 98.62 183 SER B O 1
ATOM 2829 N N . ILE B 1 184 ? -4.039 3.602 -1.414 1 98.75 184 ILE B N 1
ATOM 2830 C CA . ILE B 1 184 ? -4.992 3.139 -0.412 1 98.75 184 ILE B CA 1
ATOM 2831 C C . ILE B 1 184 ? -6.41 3.51 -0.838 1 98.75 184 ILE B C 1
ATOM 2833 O O . ILE B 1 184 ? -7.324 2.684 -0.773 1 98.75 184 ILE B O 1
ATOM 2837 N N . VAL B 1 185 ? -6.617 4.734 -1.294 1 98.31 185 VAL B N 1
ATOM 2838 C CA . VAL B 1 185 ? -7.93 5.199 -1.735 1 98.31 185 VAL B CA 1
ATOM 2839 C C . VAL B 1 185 ? -8.422 4.328 -2.891 1 98.31 185 VAL B C 1
ATOM 2841 O O . VAL B 1 185 ? -9.594 3.963 -2.941 1 98.31 185 VAL B O 1
ATOM 2844 N N . GLU B 1 186 ? -7.527 3.92 -3.719 1 98.19 186 GLU B N 1
ATOM 2845 C CA . GLU B 1 186 ? -7.891 3.23 -4.953 1 98.19 186 GLU B CA 1
ATOM 2846 C C . GLU B 1 186 ? -8.203 1.76 -4.691 1 98.19 186 GLU B C 1
ATOM 2848 O O . GLU B 1 186 ? -9.016 1.158 -5.398 1 98.19 186 GLU B O 1
ATOM 2853 N N . ASN B 1 187 ? -7.574 1.126 -3.73 1 98.5 187 ASN B N 1
ATOM 2854 C CA . ASN B 1 187 ? -7.688 -0.316 -3.537 1 98.5 187 ASN B CA 1
ATOM 2855 C C . ASN B 1 187 ? -8.672 -0.655 -2.424 1 98.5 187 ASN B C 1
ATOM 2857 O O . ASN B 1 187 ? -8.344 -0.554 -1.241 1 98.5 187 ASN B O 1
ATOM 2861 N N . PRO B 1 188 ? -9.789 -1.185 -2.715 1 97.44 188 PRO B N 1
ATOM 2862 C CA . PRO B 1 188 ? -10.836 -1.36 -1.705 1 97.44 188 PRO B CA 1
ATOM 2863 C C . PRO B 1 188 ? -10.492 -2.438 -0.679 1 97.44 188 PRO B C 1
ATOM 2865 O O . PRO B 1 188 ? -11.07 -2.467 0.41 1 97.44 188 PRO B O 1
ATOM 2868 N N . MET B 1 189 ? -9.523 -3.26 -0.965 1 97.94 189 MET B N 1
ATOM 2869 C CA . MET B 1 189 ? -9.234 -4.371 -0.061 1 97.94 189 MET B CA 1
ATOM 2870 C C . MET B 1 189 ? -8.242 -3.953 1.015 1 97.94 189 MET B C 1
ATOM 2872 O O . MET B 1 189 ? -7.961 -4.719 1.939 1 97.94 189 MET B O 1
ATOM 2876 N N . LEU B 1 190 ? -7.707 -2.777 0.866 1 98.62 190 LEU B N 1
ATOM 2877 C CA . LEU B 1 190 ? -6.926 -2.213 1.962 1 98.62 190 LEU B CA 1
ATOM 2878 C C . LEU B 1 190 ? -7.84 -1.632 3.037 1 98.62 190 LEU B C 1
ATOM 2880 O O . LEU B 1 190 ? -8.406 -0.554 2.855 1 98.62 190 LEU B O 1
ATOM 2884 N N . ASN B 1 191 ? -8.008 -2.377 4.09 1 98.56 191 ASN B N 1
ATOM 2885 C CA . ASN B 1 191 ? -8.844 -1.994 5.223 1 98.56 191 ASN B CA 1
ATOM 2886 C C . ASN B 1 191 ? -8.312 -2.578 6.527 1 98.56 191 ASN B C 1
ATOM 2888 O O . ASN B 1 191 ? -7.828 -3.709 6.559 1 98.56 191 ASN B O 1
ATOM 2892 N N . GLY B 1 192 ? -8.281 -1.721 7.555 1 98.19 192 GLY B N 1
ATOM 2893 C CA . GLY B 1 192 ? -7.902 -2.17 8.883 1 98.19 192 GLY B CA 1
ATOM 2894 C C . GLY B 1 192 ? -6.418 -2.447 9.023 1 98.19 192 GLY B C 1
ATOM 2895 O O . GLY B 1 192 ? -5.996 -3.184 9.914 1 98.19 192 GLY B O 1
ATOM 2896 N N . GLU B 1 193 ? -5.641 -1.939 8.117 1 98.06 193 GLU B N 1
ATOM 2897 C CA . GLU B 1 193 ? -4.219 -2.264 8.07 1 98.06 193 GLU B CA 1
ATOM 2898 C C . GLU B 1 193 ? -3.365 -1.054 8.438 1 98.06 193 GLU B C 1
ATOM 2900 O O . GLU B 1 193 ? -3.756 0.088 8.188 1 98.06 193 GLU B O 1
ATOM 2905 N N . VAL B 1 194 ? -2.252 -1.301 9.078 1 97.94 194 VAL B N 1
ATOM 2906 C CA . VAL B 1 194 ? -1.198 -0.315 9.289 1 97.94 194 VAL B CA 1
ATOM 2907 C C . VAL B 1 194 ? -0.016 -0.616 8.375 1 97.94 194 VAL B C 1
ATOM 2909 O O . VAL B 1 194 ? 0.541 -1.716 8.406 1 97.94 194 VAL B O 1
ATOM 2912 N N . ILE B 1 195 ? 0.374 0.336 7.578 1 98.44 195 ILE B N 1
ATOM 2913 C CA . ILE B 1 195 ? 1.424 0.132 6.586 1 98.44 195 ILE B CA 1
ATOM 2914 C C . ILE B 1 195 ? 2.625 1.015 6.918 1 98.44 195 ILE B C 1
ATOM 2916 O O . ILE B 1 195 ? 2.521 2.244 6.902 1 98.44 195 ILE B O 1
ATOM 2920 N N . ARG B 1 196 ? 3.758 0.391 7.203 1 98 196 ARG B N 1
ATOM 2921 C CA . ARG B 1 196 ? 5 1.141 7.375 1 98 196 ARG B CA 1
ATOM 2922 C C . ARG B 1 196 ? 5.52 1.651 6.035 1 98 196 ARG B C 1
ATOM 2924 O O . ARG B 1 196 ? 5.559 0.907 5.055 1 98 196 ARG B O 1
ATOM 2931 N N . LEU B 1 197 ? 5.816 2.854 5.984 1 98.19 197 LEU B N 1
ATOM 2932 C CA . LEU B 1 197 ? 6.465 3.508 4.855 1 98.19 197 LEU B CA 1
ATOM 2933 C C . LEU B 1 197 ? 7.781 4.145 5.277 1 98.19 197 LEU B C 1
ATOM 2935 O O . LEU B 1 197 ? 7.844 5.352 5.516 1 98.19 197 LEU B O 1
ATOM 2939 N N . ASP B 1 198 ? 8.898 3.27 5.297 1 97.19 198 ASP B N 1
ATOM 2940 C CA . ASP B 1 198 ? 10.039 3.768 6.051 1 97.19 198 ASP B CA 1
ATOM 2941 C C . ASP B 1 198 ? 11.352 3.26 5.461 1 97.19 198 ASP B C 1
ATOM 2943 O O . ASP B 1 198 ? 12.398 3.322 6.109 1 97.19 198 ASP B O 1
ATOM 2947 N N . GLY B 1 199 ? 11.305 2.645 4.266 1 97.06 199 GLY B N 1
ATOM 2948 C CA . GLY B 1 199 ? 12.523 2.164 3.637 1 97.06 199 GLY B CA 1
ATOM 2949 C C . GLY B 1 199 ? 13.211 1.063 4.422 1 97.06 199 GLY B C 1
ATOM 2950 O O . GLY B 1 199 ? 14.43 0.927 4.371 1 97.06 199 GLY B O 1
ATOM 2951 N N . ALA B 1 200 ? 12.438 0.397 5.223 1 96.19 200 ALA B N 1
ATOM 2952 C CA . ALA B 1 200 ? 12.898 -0.708 6.055 1 96.19 200 ALA B CA 1
ATOM 2953 C C . ALA B 1 200 ? 13.641 -0.194 7.285 1 96.19 200 ALA B C 1
ATOM 2955 O O . ALA B 1 200 ? 14.461 -0.907 7.863 1 96.19 200 ALA B O 1
ATOM 2956 N N . LEU B 1 201 ? 13.258 1.002 7.594 1 91.88 201 LEU B N 1
ATOM 2957 C CA . LEU B 1 201 ? 13.852 1.615 8.773 1 91.88 20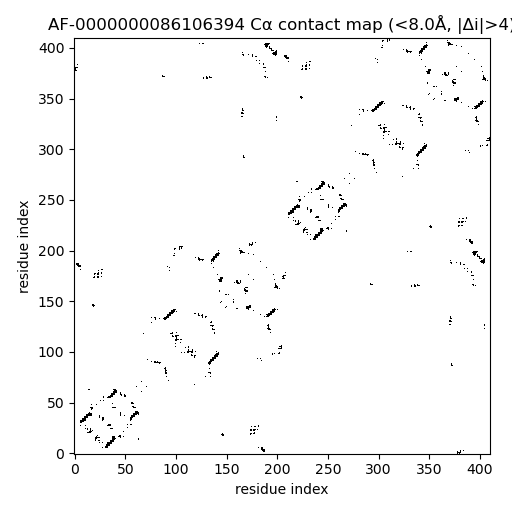1 LEU B CA 1
ATOM 2958 C C . LEU B 1 201 ? 13.312 0.979 10.047 1 91.88 201 LEU B C 1
ATOM 2960 O O . LEU B 1 201 ? 12.102 0.751 10.172 1 91.88 201 LEU B O 1
ATOM 2964 N N . ARG B 1 202 ? 14.227 0.507 11.023 1 83.75 202 ARG B N 1
ATOM 2965 C CA . ARG B 1 202 ? 13.945 0.21 12.422 1 83.75 202 ARG B CA 1
ATOM 2966 C C . ARG B 1 202 ? 14.875 0.985 13.344 1 83.75 202 ARG B C 1
ATOM 2968 O O . ARG B 1 202 ? 16.062 0.673 13.438 1 83.75 202 ARG B O 1
ATOM 2975 N N . MET B 1 203 ? 14.25 1.993 13.852 1 76.94 203 MET B N 1
ATOM 2976 C CA . MET B 1 203 ? 15.055 2.969 14.586 1 76.94 203 MET B CA 1
ATOM 2977 C C . MET B 1 203 ? 15.797 2.307 15.742 1 76.94 203 MET B C 1
ATOM 2979 O O . MET B 1 203 ? 15.25 1.433 16.422 1 76.94 203 MET B O 1
ATOM 2983 N N . GLN B 1 204 ? 17.016 2.656 15.797 1 73.5 204 GLN B N 1
ATOM 2984 C CA . GLN B 1 204 ? 17.828 2.195 16.922 1 73.5 204 GLN B CA 1
ATOM 2985 C C . GLN B 1 204 ? 17.391 2.881 18.219 1 73.5 204 GLN B C 1
ATOM 2987 O O . GLN B 1 204 ? 16.828 3.971 18.188 1 73.5 204 GLN B O 1
ATOM 2992 N N . PRO B 1 205 ? 17.594 2.166 19.391 1 70.62 205 PRO B N 1
ATOM 2993 C CA . PRO B 1 205 ? 17.266 2.791 20.672 1 70.62 205 PRO B CA 1
ATOM 2994 C C . PRO B 1 205 ? 17.953 4.141 20.875 1 70.62 205 PRO B C 1
ATOM 2996 O O . PRO B 1 205 ? 19.031 4.363 20.344 1 70.62 205 PRO B O 1
#

Organism: NCBI:txid247094

Radius of gyration: 21.14 Å; Cα contacts (8 Å, |Δi|>4): 895; chains: 2; bounding box: 50×59×53 Å

Sequence (410 aa):
MAHIRNLKGMVGIVTGGASGLGRATVERLVQQGARAVILDLPKSEGHNVAESLGDHCAFSPTDVNIAGTFNVIRLAAGEMAKNEPDQDGHKGVIVNTASVAAFDGQVGQAAYSASKGGIVGMTLPIARDLAPLGIRVVTIAPGLFATPLLVGLPEKVRTFLAKQIPFPSRLGDPGEYAHLVQSIVENPMLNGEVIRLDGALRMQPMAHIRNLKGMVGIVTGGASGLGRATVERLVQQGARAVILDLPKSEGHNVAESLGDHCAFSPTDVNIAGTFNVIRLAAGEMAKNEPDQDGHKGVIVNTASVAAFDGQVGQAAYSASKGGIVGMTLPIARDLAPLGIRVVTIAPGLFATPLLVGLPEKVRTFLAKQIPFPSRLGDPGEYAHLVQSIVENPMLNGEVIRLDGALRMQP

Nearest PDB structures (foldseek):
  8cbk-assembly1_B  TM=9.693E-01  e=2.356E-29  Homo sapiens
  7n09-assembly1_A  TM=9.682E-01  e=2.157E-27  Ascaris suum
  4pn3-assembly2_E  TM=9.801E-01  e=1.454E-26  Brucella melitensis 64/150
  4o5o-assembly1_B-2  TM=9.684E-01  e=1.550E-26  Brucella suis 1330
  3ppi-assembly1_B  TM=9.423E-01  e=4.938E-22  Mycobacterium avium 104

Secondary structure (DSSP, 8-state):
-------TT-EEEEETTTSHHHHHHHHHHHHTT-EEEEEE-TTSTHHHHHHHHGGGEEEEE--TTTS-HHHHHHHHHHHHTTSPP-TT---EEEEEE--THHHH--TT-HHHHHHHHHHHHHHHHHHHHHGGGTEEEEEEEE-SB--HHHHTS-HHHHHHHHHTSSSS-SPBPHHHHHHHHHHHHH-TT--SEEEEESTT-----/-------TT-EEEEETTTSHHHHHHHHHHHHTT-EEEEEE-TTSTHHHHHHHHGGGEEEEE--TTTS-HHHHHHHHHHHHTTSPP-TT---EEEEEE--THHHH--TT-HHHHHHHHHHHHHHHHHHHHHGGGTEEEEEEEE-SB--HHHHTS-HHHHHHHHHTSSSS-SPBPHHHHHHHHHHHHH-TT--SEEEEESTT-----

Foldseek 3Di:
DAQFDFLAAAEEEFEVLQWFLNVLLCVVSLVRHAAYEYEYAPVGCQCVSQVVSPPSYYYDHDPVVPCQPVNVVVVVLVVQLPADADPVLASEEAEAEAALLLPQVDPPCVVNNVSSVVVLVCFQVVQVVSVVSNYFYEYEHEYFAPIPVLVVDDPVVQQVSLCQQPPPSHHHYSNVSSVVVRVCRRHSVRGSYYHYHYNPHRDDD/DAQFDFLAAAEEEFEVLQWFLNVLLCVVSLVRHAAYEYEYAPPGCQCVSQVVSPPSYYYDHDPVVPCQPVNVCVVVLVVLLPADADPVLASEEAEAEAALLLPQVDPPCVVNNVSSVVVLVCFQVVQVVSVVSNYFGEYEHEYFAPIPVLVVDDPVVQQVSLCQQPPPSHHHYSNVSSVVVRVCRRHSVRGSYYHYHYNPHRDDD

InterPro domains:
  IPR002347 Short-chain dehydrogenase/reductase SDR [PF00106] (13-61)
  IPR002347 Short-chain dehydrogenase/reductase SDR [PF00106] (63-153)
  IPR002347 Short-chain dehydrogenase/reductase SDR [PR00080] (92-100)
  IPR002347 Short-chain dehydrogenase/reductase SDR [PR00080] (112-131)
  IPR002347 Short-chain dehydrogenase/reductase SDR [PR00081] (11-28)
  IPR002347 Short-chain dehydrogenase/reductase SDR [PR00081] (86-102)
  IPR002347 Short-chain dehydrogenase/reductase SDR [PR00081] (112-131)
  IPR002347 Short-chain dehydrogenase/reductase SDR [PR00081] (133-150)
  IPR002347 Short-chain dehydrogenase/reductase SDR [PR00081] (167-187)
  IPR020904 Short-chain dehydrogenase/reductase, conserved site [PS00061] (99-127)
  IPR036291 NAD(P)-binding domain superfamily [SSF51735] (6-202)

pLDDT: mean 93.95, std 6.6, range [70.19, 98.81]

Solvent-accessible surface area (backbone atoms only — not comparable to full-atom values): 20499 Å² total; per-residue (Å²): 127,53,73,68,48,74,51,58,75,38,77,44,77,33,69,50,20,47,42,44,53,26,23,30,32,44,52,48,42,39,72,50,48,12,30,30,37,28,31,22,45,73,87,47,54,27,57,61,51,16,59,76,61,37,93,42,29,42,56,46,72,34,63,54,85,70,48,41,72,66,57,50,49,53,55,50,49,59,59,29,58,70,44,77,54,49,98,75,40,44,29,48,72,47,78,45,79,44,29,48,52,37,74,54,62,42,73,93,34,62,70,59,22,48,56,26,29,47,51,61,67,43,30,40,62,51,16,55,70,32,18,90,57,20,29,39,20,33,30,38,18,41,50,64,47,58,24,68,76,51,62,69,42,56,66,71,56,41,50,53,58,13,62,62,18,52,29,46,60,45,56,38,41,30,44,49,56,22,48,51,52,50,48,47,70,19,30,61,41,50,13,30,33,69,39,61,40,28,10,47,49,72,66,68,105,127,50,72,68,48,74,51,59,76,38,77,45,78,32,69,48,20,47,42,44,54,28,23,28,33,45,51,48,42,41,74,51,47,14,30,30,36,27,31,21,45,73,86,48,54,28,59,61,53,17,58,75,61,37,93,42,29,40,57,44,70,35,65,52,84,71,48,43,74,65,56,49,50,53,56,50,50,58,57,28,56,70,45,78,55,50,97,73,40,44,29,48,72,46,78,45,78,46,30,46,51,38,75,53,62,42,72,94,35,62,70,59,22,48,56,25,29,48,51,60,67,43,31,40,61,50,16,54,70,32,17,89,56,20,29,39,18,31,32,37,17,39,49,63,46,59,24,70,77,50,63,69,43,56,68,71,57,42,52,54,58,14,62,63,18,51,29,48,60,43,56,38,42,29,44,48,55,23,48,51,53,52,48,47,70,19,29,60,40,49,13,29,33,69,37,59,41,29,11,47,49,72,67,69,106